Protein AF-A0AAV5ABJ5-F1 (afdb_monomer)

InterPro domains:
  IPR003593 AAA+ ATPase domain [SM00382] (22-214)
  IPR003593 AAA+ ATPase domain [SM00382] (391-541)
  IPR003959 ATPase, AAA-type, core [PF00004] (27-104)
  IPR019489 Clp ATPase, C-terminal [PF10431] (476-549)
  IPR019489 Clp ATPase, C-terminal [SM01086] (476-559)
  IPR027417 P-loop containing nucleoside triphosphate hydrolase [G3DSA:3.40.50.300] (5-104)
  IPR027417 P-loop containing nucleoside triphosphate hydrolase [G3DSA:3.40.50.300] (105-136)
  IPR027417 P-loop containing nucleoside triphosphate hydrolase [G3DSA:3.40.50.300] (137-338)
  IPR027417 P-loop containing nucleoside triphosphate hydrolase [G3DSA:3.40.50.300] (344-424)
  IPR027417 P-loop containing nucleoside triphosphate hydrolase [SSF52540] (11-338)
  IPR027417 P-loop containing nucleoside triphosphate hydrolase [SSF52540] (340-548)
  IPR041546 ClpA/ClpB, AAA lid domain [PF17871] (132-229)
  IPR050130 ATP-dependent Clp protease/Chaperone ClpA/ClpB [PTHR11638] (105-421)

Organism: NCBI:txid1419009

Mean predicted aligned error: 14.43 Å

Sequence (570 aa):
MSSLCLYEIRINAFTAVLSRRTKSNPVLIGPPGVGKTAILEGLASRIVAKEVPESLFNKRVLSLDLASIVAGSGIRGQFESKFKALLRDIEEEEGNIICFIDELLDEYRKHIEKDAALERRFQPVVIEEPTVESTISILRGLKPRYEVHHGVEVSDGALVTAAVYSSRYISDRFLPDKAIDLMDEAASALRLAQESKPDELEALDREVVTLQIELESLKNETDVYSVERRCDVEKALKAKKEEAARLDEIWQAERARLRNIKETKRRLEEAKHELEVAQRQGQYDTASRLRYAVIPELEARLPKEKDHEQEDGVVDGITMLHDRVTSSDIARVVAKATGVPVQALLKGEREKLAHMENSLRERIVGQDDAVRAVSNAVKISRAGLANPNRPVASFLFLGPTGVGKTELCKALAAFLFNDERRGLNLGSELLADPSSMGSNGSVTQAIKDAVLDVTAHHFPPELINRLDSQIVFNRLSRQNISDIVNLRLNDVAERIRDRRMHLDIDNASKEYLAAAGYSDVYGARSIARVIRQKLVNPLAEKMLVGTIRTAPDGKDLLITDNHPAQNDMP

Nearest PDB structures (foldseek):
  6azy-assembly1_A  TM=8.095E-01  e=2.704E-38  Calcarisporiella thermophila
  6d00-assembly1_3  TM=7.663E-01  e=4.110E-35  Calcarisporiella thermophila
  7cg3-assembly1_E  TM=8.411E-01  e=2.534E-31  Thermochaetoides thermophila
  5ofo-assembly1_D  TM=6.005E-01  e=1.667E-34  Escherichia coli K-12
  4hse-assembly1_A  TM=8.761E-01  e=3.557E-23  Thermus thermophilus HB8

Secondary structure (DSSP, 8-state):
--STTTTHHHHHHHHHHHT-SSS-EEEEE--TTSSHHHHHHHHHHHHHHT-S-GGGTTPEEEEE-HHHHHTT--STTHHHHHHHHHHHHHHHTTT-EEEEESSTHHHIIIIITT-HHHHTTEEEEE-PPPPHHHHHHHHHHHHHHHHHHHT-EE-HHHHHHHHHHHHHH--SS-TTHHHHHHHHHHHHHHHHHHHSPPHHHHHHHHHHHHHHHHHHHTTT--SHHHHHHHHHHHHHHHHHHHHHHHHHHHHHHHHHHHHHHHHHHHHHHHHHHHHHHHHHTT-HHHHHHIIIIIHHHHHHTSPPGGGTTTTSS-------S--EE-HHHHHHHHHHHH---HHHHHS-HHHHHHTHHHHHHTT--S-HHHHHHHHHHHHHHHTT-S-TTS-S--EEEES-TTSSHHHHHHHHHHHHHS-GGG----------------TTS---HHHHHHHHHHHHHHS-HHHHTTSSEEEEPPPPPHHHHHHHHHHHHHHHHHHHHTTT------HHHHHHHHHHH-BTTTBGGGHHHHHIIIIIHHHHHHHHHTSS---TTS------TTPPP-----

Solvent-accessible surface area (backbone atoms only — not comparable to full-atom values): 32589 Å² total; per-residue (Å²): 140,62,46,52,78,79,48,41,69,57,35,51,50,45,55,54,28,56,70,39,95,64,31,30,40,65,40,81,38,58,70,73,52,45,46,70,67,56,40,51,53,49,46,50,53,27,33,76,70,61,73,52,62,78,94,48,55,86,43,44,76,44,79,54,65,62,66,66,53,55,52,91,34,88,49,92,63,46,40,60,51,54,50,52,51,52,51,48,61,54,57,73,47,74,72,40,59,46,81,42,70,74,86,51,54,67,53,34,69,71,53,36,67,76,31,71,81,49,42,58,41,43,31,86,43,82,50,66,68,56,52,55,70,55,30,31,51,35,45,63,35,44,42,68,61,50,26,49,73,56,53,39,44,72,40,70,61,20,42,48,41,23,26,53,47,28,65,68,73,42,77,93,59,37,36,45,40,50,23,51,51,44,50,51,53,31,39,50,52,46,40,53,59,61,74,45,80,50,70,70,55,52,52,42,52,51,51,39,53,52,39,49,53,52,43,63,68,38,65,83,52,83,51,72,66,43,49,51,50,39,56,52,40,52,52,50,38,51,54,49,48,54,52,43,52,54,53,49,52,53,50,53,51,51,52,52,51,51,52,52,51,34,54,43,50,44,52,40,53,52,45,53,51,50,29,57,50,24,56,74,71,66,37,56,69,62,23,47,47,31,65,73,45,53,44,53,54,43,57,68,73,47,86,59,78,77,74,50,71,65,60,80,56,86,61,102,60,92,71,85,62,78,64,55,40,37,45,66,44,36,36,48,50,50,18,70,76,68,70,47,57,48,72,70,64,72,47,51,67,68,62,53,60,72,44,39,53,60,64,44,47,76,77,49,65,74,40,65,69,45,45,50,54,53,46,50,44,44,50,40,33,74,69,64,76,45,67,86,95,50,75,66,67,42,77,46,86,43,54,64,52,44,55,45,71,70,54,51,47,30,50,48,22,31,69,75,65,74,33,47,80,78,46,83,84,84,83,84,89,76,64,89,76,94,86,77,84,73,96,77,34,72,77,52,71,73,54,55,53,53,52,50,55,57,48,59,76,76,44,60,68,73,60,59,72,68,39,79,43,80,36,68,52,34,56,74,37,73,65,38,42,44,53,52,46,51,53,56,48,46,60,53,37,57,71,38,40,85,63,75,44,84,76,87,79,57,69,69,60,49,51,50,49,33,62,74,9,46,42,96,74,47,23,52,63,43,30,68,54,43,46,37,67,74,43,50,49,56,48,52,52,34,44,73,70,47,42,47,73,69,50,92,82,80,50,92,72,90,77,61,96,85,47,72,56,75,73,88,74,133

pLDDT: mean 80.91, std 14.25, range [28.69, 96.19]

Foldseek 3Di:
DAQCPLCVVLLQVLLVLCPDPKQNAEDEEEDPAQCPVVSLVSNQVCLLVVVGPPVLHQAAEDEDDLVVLVPPPPDPCSSVVSVVVVVVVVVVCVRSYDYDYPPCHVVCVPPQVPDPVNVGNHDYRYRYFDDLVSLLRNCVRCQLVLCLVLLFHADSQLSSLLSVLCVFFVDVDTPDRSSVVLSNVLSNVQSVLLVDDFPVLVVLVVVLVVLVVLLVVLVPPDDPVSVVVNVVSVVVNVVSVVVSVVVVVVSVVVSVVSVVLSVLSVVLVVLVVVLVVCVSVVVVVSNCCSVPPVNVVSVVPHDDPVVCVVVVPDDPDPPSGDRYRHSLSSLVSSCVVRVDDSVVSPPDPVNLLVCQLVLLCLQAFPQSQQSVLVSVLLVCLVVVVDDPVAPSAFEAEAEAAANCPLVSLQSVCCSRRVGSVVRDDDDDPDDDDPDDDDDAQDDDPVVVVVRVVVVCVVDPPVVVVSHPDYGYGTAQDLVRLLVNLVSLVVVVQVVCVVQVDGDDDDPVVSSVLSVVQADPRNGNPRSNVSCCVVPVVVVVVCVVLQLDHDDPVNDDDDHDPPRDRDDDDD

Radius of gyration: 34.42 Å; Cα contacts (8 Å, |Δi|>4): 573; chains: 1; bounding box: 76×98×89 Å

Structure (mmCIF, N/CA/C/O backbone):
data_AF-A0AAV5ABJ5-F1
#
_entry.id   AF-A0AAV5ABJ5-F1
#
loop_
_atom_site.group_PDB
_atom_site.id
_atom_site.type_symbol
_atom_site.label_atom_id
_atom_site.label_alt_id
_atom_site.label_comp_id
_atom_site.label_asym_id
_atom_site.label_entity_id
_atom_site.label_seq_id
_atom_site.pdbx_PDB_ins_code
_atom_site.Cartn_x
_atom_site.Cartn_y
_atom_site.Cartn_z
_atom_site.occupancy
_atom_site.B_iso_or_equiv
_atom_site.auth_seq_id
_atom_site.auth_comp_id
_atom_site.auth_asym_id
_atom_site.auth_atom_id
_atom_site.pdbx_PDB_model_num
ATOM 1 N N . MET A 1 1 ? -20.210 -2.310 15.847 1.00 33.69 1 MET A N 1
ATOM 2 C CA . MET A 1 1 ? -20.422 -3.564 15.058 1.00 33.69 1 MET A CA 1
ATOM 3 C C . MET A 1 1 ? -19.484 -3.695 13.841 1.00 33.69 1 MET A C 1
ATOM 5 O O . MET A 1 1 ? -19.753 -4.438 12.907 1.00 33.69 1 MET A O 1
ATOM 9 N N . SER A 1 2 ? -18.355 -2.992 13.848 1.00 44.16 2 SER A N 1
ATOM 10 C CA . SER A 1 2 ? -17.478 -2.709 12.709 1.00 44.16 2 SER A CA 1
ATOM 11 C C . SER A 1 2 ? -16.202 -3.573 12.766 1.00 44.16 2 SER A C 1
ATOM 13 O O . SER A 1 2 ? -15.700 -3.856 13.848 1.00 44.16 2 SER A O 1
ATOM 15 N N . SER A 1 3 ? -15.676 -4.015 11.615 1.00 40.50 3 SER A N 1
ATOM 16 C CA . SER A 1 3 ? -14.466 -4.858 11.396 1.00 40.50 3 SER A CA 1
ATOM 17 C C . SER A 1 3 ? -14.502 -6.349 11.813 1.00 40.50 3 SER A C 1
ATOM 19 O O . SER A 1 3 ? -13.857 -7.167 11.159 1.00 40.50 3 SER A O 1
ATOM 21 N N . LEU A 1 4 ? -15.296 -6.747 12.816 1.00 47.06 4 LEU A N 1
ATOM 22 C CA . LEU A 1 4 ? -15.276 -8.113 13.386 1.00 47.06 4 LEU A CA 1
ATOM 23 C C . LEU A 1 4 ? -16.043 -9.194 12.599 1.00 47.06 4 LEU A C 1
ATOM 25 O O . LEU A 1 4 ? -15.793 -10.383 12.797 1.00 47.06 4 LEU A O 1
ATOM 29 N N . CYS A 1 5 ? -16.935 -8.808 11.684 1.00 50.94 5 CYS A N 1
ATOM 30 C CA . CYS A 1 5 ? -17.821 -9.741 10.968 1.00 50.94 5 CYS A CA 1
ATOM 31 C C . CYS A 1 5 ? -17.069 -10.696 10.010 1.00 50.94 5 CYS A C 1
ATOM 33 O O . CYS A 1 5 ? -17.556 -11.769 9.672 1.00 50.94 5 CYS A O 1
ATOM 35 N N . LEU A 1 6 ? -15.837 -10.360 9.610 1.00 54.41 6 LEU A N 1
ATOM 36 C CA . LEU A 1 6 ? -15.037 -11.189 8.696 1.00 54.41 6 LEU A CA 1
ATOM 37 C C . LEU A 1 6 ? -14.117 -12.194 9.393 1.00 54.41 6 LEU A C 1
ATOM 39 O O . LEU A 1 6 ? -13.894 -13.284 8.869 1.00 54.41 6 LEU A O 1
ATOM 43 N N . TYR A 1 7 ? -13.649 -11.886 10.605 1.00 69.31 7 TYR A N 1
ATOM 44 C CA . TYR A 1 7 ? -12.949 -12.863 11.448 1.00 69.31 7 TYR A CA 1
ATOM 45 C C . TYR A 1 7 ? -13.910 -13.736 12.253 1.00 69.31 7 TYR A C 1
ATOM 47 O O . TYR A 1 7 ? -13.474 -14.615 12.990 1.00 69.31 7 TYR A O 1
ATOM 55 N N . GLU A 1 8 ? -15.215 -13.540 12.093 1.00 73.94 8 GLU A N 1
ATOM 56 C CA . GLU A 1 8 ? -16.249 -14.134 12.927 1.00 73.94 8 GLU A CA 1
ATOM 57 C C . GLU A 1 8 ? -16.185 -15.662 12.983 1.00 73.94 8 GLU A C 1
ATOM 59 O O . GLU A 1 8 ? -16.207 -16.259 14.059 1.00 73.94 8 GLU A O 1
ATOM 64 N N . ILE A 1 9 ? -16.001 -16.300 11.825 1.00 75.75 9 ILE A N 1
ATOM 65 C CA . ILE A 1 9 ? -15.841 -17.755 11.720 1.00 75.75 9 ILE A CA 1
ATOM 66 C C . ILE A 1 9 ? -14.599 -18.224 12.489 1.00 75.75 9 ILE A C 1
ATOM 68 O O . ILE A 1 9 ? -14.629 -19.263 13.150 1.00 75.75 9 ILE A O 1
ATOM 72 N N . ARG A 1 10 ? -13.496 -17.469 12.417 1.00 82.69 10 ARG A N 1
ATOM 73 C CA . ARG A 1 10 ? -12.233 -17.821 13.080 1.00 82.69 10 ARG A CA 1
ATOM 74 C C . ARG A 1 10 ? -12.288 -17.556 14.581 1.00 82.69 10 ARG A C 1
ATOM 76 O O . ARG A 1 10 ? -11.809 -18.396 15.336 1.00 82.69 10 ARG A O 1
ATOM 83 N N . ILE A 1 11 ? -12.941 -16.479 15.014 1.00 84.88 11 ILE A N 1
ATOM 84 C CA . ILE A 1 11 ? -13.218 -16.209 16.428 1.00 84.88 11 ILE A CA 1
ATOM 85 C C . ILE A 1 11 ? -14.095 -17.331 16.993 1.00 84.88 11 ILE A C 1
ATOM 87 O O . ILE A 1 11 ? -13.725 -17.928 17.995 1.00 84.88 11 ILE A O 1
ATOM 91 N N . ASN A 1 12 ? -15.174 -17.719 16.304 1.00 85.12 12 ASN A N 1
ATOM 92 C CA . ASN A 1 12 ? -16.025 -18.844 16.710 1.00 85.12 12 ASN A CA 1
ATOM 93 C C . ASN A 1 12 ? -15.238 -20.159 16.823 1.00 85.12 12 ASN A C 1
ATOM 95 O O . ASN A 1 12 ? -15.393 -20.890 17.801 1.00 85.12 12 ASN A O 1
ATOM 99 N N . ALA A 1 13 ? -14.367 -20.455 15.853 1.00 84.38 13 ALA A N 1
ATOM 100 C CA . ALA A 1 13 ? -13.499 -21.629 15.911 1.00 84.38 13 ALA A CA 1
ATOM 101 C C . ALA A 1 13 ? -12.550 -21.573 17.121 1.00 84.38 13 ALA A C 1
ATOM 103 O O . ALA A 1 13 ? -12.408 -22.566 17.832 1.00 84.38 13 ALA A O 1
ATOM 104 N N . PHE A 1 14 ? -11.950 -20.413 17.394 1.00 88.19 14 PHE A N 1
ATOM 105 C CA . PHE A 1 14 ? -11.074 -20.192 18.544 1.00 88.19 14 PHE A CA 1
ATOM 106 C C . PHE A 1 14 ? -11.816 -20.398 19.875 1.00 88.19 14 PHE A C 1
ATOM 108 O O . PHE A 1 14 ? -11.375 -21.171 20.725 1.00 88.19 14 PHE A O 1
ATOM 115 N N . THR A 1 15 ? -12.995 -19.790 20.020 1.00 88.50 15 THR A N 1
ATOM 116 C CA . THR A 1 15 ? -13.894 -19.937 21.173 1.00 88.50 15 THR A CA 1
ATOM 117 C C . THR A 1 15 ? -14.318 -21.395 21.389 1.00 88.50 15 THR A C 1
ATOM 119 O O . THR A 1 15 ? -14.322 -21.890 22.521 1.00 88.50 15 THR A O 1
ATOM 122 N N . ALA A 1 16 ? -14.631 -22.115 20.307 1.00 87.44 16 ALA A N 1
ATOM 123 C CA . ALA A 1 16 ? -15.003 -23.524 20.367 1.00 87.44 16 ALA A CA 1
ATOM 124 C C . ALA A 1 16 ? -13.842 -24.407 20.840 1.00 87.44 16 ALA A C 1
ATOM 126 O O . ALA A 1 16 ? -14.069 -25.343 21.603 1.00 87.44 16 ALA A O 1
ATOM 127 N N . VAL A 1 17 ? -12.605 -24.118 20.416 1.00 90.25 17 VAL A N 1
ATOM 128 C CA . VAL A 1 17 ? -11.407 -24.842 20.868 1.00 90.25 17 VAL A CA 1
ATOM 129 C C . VAL A 1 17 ? -11.150 -24.612 22.354 1.00 90.25 17 VAL A C 1
ATOM 131 O O . VAL A 1 17 ? -10.976 -25.591 23.077 1.00 90.25 17 VAL A O 1
ATOM 134 N N . LEU A 1 18 ? -11.208 -23.361 22.822 1.00 90.94 18 LEU A N 1
ATOM 135 C CA . LEU A 1 18 ? -11.020 -23.020 24.240 1.00 90.94 18 LEU A CA 1
ATOM 136 C C . LEU A 1 18 ? -12.009 -23.729 25.175 1.00 90.94 18 LEU A C 1
ATOM 138 O O . LEU A 1 18 ? -11.706 -23.956 26.341 1.00 90.94 18 LEU A O 1
ATOM 142 N N . SER A 1 19 ? -13.183 -24.103 24.664 1.00 88.44 19 SER A N 1
ATOM 143 C CA . SER A 1 19 ? -14.237 -24.772 25.437 1.00 88.44 19 SER A CA 1
ATOM 144 C C . SER A 1 19 ? -14.122 -26.309 25.438 1.00 88.44 19 SER A C 1
ATOM 146 O O . SER A 1 19 ? -14.974 -26.996 26.004 1.00 88.44 19 SER A O 1
ATOM 148 N N . ARG A 1 20 ? -13.101 -26.891 24.788 1.00 89.56 20 ARG A N 1
ATOM 149 C CA . ARG A 1 20 ? -12.908 -28.353 24.717 1.00 89.56 20 ARG A CA 1
ATOM 150 C C . ARG A 1 20 ? -12.309 -28.916 26.006 1.00 89.56 20 ARG A C 1
ATOM 152 O O . ARG A 1 20 ? -11.554 -28.254 26.703 1.00 89.56 20 ARG A O 1
ATOM 159 N N . ARG A 1 21 ? -12.559 -30.207 26.265 1.00 83.94 21 ARG A N 1
ATOM 160 C CA . ARG A 1 21 ? -11.910 -30.966 27.357 1.00 83.94 21 ARG A CA 1
ATOM 161 C C . ARG A 1 21 ? -10.469 -31.387 27.043 1.00 83.94 21 ARG A C 1
ATOM 163 O O . ARG A 1 21 ? -9.667 -31.572 27.949 1.00 83.94 21 ARG A O 1
ATOM 170 N N . THR A 1 22 ? -10.153 -31.584 25.765 1.00 84.81 22 THR A N 1
ATOM 171 C CA . THR A 1 22 ? -8.835 -32.007 25.262 1.00 84.81 22 THR A CA 1
ATOM 172 C C . THR A 1 22 ? -8.479 -31.180 24.037 1.00 84.81 22 THR A C 1
ATOM 174 O O . THR A 1 22 ? -9.385 -30.795 23.294 1.00 84.81 22 THR A O 1
ATOM 177 N N . LYS A 1 23 ? -7.185 -30.941 23.789 1.00 85.69 23 LYS A N 1
ATOM 178 C CA . LYS A 1 23 ? -6.727 -29.994 22.755 1.00 85.69 23 LYS A CA 1
ATOM 179 C C . LYS A 1 23 ? -7.413 -28.622 22.895 1.00 85.69 23 LYS A C 1
ATOM 181 O O . LYS A 1 23 ? -7.928 -28.079 21.921 1.00 85.69 23 LYS A O 1
ATOM 186 N N . SER A 1 24 ? -7.481 -28.116 24.128 1.00 88.56 24 SER A N 1
ATOM 187 C CA . SER A 1 24 ? -8.179 -26.875 24.494 1.00 88.56 24 SER A CA 1
ATOM 188 C C . SER A 1 24 ? -7.364 -25.610 24.232 1.00 88.56 24 SER A C 1
ATOM 190 O O . SER A 1 24 ? -7.887 -24.513 24.386 1.00 88.56 24 SER A O 1
ATOM 192 N N . ASN A 1 25 ? -6.093 -25.746 23.843 1.00 89.94 25 ASN A N 1
ATOM 193 C CA . ASN A 1 25 ? -5.209 -24.610 23.610 1.00 89.94 25 ASN A CA 1
ATOM 194 C C . ASN A 1 25 ? -5.125 -24.338 22.099 1.00 89.94 25 ASN A C 1
ATOM 196 O O . ASN A 1 25 ? -4.429 -25.068 21.388 1.00 89.94 25 ASN A O 1
ATOM 200 N N . PRO A 1 26 ? -5.841 -23.340 21.562 1.00 91.00 26 PRO A N 1
ATOM 201 C CA . PRO A 1 26 ? -5.733 -22.996 20.150 1.00 91.00 26 PRO A CA 1
ATOM 202 C C . PRO A 1 26 ? -4.361 -22.387 19.828 1.00 91.00 26 PRO A C 1
ATOM 204 O O . PRO A 1 26 ? -3.835 -21.581 20.590 1.00 91.00 26 PRO A O 1
ATOM 207 N N . VAL A 1 27 ? -3.809 -22.733 18.665 1.00 88.06 27 VAL A N 1
ATOM 208 C CA . VAL A 1 27 ? -2.593 -22.124 18.107 1.00 88.06 27 VAL A CA 1
ATOM 209 C C . VAL A 1 27 ? -2.954 -21.452 16.794 1.00 88.06 27 VAL A C 1
ATOM 211 O O . VAL A 1 27 ? -3.361 -22.123 15.845 1.00 88.06 27 VAL A O 1
ATOM 214 N N . LEU A 1 28 ? -2.810 -20.129 16.740 1.00 87.88 28 LEU A N 1
ATOM 215 C CA . LEU A 1 28 ? -3.082 -19.343 15.540 1.00 87.88 28 LEU A CA 1
ATOM 216 C C . LEU A 1 28 ? -1.918 -19.456 14.549 1.00 87.88 28 LEU A C 1
ATOM 218 O O . LEU A 1 28 ? -0.822 -18.945 14.781 1.00 87.88 28 LEU A O 1
ATOM 222 N N . ILE A 1 29 ? -2.168 -20.110 13.419 1.00 85.25 29 ILE A N 1
ATOM 223 C CA . ILE A 1 29 ? -1.170 -20.375 12.381 1.00 85.25 29 ILE A CA 1
ATOM 224 C C . ILE A 1 29 ? -1.467 -19.507 11.166 1.00 85.25 29 ILE A C 1
ATOM 226 O O . ILE A 1 29 ? -2.543 -19.607 10.598 1.00 85.25 29 ILE A O 1
ATOM 230 N N . GLY A 1 30 ? -0.513 -18.688 10.732 1.00 84.88 30 GLY A N 1
ATOM 231 C CA . GLY A 1 30 ? -0.672 -17.851 9.542 1.00 84.88 30 GLY A CA 1
ATOM 232 C C . GLY A 1 30 ? 0.539 -16.949 9.298 1.00 84.88 30 GLY A C 1
ATOM 233 O O . GLY A 1 30 ? 1.390 -16.839 10.186 1.00 84.88 30 GLY A O 1
ATOM 234 N N . PRO A 1 31 ? 0.644 -16.308 8.128 1.00 85.00 31 PRO A N 1
ATOM 235 C CA . PRO A 1 31 ? 1.671 -15.298 7.870 1.00 85.00 31 PRO A CA 1
ATOM 236 C C . PRO A 1 31 ? 1.591 -14.102 8.846 1.00 85.00 31 PRO A C 1
ATOM 238 O O . PRO A 1 31 ? 0.575 -13.935 9.528 1.00 85.00 31 PRO A O 1
ATOM 241 N N . PRO A 1 32 ? 2.643 -13.272 8.966 1.00 86.25 32 PRO A N 1
ATOM 242 C CA . PRO A 1 32 ? 2.566 -12.022 9.724 1.00 86.25 32 PRO A CA 1
ATOM 243 C C . PRO A 1 32 ? 1.586 -11.042 9.058 1.00 86.25 32 PRO A C 1
ATOM 245 O O . PRO A 1 32 ? 1.428 -11.050 7.839 1.00 86.25 32 PRO A O 1
ATOM 248 N N . GLY A 1 33 ? 0.909 -10.217 9.860 1.00 86.44 33 GLY A N 1
ATOM 249 C CA . GLY A 1 33 ? -0.003 -9.179 9.361 1.00 86.44 33 GLY A CA 1
ATOM 250 C C . GLY A 1 33 ? -1.429 -9.637 9.022 1.00 86.44 33 GLY A C 1
ATOM 251 O O . GLY A 1 33 ? -2.305 -8.800 8.859 1.00 86.44 33 GLY A O 1
ATOM 252 N N . VAL A 1 34 ? -1.741 -10.940 9.012 1.00 89.69 34 VAL A N 1
ATOM 253 C CA . VAL A 1 34 ? -3.093 -11.449 8.656 1.00 89.69 34 VAL A CA 1
ATOM 254 C C . VAL A 1 34 ? -4.175 -11.253 9.733 1.00 89.69 34 VAL A C 1
ATOM 256 O O . VAL A 1 34 ? -5.252 -11.829 9.635 1.00 89.69 34 VAL A O 1
ATOM 259 N N . GLY A 1 35 ? -3.902 -10.489 10.796 1.00 87.31 35 GLY A N 1
ATOM 260 C CA . GLY A 1 35 ? -4.893 -10.187 11.839 1.00 87.31 35 GLY A CA 1
ATOM 261 C C . GLY A 1 35 ? -5.037 -11.230 12.957 1.00 87.31 35 GLY A C 1
ATOM 262 O O . GLY A 1 35 ? -6.110 -11.357 13.543 1.00 87.31 35 GLY A O 1
ATOM 263 N N . LYS A 1 36 ? -3.972 -11.968 13.309 1.00 87.75 36 LYS A N 1
ATOM 264 C CA . LYS A 1 36 ? -3.995 -12.905 14.457 1.00 87.75 36 LYS A CA 1
ATOM 265 C C . LYS A 1 36 ? -4.339 -12.201 15.773 1.00 87.75 36 LYS A C 1
ATOM 267 O O . LYS A 1 36 ? -5.198 -12.668 16.515 1.00 87.75 36 LYS A O 1
ATOM 272 N N . THR A 1 37 ? -3.718 -11.051 16.019 1.00 87.19 37 THR A N 1
ATOM 273 C CA . THR A 1 37 ? -3.990 -10.202 17.187 1.00 87.19 37 THR A CA 1
ATOM 274 C C . THR A 1 37 ? -5.413 -9.645 17.149 1.00 87.19 37 THR A C 1
ATOM 276 O O . THR A 1 37 ? -6.094 -9.636 18.167 1.00 87.19 37 THR A O 1
ATOM 279 N N . ALA A 1 38 ? -5.932 -9.308 15.963 1.00 87.31 38 ALA A N 1
ATOM 280 C CA . ALA A 1 38 ? -7.314 -8.850 15.807 1.00 87.31 38 ALA A CA 1
ATOM 281 C C . ALA A 1 38 ? -8.349 -9.932 16.188 1.00 87.31 38 ALA A C 1
ATOM 283 O O . ALA A 1 38 ? -9.401 -9.618 16.743 1.00 87.31 38 ALA A O 1
ATOM 284 N N . ILE A 1 39 ? -8.056 -11.219 15.954 1.00 88.38 39 ILE A N 1
ATOM 285 C CA . ILE A 1 39 ? -8.905 -12.330 16.428 1.00 88.38 39 ILE A CA 1
ATOM 286 C C . ILE A 1 39 ? -8.933 -12.382 17.959 1.00 88.38 39 ILE A C 1
ATOM 288 O O . 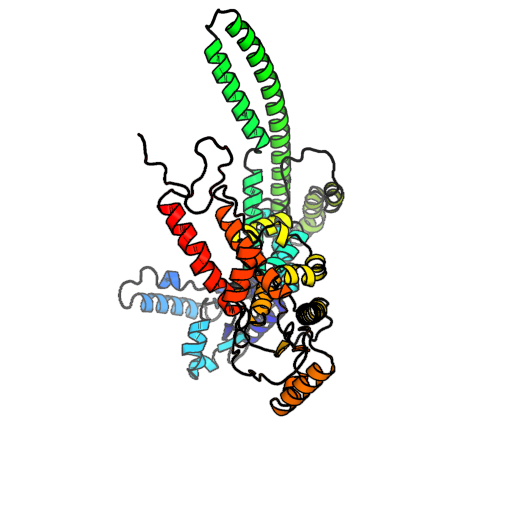ILE A 1 39 ? -9.989 -12.633 18.543 1.00 88.38 39 ILE A O 1
ATOM 292 N N . LEU A 1 40 ? -7.797 -12.125 18.613 1.00 87.88 40 LEU A N 1
ATOM 293 C CA . LEU A 1 40 ? -7.709 -12.074 20.071 1.00 87.88 40 LEU A CA 1
ATOM 294 C C . LEU A 1 40 ? -8.506 -10.899 20.647 1.00 87.88 40 LEU A C 1
ATOM 296 O O . LEU A 1 40 ? -9.289 -11.084 21.577 1.00 87.88 40 LEU A O 1
ATOM 300 N N . GLU A 1 41 ? -8.343 -9.706 20.075 1.00 87.81 41 GLU A N 1
ATOM 301 C CA . GLU A 1 41 ? -9.121 -8.520 20.446 1.00 87.81 41 GLU A CA 1
ATOM 302 C C . GLU A 1 41 ? -10.624 -8.766 20.260 1.00 87.81 41 GLU A C 1
ATOM 304 O O . GLU A 1 41 ? -11.433 -8.424 21.125 1.00 87.81 41 GLU A O 1
ATOM 309 N N . GLY A 1 42 ? -10.997 -9.442 19.170 1.00 87.44 42 GLY A N 1
ATOM 310 C CA . GLY A 1 42 ? -12.366 -9.868 18.908 1.00 87.44 42 GLY A CA 1
ATOM 311 C C . GLY A 1 42 ? -12.914 -10.840 19.948 1.00 87.44 42 GLY A C 1
ATOM 312 O O . GLY A 1 42 ? -14.040 -10.669 20.415 1.00 87.44 42 GLY A O 1
ATOM 313 N N . LEU A 1 43 ? -12.119 -11.827 20.366 1.00 90.69 43 LEU A N 1
ATOM 314 C CA . LEU A 1 43 ? -12.489 -12.716 21.466 1.00 90.69 43 LEU A CA 1
ATOM 315 C C . LEU A 1 43 ? -12.696 -11.932 22.767 1.00 90.69 43 LEU A C 1
ATOM 317 O O . LEU A 1 43 ? -13.705 -12.139 23.436 1.00 90.69 43 LEU A O 1
ATOM 321 N N . ALA A 1 44 ? -11.767 -11.043 23.125 1.00 90.44 44 ALA A N 1
ATOM 322 C CA . ALA A 1 44 ? -11.864 -10.244 24.344 1.00 90.44 44 ALA A CA 1
ATOM 323 C C . ALA A 1 44 ? -13.132 -9.376 24.338 1.00 90.44 44 ALA A C 1
ATOM 325 O O . ALA A 1 44 ? -13.882 -9.363 25.316 1.00 90.44 44 ALA A O 1
ATOM 326 N N . SER A 1 45 ? -13.425 -8.730 23.205 1.00 87.19 45 SER A N 1
ATOM 327 C CA . SER A 1 45 ? -14.659 -7.970 22.997 1.00 87.19 45 SER A CA 1
ATOM 328 C C . SER A 1 45 ? -15.908 -8.837 23.209 1.00 87.19 45 SER A C 1
ATOM 330 O O . SER A 1 45 ? -16.813 -8.445 23.947 1.00 87.19 45 SER A O 1
ATOM 332 N N . ARG A 1 46 ? -15.928 -10.061 22.664 1.00 87.56 46 ARG A N 1
ATOM 333 C CA . ARG A 1 46 ? -17.050 -11.000 22.826 1.00 87.56 46 ARG A CA 1
ATOM 334 C C . ARG A 1 46 ? -17.214 -11.545 24.234 1.00 87.56 46 ARG A C 1
ATOM 336 O O . ARG A 1 46 ? -18.346 -11.709 24.681 1.00 87.56 46 ARG A O 1
ATOM 343 N N . ILE A 1 47 ? -16.119 -11.808 24.948 1.00 90.06 47 ILE A N 1
ATOM 344 C CA . ILE A 1 47 ? -16.182 -12.213 26.359 1.00 90.06 47 ILE A CA 1
ATOM 345 C C . ILE A 1 47 ? -16.862 -11.112 27.174 1.00 90.06 47 ILE A C 1
ATOM 347 O O . ILE A 1 47 ? -17.774 -11.389 27.953 1.00 90.06 47 ILE A O 1
ATOM 351 N N . VAL A 1 48 ? -16.479 -9.855 26.939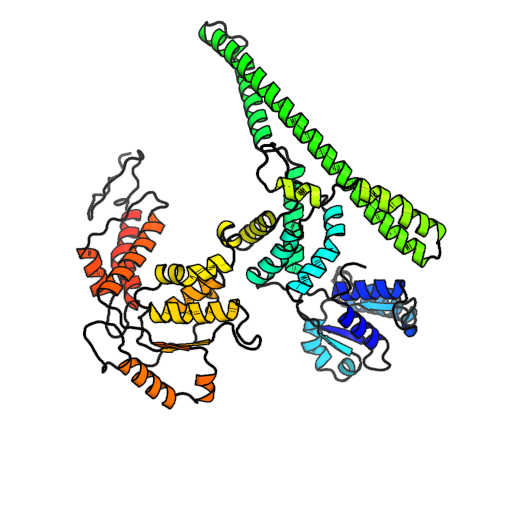 1.00 87.44 48 VAL A N 1
ATOM 352 C CA . VAL A 1 48 ? -17.082 -8.693 27.599 1.00 87.44 48 VAL A CA 1
ATOM 353 C C . VAL A 1 48 ? -18.555 -8.511 27.206 1.00 87.44 48 VAL A C 1
ATOM 355 O O . VAL A 1 48 ? -19.372 -8.154 28.055 1.00 87.44 48 VAL A O 1
ATOM 358 N N . ALA A 1 49 ? -18.914 -8.775 25.948 1.00 84.25 49 ALA A N 1
ATOM 359 C CA . ALA A 1 49 ? -20.295 -8.730 25.460 1.00 84.25 49 ALA A CA 1
ATOM 360 C C . ALA A 1 49 ? -21.149 -9.943 25.886 1.00 84.25 49 ALA A C 1
ATOM 362 O O . ALA A 1 49 ? -22.355 -9.946 25.655 1.00 84.25 49 ALA A O 1
ATOM 363 N N . LYS A 1 50 ? -20.547 -10.960 26.524 1.00 87.31 50 LYS A N 1
ATOM 364 C CA . LYS A 1 50 ? -21.167 -12.263 26.832 1.00 87.31 50 LYS A CA 1
ATOM 365 C C . LYS A 1 50 ? -21.669 -13.018 25.589 1.00 87.31 50 LYS A C 1
ATOM 367 O O . LYS A 1 50 ? -22.566 -13.847 25.683 1.00 87.31 50 LYS A O 1
ATOM 372 N N . GLU A 1 51 ? -21.037 -12.793 24.439 1.00 88.00 51 GLU A N 1
ATOM 373 C CA . GLU A 1 51 ? -21.288 -13.492 23.167 1.00 88.00 51 GLU A CA 1
ATOM 374 C C . GLU A 1 51 ? -20.397 -14.743 23.009 1.00 88.00 51 GLU A C 1
ATOM 376 O O . GLU A 1 51 ? -19.939 -15.090 21.920 1.00 88.00 51 GLU A O 1
ATOM 381 N N . VAL A 1 52 ? -20.089 -15.412 24.120 1.00 90.69 52 VAL A N 1
ATOM 382 C CA . VAL A 1 52 ? -19.249 -16.618 24.187 1.00 90.69 52 VAL A CA 1
ATOM 383 C C . VAL A 1 52 ? -19.960 -17.696 25.014 1.00 90.69 52 VAL A C 1
ATOM 385 O O . VAL A 1 52 ? -20.894 -17.376 25.744 1.00 90.69 52 VAL A O 1
ATOM 388 N N . PRO A 1 53 ? -19.555 -18.976 24.943 1.00 90.81 53 PRO A N 1
ATOM 389 C CA . PRO A 1 53 ? -20.049 -20.001 25.856 1.00 90.81 53 PRO A CA 1
ATOM 390 C C . PRO A 1 53 ? -19.836 -19.613 27.324 1.00 90.81 53 PRO A C 1
ATOM 392 O O . PRO A 1 53 ? -18.822 -18.998 27.660 1.00 90.81 53 PRO A O 1
ATOM 395 N N . GLU A 1 54 ? -20.743 -20.044 28.205 1.00 89.38 54 GLU A N 1
ATOM 396 C CA . GLU A 1 54 ? -20.706 -19.727 29.644 1.00 89.38 54 GLU A CA 1
ATOM 397 C C . GLU A 1 54 ? -19.372 -20.095 30.303 1.00 89.38 54 GLU A C 1
ATOM 399 O O . GLU A 1 54 ? -18.900 -19.401 31.200 1.00 89.38 54 GLU A O 1
ATOM 404 N N . SER A 1 55 ? -18.712 -21.146 29.806 1.00 89.69 55 SER A N 1
ATOM 405 C CA . SER A 1 55 ? -17.392 -21.576 30.269 1.00 89.69 55 SER A CA 1
ATOM 406 C C . SER A 1 55 ? -16.300 -20.521 30.107 1.00 89.69 55 SER A C 1
ATOM 408 O O . SER A 1 55 ? -15.251 -20.672 30.720 1.00 89.69 55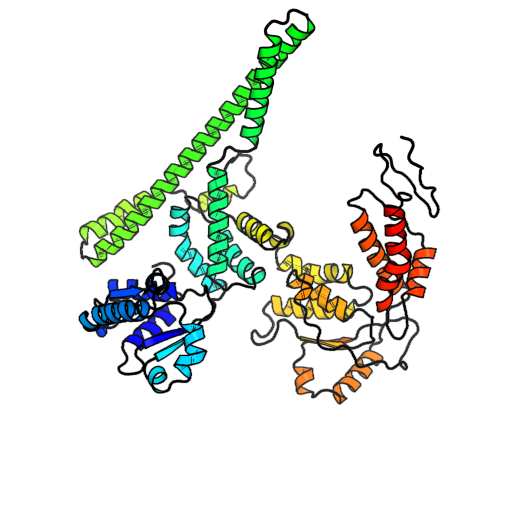 SER A O 1
ATOM 410 N N . LEU A 1 56 ? -16.506 -19.496 29.275 1.00 91.19 56 LEU A N 1
ATOM 411 C CA . LEU A 1 56 ? -15.569 -18.397 29.026 1.00 91.19 56 LEU A CA 1
ATOM 412 C C . LEU A 1 56 ? -16.049 -17.061 29.609 1.00 91.19 56 LEU A C 1
ATOM 414 O O . LEU A 1 56 ? -15.366 -16.049 29.445 1.00 91.19 56 LEU A O 1
ATOM 418 N N . PHE A 1 57 ? -17.193 -17.035 30.297 1.00 90.12 57 PHE A N 1
ATOM 419 C CA . PHE A 1 57 ? -17.668 -15.823 30.958 1.00 90.12 57 PHE A CA 1
ATOM 420 C C . PHE A 1 57 ? -16.667 -15.330 31.997 1.00 90.12 57 PHE A C 1
ATOM 422 O O . PHE A 1 57 ? -16.046 -16.113 32.712 1.00 90.12 57 PHE A O 1
ATOM 429 N N . ASN A 1 58 ? -16.528 -14.005 32.067 1.00 87.62 58 ASN A N 1
ATOM 430 C CA . ASN A 1 58 ? -15.655 -13.287 32.998 1.00 87.62 58 ASN A CA 1
ATOM 431 C C . ASN A 1 58 ? -14.161 -13.640 32.908 1.00 87.62 58 ASN A C 1
ATOM 433 O O . ASN A 1 58 ? -13.381 -13.146 33.721 1.00 87.62 58 ASN A O 1
ATOM 437 N N . LYS A 1 59 ? -13.737 -14.449 31.927 1.00 91.56 59 LYS A N 1
ATOM 438 C CA . LYS A 1 59 ? -12.316 -14.728 31.736 1.00 91.56 59 LYS A CA 1
ATOM 439 C C . LYS A 1 59 ? -11.586 -13.492 31.232 1.00 91.56 59 LYS A C 1
ATOM 441 O O . LYS A 1 59 ? -12.088 -12.743 30.396 1.00 91.56 59 LYS A O 1
ATOM 446 N N . ARG A 1 60 ? -10.367 -13.298 31.721 1.00 90.75 60 ARG A N 1
ATOM 447 C CA . ARG A 1 60 ? -9.473 -12.224 31.286 1.00 90.75 60 ARG A CA 1
ATOM 448 C C . ARG A 1 60 ? -8.571 -12.746 30.181 1.00 90.75 60 ARG A C 1
ATOM 450 O O . ARG A 1 60 ? -8.030 -13.840 30.293 1.00 90.75 60 ARG A O 1
ATOM 457 N N . VAL A 1 61 ? -8.393 -11.963 29.125 1.00 91.38 61 VAL A N 1
ATOM 458 C CA . VAL A 1 61 ? -7.439 -12.270 28.054 1.00 91.38 61 VAL A CA 1
ATOM 459 C C . VAL A 1 61 ? -6.186 -11.435 28.290 1.00 91.38 61 VAL A C 1
ATOM 461 O O . VAL A 1 61 ? -6.282 -10.211 28.351 1.00 91.38 61 VAL A O 1
ATOM 464 N N . LEU A 1 62 ? -5.031 -12.082 28.450 1.00 90.31 62 LEU A N 1
ATOM 465 C CA . LEU A 1 62 ? -3.746 -11.418 28.684 1.00 90.31 62 LEU A CA 1
ATOM 466 C C . LEU A 1 62 ? -2.757 -11.777 27.577 1.00 90.31 62 LEU A C 1
ATOM 468 O O . LEU A 1 62 ? -2.486 -12.954 27.349 1.00 90.31 62 LEU A O 1
ATOM 472 N N . SER A 1 63 ? -2.200 -10.765 26.914 1.00 88.69 63 SER A N 1
ATOM 473 C CA . SER A 1 63 ? -1.086 -10.942 25.979 1.00 88.69 63 SER A CA 1
ATOM 474 C C . SER A 1 63 ? 0.234 -10.947 26.743 1.00 88.69 63 SER A C 1
ATOM 476 O O . SER A 1 63 ? 0.499 -10.028 27.518 1.00 88.69 63 SER A O 1
ATOM 478 N N . LEU A 1 64 ? 1.053 -11.976 26.539 1.00 85.75 64 LEU A N 1
ATOM 479 C CA . LEU A 1 64 ? 2.360 -12.120 27.168 1.00 85.75 64 LEU A CA 1
ATOM 480 C C . LEU A 1 64 ? 3.447 -11.521 26.273 1.00 85.75 64 LEU A C 1
ATOM 482 O O . LEU A 1 64 ? 3.729 -12.041 25.196 1.00 85.75 64 LEU A O 1
ATOM 486 N N . ASP A 1 65 ? 4.089 -10.456 26.748 1.00 81.81 65 ASP A N 1
ATOM 487 C CA . ASP A 1 65 ? 5.275 -9.887 26.109 1.00 81.81 65 ASP A CA 1
ATOM 488 C C . ASP A 1 65 ? 6.532 -10.643 26.565 1.00 81.81 65 ASP A C 1
ATOM 490 O O . ASP A 1 65 ? 7.144 -10.330 27.592 1.00 81.81 65 ASP A O 1
ATOM 494 N N . LEU A 1 66 ? 6.925 -11.658 25.793 1.00 78.69 66 LEU A N 1
ATOM 495 C CA . LEU A 1 66 ? 8.130 -12.438 26.070 1.00 78.69 66 LEU A CA 1
ATOM 496 C C . LEU A 1 66 ? 9.416 -11.605 25.944 1.00 78.69 66 LEU A C 1
ATOM 498 O O . LEU A 1 66 ? 10.386 -11.892 26.650 1.00 78.69 66 LEU A O 1
ATOM 502 N N . ALA A 1 67 ? 9.437 -10.562 25.105 1.00 78.00 67 ALA A N 1
ATOM 503 C CA . ALA A 1 67 ? 10.618 -9.722 24.922 1.00 78.00 67 ALA A CA 1
ATOM 504 C C . ALA A 1 67 ? 10.957 -8.966 26.213 1.00 78.00 67 ALA A C 1
ATOM 506 O O . ALA A 1 67 ? 12.127 -8.906 26.597 1.00 78.00 67 ALA A O 1
ATOM 507 N N . SER A 1 68 ? 9.945 -8.491 26.947 1.00 79.12 68 SER A N 1
ATOM 508 C CA . SER A 1 68 ? 10.130 -7.871 28.269 1.00 79.12 68 SER A CA 1
ATOM 509 C C . SER A 1 68 ? 10.744 -8.820 29.312 1.00 79.12 68 SER A C 1
ATOM 511 O O . SER A 1 68 ? 11.533 -8.398 30.159 1.00 79.12 68 SER A O 1
ATOM 513 N N . ILE A 1 69 ? 10.434 -10.119 29.234 1.00 76.25 69 ILE A N 1
ATOM 514 C CA . ILE A 1 69 ? 10.954 -11.146 30.152 1.00 76.25 69 ILE A CA 1
ATOM 515 C C . ILE A 1 69 ? 12.417 -11.460 29.824 1.00 76.25 69 ILE A C 1
ATOM 517 O O . ILE A 1 69 ? 13.235 -11.679 30.723 1.00 76.25 69 ILE A O 1
ATOM 521 N N . VAL A 1 70 ? 12.764 -11.473 28.536 1.00 73.88 70 VAL A N 1
ATOM 522 C CA . VAL A 1 70 ? 14.142 -11.658 28.059 1.00 73.88 70 VAL A CA 1
ATOM 523 C C . VAL A 1 70 ? 14.990 -10.411 28.344 1.00 73.88 70 VAL A C 1
ATOM 525 O O . VAL A 1 70 ? 16.163 -10.530 28.715 1.00 73.88 70 VAL A O 1
ATOM 528 N N . ALA A 1 71 ? 14.402 -9.217 28.253 1.00 73.25 71 ALA A N 1
ATOM 529 C CA . ALA A 1 71 ? 15.059 -7.964 28.588 1.00 73.25 71 ALA A CA 1
ATOM 530 C C . ALA A 1 71 ? 15.505 -7.940 30.065 1.00 73.25 71 ALA A C 1
ATOM 532 O O . ALA A 1 71 ? 14.780 -8.299 30.998 1.00 73.25 71 ALA A O 1
ATOM 533 N N . GLY A 1 72 ? 16.763 -7.555 30.292 1.00 65.44 72 GLY A N 1
ATOM 534 C CA . GLY A 1 72 ? 17.355 -7.543 31.633 1.00 65.44 72 GLY A CA 1
ATOM 535 C C . GLY A 1 72 ? 17.584 -8.934 32.242 1.00 65.44 72 GLY A C 1
ATOM 536 O O . GLY A 1 72 ? 17.743 -9.033 33.454 1.00 65.44 72 GLY A O 1
ATOM 537 N N . SER A 1 73 ? 17.592 -9.998 31.431 1.00 65.81 73 SER A N 1
ATOM 538 C CA . SER A 1 73 ? 17.895 -11.380 31.840 1.00 65.81 73 SER A CA 1
ATOM 539 C C . SER A 1 73 ? 19.279 -11.824 31.345 1.00 65.81 73 SER A C 1
ATOM 541 O O . SER A 1 73 ? 19.464 -12.947 30.886 1.00 65.81 73 SER A O 1
ATOM 543 N N . GLY A 1 74 ? 20.267 -10.925 31.429 1.00 61.31 74 GLY A N 1
ATOM 544 C CA . GLY A 1 74 ? 21.647 -11.166 30.977 1.00 61.31 74 GLY A CA 1
ATOM 545 C C . GLY A 1 74 ? 22.441 -12.153 31.844 1.00 61.31 74 GLY A C 1
ATOM 546 O O . GLY A 1 74 ? 23.546 -12.544 31.478 1.00 61.31 74 GLY A O 1
ATOM 547 N N . ILE A 1 75 ? 21.889 -12.568 32.988 1.00 67.31 75 ILE A N 1
ATOM 548 C CA . ILE A 1 75 ? 22.496 -13.539 33.902 1.00 67.31 75 ILE A CA 1
ATOM 549 C C . ILE A 1 75 ? 21.800 -14.894 33.729 1.00 67.31 75 ILE A C 1
ATOM 551 O O . ILE A 1 75 ? 20.570 -14.995 33.758 1.00 67.31 75 ILE A O 1
ATOM 555 N N . ARG A 1 76 ? 22.601 -15.956 33.586 1.00 69.44 76 ARG A N 1
ATOM 556 C CA . ARG A 1 76 ? 22.133 -17.341 33.434 1.00 69.44 76 ARG A CA 1
ATOM 557 C C . ARG A 1 76 ? 21.137 -17.704 34.549 1.00 69.44 76 ARG A C 1
ATOM 559 O O . ARG A 1 76 ? 21.469 -17.607 35.725 1.00 69.44 76 ARG A O 1
ATOM 566 N N . GLY A 1 77 ? 19.927 -18.120 34.170 1.00 74.19 77 GLY A N 1
ATOM 567 C CA . GLY A 1 77 ? 18.862 -18.544 35.092 1.00 74.19 77 GLY A CA 1
ATOM 568 C C . GLY A 1 77 ? 17.875 -17.450 35.531 1.00 74.19 77 GLY A C 1
ATOM 569 O O . GLY A 1 77 ? 16.817 -17.778 36.066 1.00 74.19 77 GLY A O 1
ATOM 570 N N . GLN A 1 78 ? 18.138 -16.161 35.269 1.00 80.94 78 GLN A N 1
ATOM 571 C CA . GLN A 1 78 ? 17.173 -15.096 35.598 1.00 80.94 78 GLN A CA 1
ATOM 572 C C . GLN A 1 78 ? 15.902 -15.164 34.749 1.00 80.94 78 GLN A C 1
ATOM 574 O O . GLN A 1 78 ? 14.812 -14.954 35.277 1.00 80.94 78 GLN A O 1
ATOM 579 N N . PHE A 1 79 ? 16.034 -15.512 33.467 1.00 79.56 79 PHE A N 1
ATOM 580 C CA . PHE A 1 79 ? 14.890 -15.741 32.584 1.00 79.56 79 PHE A CA 1
ATOM 581 C C . PHE A 1 79 ? 13.972 -16.838 33.136 1.00 79.56 79 PHE A C 1
ATOM 583 O O . PHE A 1 79 ? 12.779 -16.617 33.313 1.00 79.56 79 PHE A O 1
ATOM 590 N N . GLU A 1 80 ? 14.539 -17.997 33.484 1.00 81.62 80 GLU A N 1
ATOM 591 C CA . GLU A 1 80 ? 13.784 -19.134 34.021 1.00 81.62 80 GLU A CA 1
ATOM 592 C C . GLU A 1 80 ? 13.078 -18.783 35.333 1.00 81.62 80 GLU A C 1
ATOM 594 O O . GLU A 1 80 ? 11.946 -19.206 35.551 1.00 81.62 80 GLU A O 1
ATOM 599 N N . SER A 1 81 ? 13.728 -18.001 36.199 1.00 84.00 81 SER A N 1
ATOM 600 C CA . SER A 1 81 ? 13.135 -17.535 37.454 1.00 84.00 81 SER A CA 1
ATOM 601 C C . SER A 1 81 ? 11.939 -16.608 37.210 1.00 84.00 81 SER A C 1
ATOM 603 O O . SER A 1 81 ? 10.857 -16.857 37.739 1.00 84.00 81 SER A O 1
ATOM 605 N N . LYS A 1 82 ? 12.100 -15.590 36.350 1.00 83.31 82 LYS A N 1
ATOM 606 C CA . LYS A 1 82 ? 11.015 -14.668 35.970 1.00 83.31 82 LYS A CA 1
ATOM 607 C C . LYS A 1 82 ? 9.854 -15.405 35.303 1.00 83.31 82 LYS A C 1
ATOM 609 O O . LYS A 1 82 ? 8.700 -15.161 35.636 1.00 83.31 82 LYS A O 1
ATOM 614 N N . PHE A 1 83 ? 10.154 -16.339 34.403 1.00 84.25 83 PHE A N 1
ATOM 615 C CA . PHE A 1 83 ? 9.138 -17.124 33.711 1.00 84.25 83 PHE A CA 1
ATOM 616 C C . PHE A 1 83 ? 8.385 -18.056 34.669 1.00 84.25 83 PHE A C 1
ATOM 618 O O . PHE A 1 83 ? 7.165 -18.147 34.605 1.00 84.25 83 PHE A O 1
ATOM 625 N N . LYS A 1 84 ? 9.082 -18.698 35.618 1.00 86.25 84 LYS A N 1
ATOM 626 C CA . LYS A 1 84 ? 8.439 -19.500 36.672 1.00 86.25 84 LYS A CA 1
ATOM 627 C C . LYS A 1 84 ? 7.558 -18.665 37.595 1.00 86.25 84 LYS A C 1
ATOM 629 O O . LYS A 1 84 ? 6.520 -19.164 38.009 1.00 86.25 84 LYS A O 1
ATOM 634 N N . ALA A 1 85 ? 7.965 -17.441 37.933 1.00 87.00 85 ALA A N 1
ATOM 635 C CA . ALA A 1 85 ? 7.129 -16.531 38.714 1.00 87.00 85 ALA A CA 1
ATOM 636 C C . ALA A 1 85 ? 5.837 -16.200 37.953 1.00 87.00 85 ALA A C 1
ATOM 638 O O . ALA A 1 85 ? 4.756 -16.426 38.475 1.00 87.00 85 ALA A O 1
ATOM 639 N N . LEU A 1 86 ? 5.953 -15.829 36.676 1.00 86.94 86 LEU A N 1
ATOM 640 C CA . LEU A 1 86 ? 4.800 -15.556 35.818 1.00 86.94 86 LEU A CA 1
ATOM 641 C C . LEU A 1 86 ? 3.851 -16.759 35.685 1.00 86.94 86 LEU A C 1
ATOM 643 O O . LEU A 1 86 ? 2.637 -16.590 35.717 1.00 86.94 86 LEU A O 1
ATOM 647 N N . LEU A 1 87 ? 4.383 -17.979 35.560 1.00 86.81 87 LEU A N 1
ATOM 648 C CA . LEU A 1 87 ? 3.554 -19.188 35.533 1.00 86.81 87 LEU A CA 1
ATOM 649 C C . LEU A 1 87 ? 2.799 -19.407 36.850 1.00 86.81 87 LEU A C 1
ATOM 651 O O . LEU A 1 87 ? 1.640 -19.802 36.801 1.00 86.81 87 LEU A O 1
ATOM 655 N N . ARG A 1 88 ? 3.423 -19.128 38.002 1.00 88.62 88 ARG A N 1
ATOM 656 C CA . ARG A 1 88 ? 2.747 -19.216 39.306 1.00 88.62 88 ARG A CA 1
ATOM 657 C C . ARG A 1 88 ? 1.611 -18.209 39.412 1.00 88.62 88 ARG A C 1
ATOM 659 O O . ARG A 1 88 ? 0.512 -18.607 39.771 1.00 88.62 88 ARG A O 1
ATOM 666 N N . ASP A 1 89 ? 1.846 -16.961 39.014 1.00 88.19 89 ASP A N 1
ATOM 667 C CA . ASP A 1 89 ? 0.816 -15.915 39.032 1.00 88.19 89 ASP A CA 1
ATOM 668 C C . ASP A 1 89 ? -0.393 -16.301 38.152 1.00 88.19 89 ASP A C 1
ATOM 670 O O . ASP A 1 89 ? -1.543 -16.045 38.500 1.00 88.19 89 ASP A O 1
ATOM 674 N N . ILE A 1 90 ? -0.152 -16.967 37.014 1.00 87.75 90 ILE A N 1
ATOM 675 C CA . ILE A 1 90 ? -1.220 -17.477 36.136 1.00 87.75 90 ILE A CA 1
ATOM 676 C C . ILE A 1 90 ? -1.945 -18.680 36.761 1.00 87.75 90 ILE A C 1
ATOM 678 O O . ILE A 1 90 ? -3.163 -18.801 36.617 1.00 87.75 90 ILE A O 1
ATOM 682 N N . GLU A 1 91 ? -1.220 -19.584 37.424 1.00 87.50 91 GLU A N 1
ATOM 683 C CA . GLU A 1 91 ? -1.800 -20.743 38.118 1.00 87.50 91 GLU A CA 1
ATOM 684 C C . GLU A 1 91 ? -2.690 -20.320 39.299 1.00 87.50 91 GLU A C 1
ATOM 686 O O . GLU A 1 91 ? -3.749 -20.917 39.499 1.00 87.50 91 GLU A O 1
ATOM 691 N N . GLU A 1 92 ? -2.311 -19.263 40.026 1.00 90.19 92 GLU A N 1
ATOM 692 C CA . GLU A 1 92 ? -3.085 -18.681 41.136 1.00 90.19 92 GLU A CA 1
ATOM 693 C C . GLU A 1 92 ? -4.442 -18.109 40.699 1.00 90.19 92 GLU A C 1
ATOM 695 O O . GLU A 1 92 ? -5.369 -18.019 41.500 1.00 90.19 92 GLU A O 1
ATOM 700 N N . GLU A 1 93 ? -4.606 -17.781 39.418 1.00 87.25 93 GLU A N 1
ATOM 701 C CA . GLU A 1 93 ? -5.866 -17.271 38.870 1.00 87.25 93 GLU A CA 1
ATOM 702 C C . GLU A 1 93 ? -6.860 -18.392 38.499 1.00 87.25 93 GLU A C 1
ATOM 704 O O . GLU A 1 93 ? -7.906 -18.123 37.904 1.00 87.25 93 GLU A O 1
ATOM 709 N N . GLU A 1 94 ? -6.558 -19.652 38.845 1.00 82.94 94 GLU A N 1
ATOM 710 C CA . GLU A 1 94 ? -7.448 -20.829 38.775 1.00 82.94 94 GLU A CA 1
ATOM 711 C C . GLU A 1 94 ? -8.170 -21.004 37.422 1.00 82.94 94 GLU A C 1
ATOM 713 O O . GLU A 1 94 ? -9.317 -21.448 37.322 1.00 82.94 94 GLU A O 1
ATOM 718 N N . GLY A 1 95 ? -7.490 -20.651 36.329 1.00 78.88 95 GLY A N 1
ATOM 719 C CA . GLY A 1 95 ? -8.028 -20.766 34.974 1.00 78.88 95 GLY A CA 1
ATOM 720 C C . GLY A 1 95 ? -8.981 -19.639 34.565 1.00 78.88 95 GLY A C 1
ATOM 721 O O . GLY A 1 95 ? -9.613 -19.744 33.512 1.00 78.88 95 GLY A O 1
ATOM 722 N N . ASN A 1 96 ? -9.084 -18.549 35.330 1.00 87.12 96 ASN A N 1
ATOM 723 C CA . ASN A 1 96 ? -9.814 -17.335 34.938 1.00 87.12 96 ASN A CA 1
ATOM 724 C C . ASN A 1 96 ? -9.088 -16.510 33.867 1.00 87.12 96 ASN A C 1
ATOM 726 O O . ASN A 1 96 ? -9.680 -15.607 33.275 1.00 87.12 96 ASN A O 1
ATOM 730 N N . ILE A 1 97 ? -7.831 -16.841 33.574 1.00 90.69 97 ILE A N 1
ATOM 731 C CA . ILE A 1 97 ? -7.014 -16.168 32.568 1.00 90.69 97 ILE A CA 1
ATOM 732 C C . ILE A 1 97 ? -6.856 -17.045 31.323 1.00 90.69 97 ILE A C 1
ATOM 734 O O . ILE A 1 97 ? -6.586 -18.242 31.401 1.00 90.69 97 ILE A O 1
ATOM 738 N N . ILE A 1 98 ? -6.984 -16.415 30.157 1.00 90.94 98 ILE A N 1
ATOM 739 C CA . ILE A 1 98 ? -6.566 -16.935 28.856 1.00 90.94 98 ILE A CA 1
ATOM 740 C C . ILE A 1 98 ? -5.294 -16.182 28.464 1.00 90.94 98 ILE A C 1
ATOM 742 O O . ILE A 1 98 ? -5.332 -14.975 28.220 1.00 90.94 98 ILE A O 1
ATOM 746 N N . CYS A 1 99 ? -4.171 -16.891 28.393 1.00 89.56 99 CYS A N 1
ATOM 747 C CA . CYS A 1 99 ? -2.900 -16.316 27.962 1.00 89.56 99 CYS A CA 1
ATOM 748 C C . CYS A 1 99 ? -2.748 -16.413 26.445 1.00 89.56 99 CYS A C 1
ATOM 750 O O . CYS A 1 99 ? -2.929 -17.480 25.856 1.00 89.56 99 CYS A O 1
ATOM 752 N N . PHE A 1 100 ? -2.359 -15.306 25.826 1.00 88.75 100 PHE A N 1
ATOM 753 C CA . PHE A 1 100 ? -1.936 -15.245 24.438 1.00 88.75 100 PHE A CA 1
ATOM 754 C C . PHE A 1 100 ? -0.424 -15.061 24.375 1.00 88.75 100 PHE A C 1
ATOM 756 O O . PHE A 1 100 ? 0.136 -14.230 25.085 1.00 88.75 100 PHE A O 1
ATOM 763 N N . ILE A 1 101 ? 0.224 -15.851 23.527 1.00 85.75 101 ILE A N 1
ATOM 764 C CA . ILE A 1 101 ? 1.660 -15.788 23.280 1.00 85.75 101 ILE A CA 1
ATOM 765 C C . ILE A 1 101 ? 1.821 -15.581 21.780 1.00 85.75 101 ILE A C 1
ATOM 767 O O . ILE A 1 101 ? 1.405 -16.440 20.995 1.00 85.75 101 ILE A O 1
ATOM 771 N N . ASP A 1 102 ? 2.382 -14.440 21.395 1.00 79.69 102 ASP A N 1
ATOM 772 C CA . ASP A 1 102 ? 2.643 -14.145 19.990 1.00 79.69 102 ASP A CA 1
ATOM 773 C C . ASP A 1 102 ? 3.884 -14.906 19.480 1.00 79.69 102 ASP A C 1
ATOM 775 O O . ASP A 1 102 ? 4.662 -15.457 20.257 1.00 79.69 102 ASP A O 1
ATOM 779 N N . GLU A 1 103 ? 4.047 -14.975 18.159 1.00 72.69 103 GLU A N 1
ATOM 780 C CA . GLU A 1 103 ? 5.244 -15.502 17.474 1.00 72.69 103 GLU A CA 1
ATOM 781 C C . GLU A 1 103 ? 5.560 -17.006 17.656 1.00 72.69 103 GLU A C 1
ATOM 783 O O . GLU A 1 103 ? 6.612 -17.490 17.245 1.00 72.69 103 GLU A O 1
ATOM 788 N N . LEU A 1 104 ? 4.618 -17.816 18.147 1.00 70.94 104 LEU A N 1
ATOM 789 C CA . LEU A 1 104 ? 4.827 -19.263 18.344 1.00 70.94 104 LEU A CA 1
ATOM 790 C C . LEU A 1 104 ? 4.852 -20.126 17.064 1.00 70.94 104 LEU A C 1
ATOM 792 O O . LEU A 1 104 ? 4.990 -21.343 17.161 1.00 70.94 104 LEU A O 1
ATOM 796 N N . LEU A 1 105 ? 4.689 -19.563 15.863 1.00 68.75 105 LEU A N 1
ATOM 797 C CA . LEU A 1 105 ? 4.476 -20.363 14.645 1.00 68.75 105 LEU A CA 1
ATOM 798 C C . LEU A 1 105 ? 5.695 -21.212 14.246 1.00 68.75 105 LEU A C 1
ATOM 800 O O . LEU A 1 105 ? 5.554 -22.403 13.952 1.00 68.75 105 LEU A O 1
ATOM 804 N N . ASP A 1 106 ? 6.877 -20.599 14.206 1.00 67.12 106 ASP A N 1
ATOM 805 C CA . ASP A 1 106 ? 8.100 -21.292 13.791 1.00 67.12 106 ASP A CA 1
ATOM 806 C C . ASP A 1 106 ? 8.517 -22.338 14.826 1.00 67.12 106 ASP A C 1
ATOM 808 O O . ASP A 1 106 ? 8.923 -23.448 14.469 1.00 67.12 106 ASP A O 1
ATOM 812 N N . GLU A 1 107 ? 8.334 -22.010 16.104 1.00 67.38 107 GLU A N 1
ATOM 813 C CA . GLU A 1 107 ? 8.519 -22.922 17.231 1.00 67.38 107 GLU A CA 1
ATOM 814 C C . GLU A 1 107 ? 7.520 -24.084 17.191 1.00 67.38 107 GLU A C 1
ATOM 816 O O . GLU A 1 107 ? 7.889 -25.238 17.430 1.00 67.38 107 GLU A O 1
ATOM 821 N N . TYR A 1 108 ? 6.268 -23.821 16.797 1.00 69.50 108 TYR A N 1
ATOM 822 C CA . TYR A 1 108 ? 5.244 -24.854 16.695 1.00 69.50 108 TYR A CA 1
ATOM 823 C C . TYR A 1 108 ? 5.653 -25.956 15.715 1.00 69.50 108 TYR A C 1
ATOM 825 O O . TYR A 1 108 ? 5.674 -27.127 16.086 1.00 69.50 108 TYR A O 1
ATOM 833 N N . ARG A 1 109 ? 6.062 -25.589 14.494 1.00 72.19 109 ARG A N 1
ATOM 834 C CA . ARG A 1 109 ? 6.479 -26.558 13.460 1.00 72.19 109 ARG A CA 1
ATOM 835 C C . ARG A 1 109 ? 7.786 -27.274 13.801 1.00 72.19 109 ARG A C 1
ATOM 837 O O . ARG A 1 109 ? 7.976 -28.443 13.463 1.00 72.19 109 ARG A O 1
ATOM 844 N N . LYS A 1 110 ? 8.738 -26.570 14.420 1.00 76.31 110 LYS A N 1
ATOM 845 C CA . LYS A 1 110 ? 10.065 -27.133 14.707 1.00 76.31 110 LYS A CA 1
ATOM 846 C C . LYS A 1 110 ? 10.057 -28.061 15.919 1.00 76.31 110 LYS A C 1
ATOM 848 O O . LYS A 1 110 ? 10.733 -29.093 15.862 1.00 76.31 110 LYS A O 1
ATOM 853 N N . HIS A 1 111 ? 9.303 -27.711 16.964 1.00 75.00 111 HIS A N 1
ATOM 854 C CA . HIS A 1 111 ? 9.416 -28.319 18.290 1.00 75.00 111 HIS A CA 1
ATOM 855 C C . HIS A 1 111 ? 8.090 -28.869 18.845 1.00 75.00 111 HIS A C 1
ATOM 857 O O . HIS A 1 111 ? 8.086 -29.985 19.355 1.00 75.00 111 HIS A O 1
ATOM 863 N N . ILE A 1 112 ? 6.966 -28.151 18.721 1.00 73.75 112 ILE A N 1
ATOM 864 C CA . ILE A 1 112 ? 5.686 -28.546 19.354 1.00 73.75 112 ILE A CA 1
ATOM 865 C C . ILE A 1 112 ? 4.991 -29.681 18.590 1.00 73.75 112 ILE A C 1
ATOM 867 O O . ILE A 1 112 ? 4.511 -30.627 19.204 1.00 73.75 112 ILE A O 1
ATOM 871 N N . GLU A 1 113 ? 4.953 -29.611 17.258 1.00 75.38 113 GLU A N 1
ATOM 872 C CA . GLU A 1 113 ? 4.315 -30.614 16.392 1.00 75.38 113 GLU A CA 1
ATOM 873 C C . GLU A 1 113 ? 5.017 -31.978 16.467 1.00 75.38 113 GLU A C 1
ATOM 875 O O . GLU A 1 113 ? 4.391 -33.020 16.303 1.00 75.38 113 GLU A O 1
ATOM 880 N N . LYS A 1 114 ? 6.323 -31.983 16.755 1.00 80.94 114 LYS A N 1
ATOM 881 C CA . LYS A 1 114 ? 7.119 -33.213 16.874 1.00 80.94 114 LYS A CA 1
ATOM 882 C C . LYS A 1 114 ? 7.023 -33.866 18.253 1.00 80.94 114 LYS A C 1
ATOM 884 O O . LYS A 1 114 ? 7.417 -35.022 18.396 1.00 80.94 114 LYS A O 1
ATOM 889 N N . ASP A 1 115 ? 6.528 -33.145 19.258 1.00 84.38 115 ASP A N 1
ATOM 890 C CA . ASP A 1 115 ? 6.351 -33.650 20.616 1.00 84.38 115 ASP A CA 1
ATOM 891 C C . ASP A 1 115 ? 4.897 -34.091 20.840 1.00 84.38 115 ASP A C 1
ATOM 893 O O . ASP A 1 115 ? 3.991 -33.276 21.035 1.00 84.38 115 ASP A O 1
ATOM 897 N N . ALA A 1 116 ? 4.679 -35.407 20.898 1.00 81.25 116 ALA A N 1
ATOM 898 C CA . ALA A 1 116 ? 3.364 -36.012 21.115 1.00 81.25 116 ALA A CA 1
ATOM 899 C C . ALA A 1 116 ? 2.668 -35.542 22.413 1.00 81.25 116 ALA A C 1
ATOM 901 O O . ALA A 1 116 ? 1.434 -35.539 22.506 1.00 81.25 116 ALA A O 1
ATOM 902 N N . ALA A 1 117 ? 3.426 -35.138 23.441 1.00 81.06 117 ALA A N 1
ATOM 903 C CA . ALA A 1 117 ? 2.866 -34.663 24.701 1.00 81.06 117 ALA A CA 1
ATOM 904 C C . ALA A 1 117 ? 2.339 -33.222 24.618 1.00 81.06 117 ALA A C 1
ATOM 906 O O . ALA A 1 117 ? 1.396 -32.894 25.353 1.00 81.06 117 ALA A O 1
ATOM 907 N N . LEU A 1 118 ? 2.909 -32.392 23.743 1.00 79.81 118 LEU A N 1
ATOM 908 C CA . LEU A 1 118 ? 2.451 -31.028 23.480 1.00 79.81 118 LEU A CA 1
ATOM 909 C C . LEU A 1 118 ? 1.384 -31.002 22.380 1.00 79.81 118 LEU A C 1
ATOM 911 O O . LEU A 1 118 ? 0.357 -30.343 22.544 1.00 79.81 118 LEU A O 1
ATOM 915 N N . GLU A 1 119 ? 1.545 -31.792 21.320 1.00 81.00 119 GLU A N 1
ATOM 916 C CA . GLU A 1 119 ? 0.592 -31.894 20.207 1.00 81.00 119 GLU A CA 1
ATOM 917 C C . GLU A 1 119 ? -0.829 -32.274 20.679 1.00 81.00 119 GLU A C 1
ATOM 919 O O . GLU A 1 119 ? -1.834 -31.761 20.188 1.00 81.00 119 GLU A O 1
ATOM 924 N N . ARG A 1 120 ? -0.947 -33.112 21.720 1.00 84.94 120 ARG A N 1
ATOM 925 C CA . ARG A 1 120 ? -2.242 -33.473 22.339 1.00 84.94 120 ARG A CA 1
ATOM 926 C C . ARG A 1 120 ? -2.909 -32.352 23.155 1.00 84.94 120 ARG A C 1
ATOM 928 O O . ARG A 1 120 ? -4.061 -32.510 23.563 1.00 84.94 120 ARG A O 1
ATOM 935 N N . ARG A 1 121 ? -2.202 -31.255 23.449 1.00 86.50 121 ARG A N 1
ATOM 936 C CA . ARG A 1 121 ? -2.718 -30.091 24.200 1.00 86.50 121 ARG A CA 1
ATOM 937 C C . ARG A 1 121 ? -3.111 -28.940 23.282 1.00 86.50 121 ARG A C 1
ATOM 939 O O . ARG A 1 121 ? -4.024 -28.192 23.628 1.00 86.50 121 ARG A O 1
ATOM 946 N N . PHE A 1 122 ? -2.463 -28.838 22.126 1.00 88.81 122 PHE A N 1
ATOM 947 C CA . PHE A 1 122 ? -2.663 -27.753 21.179 1.00 88.81 122 PHE A CA 1
ATOM 948 C C . PHE A 1 122 ? -3.548 -28.157 19.996 1.00 88.81 122 PHE A C 1
ATOM 950 O O . PHE A 1 122 ? -3.500 -29.284 19.506 1.00 88.81 122 PHE A O 1
ATOM 957 N N . GLN A 1 123 ? -4.360 -27.219 19.518 1.00 88.69 123 GLN A N 1
ATOM 958 C CA . GLN A 1 123 ? -5.155 -27.366 18.305 1.00 88.69 123 GLN A CA 1
ATOM 959 C C . GLN A 1 123 ? -4.748 -26.280 17.304 1.00 88.69 123 GLN A C 1
ATOM 961 O O . GLN A 1 123 ? -4.954 -25.100 17.593 1.00 88.69 123 GLN A O 1
ATOM 966 N N . PRO A 1 124 ? -4.230 -26.639 16.118 1.00 85.44 124 PRO A N 1
ATOM 967 C CA . PRO A 1 124 ? -3.943 -25.653 15.088 1.00 85.44 124 PRO A CA 1
ATOM 968 C C . PRO A 1 124 ? -5.242 -25.027 14.564 1.00 85.44 124 PRO A C 1
ATOM 970 O O . PRO A 1 124 ? -6.206 -25.734 14.249 1.00 85.44 124 PRO A O 1
ATOM 973 N N . VAL A 1 125 ? -5.246 -23.698 14.469 1.00 87.06 125 VAL A N 1
ATOM 974 C CA . VAL A 1 125 ? -6.283 -22.870 13.844 1.00 87.06 125 VAL A CA 1
ATOM 975 C C . VAL A 1 125 ? -5.598 -22.034 12.768 1.00 87.06 125 VAL A C 1
ATOM 977 O O . VAL A 1 125 ? -4.875 -21.085 13.069 1.00 87.06 125 VAL A O 1
ATOM 980 N N . VAL A 1 126 ? -5.789 -22.416 11.506 1.00 84.69 126 VAL A N 1
ATOM 981 C CA . VAL A 1 126 ? -5.149 -21.744 10.370 1.00 84.69 126 VAL A CA 1
ATOM 982 C C . VAL A 1 126 ? -5.916 -20.470 10.012 1.00 84.69 126 VAL A C 1
ATOM 984 O O . VAL A 1 126 ? -7.138 -20.483 9.837 1.00 84.69 126 VAL A O 1
ATOM 987 N N . ILE A 1 127 ? -5.183 -19.369 9.907 1.00 86.69 127 ILE A N 1
ATOM 988 C CA . ILE A 1 127 ? -5.640 -18.061 9.457 1.00 86.69 127 ILE A CA 1
ATOM 989 C C . ILE A 1 127 ? -4.956 -17.786 8.128 1.00 86.69 127 ILE A C 1
ATOM 991 O O . ILE A 1 127 ? -3.730 -17.715 8.030 1.00 86.69 127 ILE A O 1
ATOM 995 N N . GLU A 1 128 ? -5.788 -17.662 7.109 1.00 86.25 128 GLU A N 1
ATOM 996 C CA . GLU A 1 128 ? -5.372 -17.350 5.754 1.00 86.25 128 GLU A CA 1
ATOM 997 C C . GLU A 1 128 ? -5.377 -15.835 5.553 1.00 86.25 128 GLU A C 1
ATOM 999 O O . GLU A 1 128 ? -6.053 -15.099 6.277 1.00 86.25 128 GLU A O 1
ATOM 1004 N N . GLU A 1 129 ? -4.619 -15.377 4.562 1.00 87.69 129 GLU A N 1
ATOM 1005 C CA . GLU A 1 129 ? -4.690 -13.994 4.105 1.00 87.69 129 GLU A CA 1
ATOM 1006 C C . GLU A 1 129 ? -6.120 -13.695 3.603 1.00 87.69 129 GLU A C 1
ATOM 1008 O O . GLU A 1 129 ? -6.666 -14.476 2.815 1.00 87.69 129 GLU A O 1
ATOM 1013 N N . PRO A 1 130 ? -6.763 -12.601 4.050 1.00 90.19 130 PRO A N 1
ATOM 1014 C CA . PRO A 1 130 ? -8.088 -12.236 3.579 1.00 90.19 130 PRO A CA 1
ATOM 1015 C C . PRO A 1 130 ? -8.063 -11.829 2.107 1.00 90.19 130 PRO A C 1
ATOM 1017 O O . PRO A 1 130 ? -7.087 -11.287 1.589 1.00 90.19 130 PRO A O 1
ATOM 1020 N N . THR A 1 131 ? -9.199 -12.021 1.440 1.00 89.56 131 THR A N 1
ATOM 1021 C CA . THR A 1 131 ? -9.385 -11.540 0.067 1.00 89.56 131 THR A CA 1
ATOM 1022 C C . THR A 1 131 ? -9.368 -10.007 0.001 1.00 89.56 131 THR A C 1
ATOM 1024 O O . THR A 1 131 ? -9.486 -9.311 1.016 1.00 89.56 131 THR A O 1
ATOM 1027 N N . VAL A 1 132 ? -9.271 -9.451 -1.208 1.00 89.44 132 VAL A N 1
ATOM 1028 C CA . VAL A 1 132 ? -9.368 -7.998 -1.423 1.00 89.44 132 VAL A CA 1
ATOM 1029 C C . VAL A 1 132 ? -10.717 -7.462 -0.930 1.00 89.44 132 VAL A C 1
ATOM 1031 O O . VAL A 1 132 ? -10.746 -6.476 -0.202 1.00 89.44 132 VAL A O 1
ATOM 1034 N N . GLU A 1 133 ? -11.826 -8.141 -1.230 1.00 90.94 133 GLU A N 1
ATOM 1035 C CA . GLU A 1 133 ? -13.175 -7.745 -0.786 1.00 90.94 133 GLU A CA 1
ATOM 1036 C C . GLU A 1 133 ? -13.318 -7.779 0.742 1.00 90.94 133 GLU A C 1
ATOM 1038 O O . GLU A 1 133 ? -13.856 -6.854 1.365 1.00 90.94 133 GLU A O 1
ATOM 1043 N N . SER A 1 134 ? -12.770 -8.827 1.360 1.00 89.81 134 SER A N 1
ATOM 1044 C CA . SER A 1 134 ? -12.665 -8.951 2.812 1.00 89.81 134 SER A CA 1
ATOM 1045 C C . SER A 1 134 ? -11.862 -7.795 3.408 1.00 89.81 134 SER A C 1
ATOM 1047 O O . SER A 1 134 ? -12.285 -7.176 4.381 1.00 89.81 134 SER A O 1
ATOM 1049 N N . THR A 1 135 ? -10.731 -7.451 2.795 1.00 93.19 135 THR A N 1
ATOM 1050 C CA . THR A 1 135 ? -9.881 -6.343 3.241 1.00 93.19 135 THR A CA 1
ATOM 1051 C C . THR A 1 135 ? -10.600 -5.004 3.128 1.00 93.19 135 THR A C 1
ATOM 1053 O O . THR A 1 135 ? -10.561 -4.227 4.074 1.00 93.19 135 THR A O 1
ATOM 1056 N N . ILE A 1 136 ? -11.320 -4.745 2.034 1.00 93.62 136 ILE A N 1
ATOM 1057 C CA . ILE A 1 136 ? -12.122 -3.520 1.871 1.00 93.62 136 ILE A CA 1
ATOM 1058 C C . ILE A 1 136 ? -13.134 -3.391 3.012 1.00 93.62 136 ILE A C 1
ATOM 1060 O O . ILE A 1 136 ? -13.287 -2.324 3.599 1.00 93.62 136 ILE A O 1
ATOM 1064 N N . SER A 1 137 ? -13.797 -4.487 3.372 1.00 91.81 137 SER A N 1
ATOM 1065 C CA . SER A 1 137 ? -14.762 -4.500 4.474 1.00 91.81 137 SER A CA 1
ATOM 1066 C C . SER A 1 137 ? -14.100 -4.266 5.840 1.00 91.81 137 SER A C 1
ATOM 1068 O O . SER A 1 137 ? -14.656 -3.552 6.676 1.00 91.81 137 SER A O 1
ATOM 1070 N N . ILE A 1 138 ? -12.896 -4.811 6.059 1.00 90.19 138 ILE A N 1
ATOM 1071 C CA . ILE A 1 138 ? -12.076 -4.524 7.248 1.00 90.19 138 ILE A CA 1
ATOM 1072 C C . ILE A 1 138 ? -11.737 -3.030 7.297 1.00 90.19 138 ILE A C 1
ATOM 1074 O O . ILE A 1 138 ? -12.013 -2.378 8.302 1.00 90.19 138 ILE A O 1
ATOM 1078 N N . LEU A 1 139 ? -11.220 -2.473 6.200 1.00 93.12 139 LEU A N 1
ATOM 1079 C CA . LEU A 1 139 ? -10.860 -1.061 6.088 1.00 93.12 139 LEU A CA 1
ATOM 1080 C C . LEU A 1 139 ? -12.065 -0.135 6.311 1.00 93.12 139 LEU A C 1
ATOM 1082 O O . LEU A 1 139 ? -11.954 0.834 7.054 1.00 93.12 139 LEU A O 1
ATOM 1086 N N . ARG A 1 140 ? -13.244 -0.462 5.767 1.00 93.00 140 ARG A N 1
ATOM 1087 C CA . ARG A 1 140 ? -14.501 0.265 6.039 1.00 93.00 140 ARG A CA 1
ATOM 1088 C C . ARG A 1 140 ? -14.881 0.233 7.517 1.00 93.00 140 ARG A C 1
ATOM 1090 O O . ARG A 1 140 ? -15.356 1.228 8.053 1.00 93.00 140 ARG A O 1
ATOM 1097 N N . GLY A 1 141 ? -14.654 -0.896 8.188 1.00 87.88 141 GLY A N 1
ATOM 1098 C CA . GLY A 1 141 ? -14.855 -1.020 9.630 1.00 87.88 141 GLY A CA 1
ATOM 1099 C C . GLY A 1 141 ? -13.873 -0.185 10.456 1.00 87.88 141 GLY A C 1
ATOM 1100 O O . GLY A 1 141 ? -14.242 0.304 11.521 1.00 87.88 141 GLY A O 1
ATOM 1101 N N . LEU A 1 142 ? -12.644 -0.012 9.964 1.00 89.56 142 LEU A N 1
ATOM 1102 C CA . LEU A 1 142 ? -11.594 0.776 10.613 1.00 89.56 142 LEU A CA 1
ATOM 1103 C C . LEU A 1 142 ? -11.675 2.277 10.286 1.00 89.56 142 LEU A C 1
ATOM 1105 O O . LEU A 1 142 ? -11.221 3.082 11.099 1.00 89.56 142 LEU A O 1
ATOM 1109 N N . LYS A 1 143 ? -12.292 2.655 9.154 1.00 90.12 143 LYS A N 1
ATOM 1110 C CA . LYS A 1 143 ? -12.396 4.035 8.643 1.00 90.12 143 LYS A CA 1
ATOM 1111 C C . LYS A 1 143 ? -12.709 5.065 9.741 1.00 90.12 143 LYS A C 1
ATOM 1113 O O . LYS A 1 143 ? -11.900 5.976 9.890 1.00 90.12 143 LYS A O 1
ATOM 1118 N N . PRO A 1 144 ? -13.765 4.927 10.572 1.00 87.19 144 PRO A N 1
ATOM 1119 C CA . PRO A 1 144 ? -14.091 5.951 11.571 1.00 87.19 144 PRO A CA 1
ATOM 1120 C C . PRO A 1 144 ? -12.964 6.205 12.582 1.00 87.19 144 PRO A C 1
ATOM 1122 O O . PRO A 1 144 ? -12.684 7.348 12.936 1.00 87.19 144 PRO A O 1
ATOM 1125 N N . ARG A 1 145 ? -12.269 5.145 13.019 1.00 86.19 145 ARG A N 1
ATOM 1126 C CA . ARG A 1 145 ? -11.170 5.256 13.992 1.00 86.19 145 ARG A CA 1
ATOM 1127 C C . ARG A 1 145 ? -9.949 5.935 13.372 1.00 86.19 145 ARG A C 1
ATOM 1129 O O . ARG A 1 145 ? -9.335 6.773 14.027 1.00 86.19 145 ARG A O 1
ATOM 1136 N N . TYR A 1 146 ? -9.638 5.616 12.116 1.00 87.50 146 TYR A N 1
ATOM 1137 C CA . TYR A 1 146 ? -8.555 6.262 11.368 1.00 87.50 146 TYR A CA 1
ATOM 1138 C C . TYR A 1 146 ? -8.840 7.744 11.121 1.00 87.50 146 TYR A C 1
ATOM 1140 O O . TYR A 1 146 ? -7.983 8.586 11.382 1.00 87.50 146 TYR A O 1
ATOM 1148 N N . GLU A 1 147 ? -10.056 8.083 10.692 1.00 88.25 147 GLU A N 1
ATOM 1149 C CA . GLU A 1 147 ? -10.442 9.477 10.464 1.00 88.25 147 GLU A CA 1
ATOM 1150 C C . GLU A 1 147 ? -10.292 10.327 11.731 1.00 88.25 147 GLU A C 1
ATOM 1152 O O . GLU A 1 147 ? -9.738 11.423 11.677 1.00 88.25 147 GLU A O 1
ATOM 1157 N N . VAL A 1 148 ? -10.708 9.811 12.893 1.00 87.62 148 VAL A N 1
ATOM 1158 C CA . VAL A 1 148 ? -10.528 10.511 14.177 1.00 87.62 148 VAL A CA 1
ATOM 1159 C C . VAL A 1 148 ? -9.050 10.617 14.562 1.00 87.62 148 VAL A C 1
ATOM 1161 O O . VAL A 1 148 ? -8.604 11.690 14.979 1.00 87.62 148 VAL A O 1
ATOM 1164 N N . HIS A 1 149 ? -8.284 9.532 14.411 1.00 88.38 149 HIS A N 1
ATOM 1165 C CA . HIS A 1 149 ? -6.870 9.479 14.786 1.00 88.38 149 HIS A CA 1
ATOM 1166 C C . HIS A 1 149 ? -6.019 10.487 13.998 1.00 88.38 149 HIS A C 1
ATOM 1168 O O . HIS A 1 149 ? -5.304 11.306 14.585 1.00 88.38 149 HIS A O 1
ATOM 1174 N N . HIS A 1 150 ? -6.136 10.484 12.669 1.00 89.56 150 HIS A N 1
ATOM 1175 C CA . HIS A 1 150 ? -5.375 11.395 11.811 1.00 89.56 150 HIS A CA 1
ATOM 1176 C C . HIS A 1 150 ? -6.044 12.770 11.695 1.00 89.56 150 HIS A C 1
ATOM 1178 O O . HIS A 1 150 ? -5.359 13.772 11.514 1.00 89.56 150 HIS A O 1
ATOM 1184 N N . GLY A 1 151 ? -7.358 12.863 11.905 1.00 86.50 151 GLY A N 1
ATOM 1185 C CA . GLY A 1 151 ? -8.116 14.098 11.714 1.00 86.50 151 GLY A CA 1
ATOM 1186 C C . GLY A 1 151 ? -8.365 14.434 10.246 1.00 86.50 151 GLY A C 1
ATOM 1187 O O . GLY A 1 151 ? -8.435 15.611 9.920 1.00 86.50 151 GLY A O 1
ATOM 1188 N N . VAL A 1 152 ? -8.470 13.418 9.390 1.00 89.19 152 VAL A N 1
ATOM 1189 C CA . VAL A 1 152 ? -8.731 13.548 7.948 1.00 89.19 152 VAL A CA 1
ATOM 1190 C C . VAL A 1 152 ? -9.967 12.739 7.576 1.00 89.19 152 VAL A C 1
ATOM 1192 O O . VAL A 1 152 ? -10.377 11.856 8.329 1.00 89.19 152 VAL A O 1
ATOM 1195 N N . GLU A 1 153 ? -10.561 13.006 6.419 1.00 88.62 153 GLU A N 1
ATOM 1196 C CA . GLU A 1 153 ? -11.587 12.125 5.861 1.00 88.62 153 GLU A CA 1
ATOM 1197 C C . GLU A 1 153 ? -10.980 11.056 4.958 1.00 88.62 153 GLU A C 1
ATOM 1199 O O . GLU A 1 153 ? -9.890 11.225 4.419 1.00 88.62 153 GLU A O 1
ATOM 1204 N N . V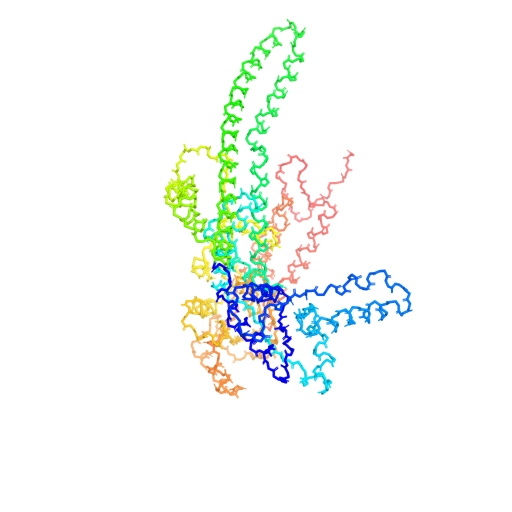AL A 1 154 ? -11.698 9.958 4.744 1.00 91.25 154 VAL A N 1
ATOM 1205 C CA . VAL A 1 154 ? -11.271 8.897 3.833 1.00 91.25 154 VAL A CA 1
ATOM 1206 C C . VAL A 1 154 ? -12.394 8.542 2.863 1.00 91.25 154 VAL A C 1
ATOM 1208 O O . VAL A 1 154 ? -13.473 8.092 3.257 1.00 91.25 154 VAL A O 1
ATOM 1211 N N . SER A 1 155 ? -12.133 8.698 1.565 1.00 92.12 155 SER A N 1
ATOM 1212 C CA . SER A 1 155 ? -13.065 8.257 0.521 1.00 92.12 155 SER A CA 1
ATOM 1213 C C . SER A 1 155 ? -13.177 6.729 0.481 1.00 92.12 155 SER A C 1
ATOM 1215 O O . SER A 1 155 ? -12.199 6.017 0.708 1.00 92.12 155 SER A O 1
ATOM 1217 N N . ASP A 1 156 ? -14.353 6.199 0.130 1.00 91.19 156 ASP A N 1
ATOM 1218 C CA . ASP A 1 156 ? -14.495 4.749 -0.082 1.00 91.19 156 ASP A CA 1
ATOM 1219 C C . ASP A 1 156 ? -13.604 4.262 -1.240 1.00 91.19 156 ASP A C 1
ATOM 1221 O O . ASP A 1 156 ? -12.985 3.201 -1.158 1.00 91.19 156 ASP A O 1
ATOM 1225 N N . GLY A 1 157 ? -13.439 5.099 -2.273 1.00 91.56 157 GLY A N 1
ATOM 1226 C CA . GLY A 1 157 ? -12.505 4.861 -3.374 1.00 91.56 157 GLY A CA 1
ATOM 1227 C C . GLY A 1 157 ? -11.056 4.666 -2.912 1.00 91.56 157 GLY A C 1
ATOM 1228 O O . GLY A 1 157 ? -10.373 3.778 -3.430 1.00 91.56 157 GLY A O 1
ATOM 1229 N N . ALA A 1 158 ? -10.596 5.413 -1.900 1.00 93.75 158 ALA A N 1
ATOM 1230 C CA . ALA A 1 158 ? -9.271 5.219 -1.310 1.00 93.75 158 ALA A CA 1
ATOM 1231 C C . ALA A 1 158 ? -9.143 3.854 -0.621 1.00 93.75 158 ALA A C 1
ATOM 1233 O O . ALA A 1 158 ? -8.138 3.176 -0.826 1.00 93.75 158 ALA A O 1
ATOM 1234 N N . LEU A 1 159 ? -10.167 3.400 0.114 1.00 95.31 159 LEU A N 1
ATOM 1235 C CA . LEU A 1 159 ? -10.159 2.082 0.768 1.00 95.31 159 LEU A CA 1
ATOM 1236 C C . LEU A 1 159 ? -10.051 0.945 -0.256 1.00 95.31 159 LEU A C 1
ATOM 1238 O O . LEU A 1 159 ? -9.250 0.020 -0.096 1.00 95.31 159 LEU A O 1
ATOM 1242 N N . VAL A 1 160 ? -10.841 1.031 -1.332 1.00 94.25 160 VAL A N 1
ATOM 1243 C CA . VAL A 1 160 ? -10.793 0.074 -2.448 1.00 94.25 160 VAL A CA 1
ATOM 1244 C C . VAL A 1 160 ? -9.412 0.087 -3.094 1.00 94.25 160 VAL A C 1
ATOM 1246 O O . VAL A 1 160 ? -8.800 -0.967 -3.275 1.00 94.25 160 VAL A O 1
ATOM 1249 N N . THR A 1 161 ? -8.887 1.276 -3.387 1.00 92.06 161 THR A N 1
ATOM 1250 C CA . THR A 1 161 ? -7.569 1.445 -4.008 1.00 92.06 161 THR A CA 1
ATOM 1251 C C . THR A 1 161 ? -6.456 0.889 -3.121 1.00 92.06 161 THR A C 1
ATOM 1253 O O . THR A 1 161 ? -5.591 0.175 -3.622 1.00 92.06 161 THR A O 1
ATOM 1256 N N . ALA A 1 162 ? -6.498 1.126 -1.807 1.00 95.50 162 ALA A N 1
ATOM 1257 C CA . ALA A 1 162 ? -5.512 0.618 -0.856 1.00 95.50 162 ALA A CA 1
ATOM 1258 C C . ALA A 1 162 ? -5.482 -0.913 -0.834 1.00 95.50 162 ALA A C 1
ATOM 1260 O O . ALA A 1 162 ? -4.409 -1.513 -0.930 1.00 95.50 162 ALA A O 1
ATOM 1261 N N . ALA A 1 163 ? -6.647 -1.564 -0.787 1.00 94.56 163 ALA A N 1
ATOM 1262 C CA . ALA A 1 163 ? -6.735 -3.022 -0.816 1.00 94.56 163 ALA A CA 1
ATOM 1263 C C . ALA A 1 163 ? -6.254 -3.606 -2.158 1.00 94.56 163 ALA A C 1
ATOM 1265 O O . ALA A 1 163 ? -5.448 -4.539 -2.183 1.00 94.56 163 ALA A O 1
ATOM 1266 N N . VAL A 1 164 ? -6.702 -3.040 -3.284 1.00 89.38 164 VAL A N 1
ATOM 1267 C CA . VAL A 1 164 ? -6.349 -3.530 -4.626 1.00 89.38 164 VAL A CA 1
ATOM 1268 C C . VAL A 1 164 ? -4.863 -3.310 -4.927 1.00 89.38 164 VAL A C 1
ATOM 1270 O O . VAL A 1 164 ? -4.185 -4.225 -5.398 1.00 89.38 164 VAL A O 1
ATOM 1273 N N . TYR A 1 165 ? -4.325 -2.116 -4.661 1.00 89.38 165 TYR A N 1
ATOM 1274 C CA . TYR A 1 165 ? -2.941 -1.786 -5.012 1.00 89.38 165 TYR A CA 1
ATOM 1275 C C . TYR A 1 165 ? -1.939 -2.464 -4.090 1.00 89.38 165 TYR A C 1
ATOM 1277 O O . TYR A 1 165 ? -0.928 -2.960 -4.585 1.00 89.38 165 TYR A O 1
ATOM 1285 N N . SER A 1 166 ? -2.222 -2.562 -2.789 1.00 90.81 166 SER A N 1
ATOM 1286 C CA . SER A 1 166 ? -1.354 -3.326 -1.890 1.00 90.81 166 SER A CA 1
ATOM 1287 C C . SER A 1 166 ? -1.323 -4.809 -2.263 1.00 90.81 166 SER A C 1
ATOM 1289 O O . SER A 1 166 ? -0.249 -5.399 -2.307 1.00 90.81 166 SER A O 1
ATOM 1291 N N . SER A 1 167 ? -2.461 -5.417 -2.617 1.00 85.94 167 SER A N 1
ATOM 1292 C CA . SER A 1 167 ? -2.504 -6.801 -3.110 1.00 85.94 167 SER A CA 1
ATOM 1293 C C . SER A 1 167 ? -1.653 -6.992 -4.371 1.00 85.94 167 SER A C 1
ATOM 1295 O O . SER A 1 167 ? -0.935 -7.982 -4.502 1.00 85.94 167 SER A O 1
ATOM 1297 N N . ARG A 1 168 ? -1.701 -6.022 -5.289 1.00 79.62 168 ARG A N 1
ATOM 1298 C CA . ARG A 1 168 ? -1.084 -6.132 -6.613 1.00 79.62 168 ARG A CA 1
ATOM 1299 C C . ARG A 1 168 ? 0.409 -5.816 -6.638 1.00 79.62 168 ARG A C 1
ATOM 1301 O O . ARG A 1 168 ? 1.165 -6.515 -7.313 1.00 79.62 168 ARG A O 1
ATOM 1308 N N . TYR A 1 169 ? 0.815 -4.735 -5.983 1.00 80.44 169 TYR A N 1
ATOM 1309 C CA . TYR A 1 169 ? 2.157 -4.170 -6.132 1.00 80.44 169 TYR A CA 1
ATOM 1310 C C . TYR A 1 169 ? 3.074 -4.487 -4.944 1.00 80.44 169 TYR A C 1
ATOM 1312 O O . TYR A 1 169 ? 4.288 -4.532 -5.127 1.00 80.44 169 TYR A O 1
ATOM 1320 N N . ILE A 1 170 ? 2.515 -4.794 -3.768 1.00 83.31 170 ILE A N 1
ATOM 1321 C CA . ILE A 1 170 ? 3.267 -5.136 -2.551 1.00 83.31 170 ILE A CA 1
ATOM 1322 C C . ILE A 1 170 ? 3.124 -6.644 -2.298 1.00 83.31 170 ILE A C 1
ATOM 1324 O O . ILE A 1 170 ? 2.102 -7.120 -1.800 1.00 83.31 170 ILE A O 1
ATOM 1328 N N . SER A 1 171 ? 4.132 -7.419 -2.702 1.00 79.50 171 SER A N 1
ATOM 1329 C CA . SER A 1 171 ? 4.092 -8.895 -2.699 1.00 79.50 171 SER A CA 1
ATOM 1330 C C . SER A 1 171 ? 4.836 -9.554 -1.537 1.00 79.50 171 SER A C 1
ATOM 1332 O O . SER A 1 171 ? 4.694 -10.750 -1.323 1.00 79.50 171 SER A O 1
ATOM 1334 N N . ASP A 1 172 ? 5.670 -8.802 -0.831 1.00 82.69 172 ASP A N 1
ATOM 1335 C CA . ASP A 1 172 ? 6.483 -9.240 0.308 1.00 82.69 172 ASP A CA 1
ATOM 1336 C C . ASP A 1 172 ? 5.721 -9.207 1.645 1.00 82.69 172 ASP A C 1
ATOM 1338 O O . ASP A 1 172 ? 6.210 -9.710 2.655 1.00 82.69 172 ASP A O 1
ATOM 1342 N N . ARG A 1 173 ? 4.506 -8.649 1.641 1.00 87.81 173 ARG A N 1
ATOM 1343 C CA . ARG A 1 173 ? 3.617 -8.519 2.799 1.00 87.81 173 ARG A CA 1
ATOM 1344 C C . ARG A 1 173 ? 2.219 -9.053 2.495 1.00 87.81 173 ARG A C 1
ATOM 1346 O O . ARG A 1 173 ? 1.809 -9.157 1.333 1.00 87.81 173 ARG A O 1
ATOM 1353 N N . PHE A 1 174 ? 1.462 -9.317 3.553 1.00 89.88 174 PHE A N 1
ATOM 1354 C CA . PHE A 1 174 ? 0.134 -9.925 3.489 1.00 89.88 174 PHE A CA 1
ATOM 1355 C C . PHE A 1 174 ? -0.964 -8.919 3.848 1.00 89.88 174 PHE A C 1
ATOM 1357 O O . PHE A 1 174 ? -0.754 -7.993 4.633 1.00 89.88 174 PHE A O 1
ATOM 1364 N N . LEU A 1 175 ? -2.143 -9.087 3.254 1.00 92.00 175 LEU A N 1
ATOM 1365 C CA . LEU A 1 175 ? -3.364 -8.405 3.675 1.00 92.00 175 LEU A CA 1
ATOM 1366 C C . LEU A 1 175 ? -3.801 -8.882 5.078 1.00 92.00 175 LEU A C 1
ATOM 1368 O O . LEU A 1 175 ? -3.483 -10.006 5.471 1.00 92.00 175 LEU A O 1
ATOM 1372 N N . PRO A 1 176 ? -4.559 -8.064 5.834 1.00 94.44 176 PRO A N 1
ATOM 1373 C CA . PRO A 1 176 ? -4.959 -6.685 5.528 1.00 94.44 176 PRO A CA 1
ATOM 1374 C C . PRO A 1 176 ? -3.892 -5.636 5.894 1.00 94.44 176 PRO A C 1
ATOM 1376 O O . PRO A 1 176 ? -4.022 -4.485 5.492 1.00 94.44 176 PRO A O 1
ATOM 1379 N N . ASP A 1 177 ? -2.845 -6.029 6.618 1.00 94.94 177 ASP A N 1
ATOM 1380 C CA . ASP A 1 177 ? -1.797 -5.169 7.184 1.00 94.94 177 ASP A CA 1
ATOM 1381 C C . ASP A 1 177 ? -1.172 -4.201 6.167 1.00 94.94 177 ASP A C 1
ATOM 1383 O O . ASP A 1 177 ? -1.243 -2.988 6.337 1.00 94.94 177 ASP A O 1
ATOM 1387 N N . LYS A 1 178 ? -0.704 -4.698 5.018 1.00 94.25 178 LYS A N 1
ATOM 1388 C CA . LYS A 1 178 ? -0.151 -3.821 3.967 1.00 94.25 178 LYS A CA 1
ATOM 1389 C C . LYS A 1 178 ? -1.136 -2.784 3.408 1.00 94.25 178 LYS A C 1
ATOM 1391 O O . LYS A 1 178 ? -0.702 -1.765 2.886 1.00 94.25 178 LYS A O 1
ATOM 1396 N N . ALA A 1 179 ? -2.444 -3.044 3.452 1.00 96.00 179 ALA A N 1
ATOM 1397 C CA . ALA A 1 179 ? -3.452 -2.088 2.993 1.00 96.00 179 ALA A CA 1
ATOM 1398 C C . ALA A 1 179 ? -3.742 -1.032 4.067 1.00 96.00 179 ALA A C 1
ATOM 1400 O O . ALA A 1 179 ? -3.969 0.131 3.742 1.00 96.00 179 ALA A O 1
ATOM 1401 N N . ILE A 1 180 ? -3.712 -1.449 5.335 1.00 95.31 180 ILE A N 1
ATOM 1402 C CA . ILE A 1 180 ? -3.832 -0.571 6.497 1.00 95.31 180 ILE A CA 1
ATOM 1403 C C . ILE A 1 180 ? -2.660 0.416 6.528 1.00 95.31 180 ILE A C 1
ATOM 1405 O O . ILE A 1 180 ? -2.890 1.613 6.661 1.00 95.31 180 ILE A O 1
ATOM 1409 N N . ASP A 1 181 ? -1.437 -0.052 6.294 1.00 95.62 181 ASP A N 1
ATOM 1410 C CA . ASP A 1 181 ? -0.253 0.810 6.239 1.00 95.62 181 ASP A CA 1
ATOM 1411 C C . ASP A 1 181 ? -0.327 1.863 5.131 1.00 95.62 181 ASP A C 1
ATOM 1413 O O . ASP A 1 181 ? 0.003 3.024 5.357 1.00 95.62 181 ASP A O 1
ATOM 1417 N N . LEU A 1 182 ? -0.798 1.490 3.934 1.00 95.38 182 LEU A N 1
ATOM 1418 C CA . LEU A 1 182 ? -0.993 2.463 2.853 1.00 95.38 182 LEU A CA 1
ATOM 1419 C C . LEU A 1 182 ? -2.004 3.546 3.238 1.00 95.38 182 LEU A C 1
ATOM 1421 O O . LEU A 1 182 ? -1.817 4.714 2.900 1.00 95.38 182 LEU A O 1
ATOM 1425 N N . MET A 1 183 ? -3.080 3.149 3.920 1.00 95.62 183 MET A N 1
ATOM 1426 C CA . MET A 1 183 ? -4.085 4.076 4.428 1.00 95.62 183 MET A CA 1
ATOM 1427 C C . MET A 1 183 ? -3.505 5.008 5.497 1.00 95.62 183 MET A C 1
ATOM 1429 O O . MET A 1 183 ? -3.761 6.210 5.448 1.00 95.62 183 MET A O 1
ATOM 1433 N N . ASP A 1 184 ? -2.717 4.468 6.426 1.00 95.25 184 ASP A N 1
ATOM 1434 C CA . ASP A 1 184 ? -2.070 5.208 7.512 1.00 95.25 184 ASP A CA 1
ATOM 1435 C C . ASP A 1 184 ? -1.050 6.232 6.990 1.00 95.25 184 ASP A C 1
ATOM 1437 O O . ASP A 1 184 ? -1.084 7.407 7.373 1.00 95.25 184 ASP A O 1
ATOM 1441 N N . GLU A 1 185 ? -0.194 5.825 6.047 1.00 95.50 185 GLU A N 1
ATOM 1442 C CA . GLU A 1 185 ? 0.797 6.711 5.431 1.00 95.50 185 GLU A CA 1
ATOM 1443 C C . GLU A 1 185 ? 0.115 7.817 4.614 1.00 95.50 185 GLU A C 1
ATOM 1445 O O . GLU A 1 185 ? 0.494 8.985 4.729 1.00 95.50 185 GLU A O 1
ATOM 1450 N N . ALA A 1 186 ? -0.931 7.495 3.843 1.00 94.88 186 ALA A N 1
ATOM 1451 C CA . ALA A 1 186 ? -1.673 8.494 3.074 1.00 94.88 186 ALA A CA 1
ATOM 1452 C C . ALA A 1 186 ? -2.417 9.491 3.975 1.00 94.88 186 ALA A C 1
ATOM 1454 O O . ALA A 1 186 ? -2.370 10.698 3.730 1.00 94.88 186 ALA A O 1
ATOM 1455 N N . ALA A 1 187 ? -3.059 9.013 5.045 1.00 93.75 187 ALA A N 1
ATOM 1456 C CA . ALA A 1 187 ? -3.737 9.868 6.015 1.00 93.75 187 ALA A CA 1
ATOM 1457 C C . ALA A 1 187 ? -2.753 10.788 6.752 1.00 93.75 187 ALA A C 1
ATOM 1459 O O . ALA A 1 187 ? -3.021 11.975 6.942 1.00 93.75 187 ALA A O 1
ATOM 1460 N N . SER A 1 188 ? -1.588 10.261 7.127 1.00 94.00 188 SER A N 1
ATOM 1461 C CA . SER A 1 188 ? -0.522 11.036 7.764 1.00 94.00 188 SER A CA 1
ATOM 1462 C C . SER A 1 188 ? 0.071 12.085 6.822 1.00 94.00 188 SER A C 1
ATOM 1464 O O . SER A 1 188 ? 0.281 13.226 7.234 1.00 94.00 188 SER A O 1
ATOM 1466 N N . ALA A 1 189 ? 0.289 11.736 5.551 1.00 91.38 189 ALA A N 1
ATOM 1467 C CA . ALA A 1 189 ? 0.769 12.672 4.538 1.00 91.38 189 ALA A CA 1
ATOM 1468 C C . ALA A 1 189 ? -0.221 13.824 4.309 1.00 91.38 189 ALA A C 1
ATOM 1470 O O . ALA A 1 189 ? 0.185 14.986 4.280 1.00 91.38 189 ALA A O 1
ATOM 1471 N N . LEU A 1 190 ? -1.518 13.517 4.212 1.00 89.88 190 LEU A N 1
ATOM 1472 C CA . LEU A 1 190 ? -2.559 14.530 4.057 1.00 89.88 190 LEU A CA 1
ATOM 1473 C C . LEU A 1 190 ? -2.643 15.453 5.277 1.00 89.88 190 LEU A C 1
ATOM 1475 O O . LEU A 1 190 ? -2.712 16.670 5.133 1.00 89.88 190 LEU A O 1
ATOM 1479 N N . ARG A 1 191 ? -2.572 14.888 6.486 1.00 89.00 191 ARG A N 1
ATOM 1480 C CA . ARG A 1 191 ? -2.563 15.671 7.724 1.00 89.00 191 ARG A CA 1
ATOM 1481 C C . ARG A 1 191 ? -1.400 16.666 7.760 1.00 89.00 191 ARG A C 1
ATOM 1483 O O . ARG A 1 191 ? -1.602 17.822 8.117 1.00 89.00 191 ARG A O 1
ATOM 1490 N N . LEU A 1 192 ? -0.196 16.230 7.385 1.00 88.31 192 LEU A N 1
ATOM 1491 C CA . LEU A 1 192 ? 0.969 17.116 7.313 1.00 88.31 192 LEU A CA 1
ATOM 1492 C C . LEU A 1 192 ? 0.737 18.255 6.312 1.00 88.31 192 LEU A C 1
ATOM 1494 O O . LEU A 1 192 ? 1.024 19.405 6.629 1.00 88.31 192 LEU A O 1
ATOM 1498 N N . ALA A 1 193 ? 0.153 17.958 5.148 1.00 84.44 193 ALA A N 1
ATOM 1499 C CA . ALA A 1 193 ? -0.193 18.976 4.158 1.00 84.44 193 ALA A CA 1
ATOM 1500 C C . ALA A 1 193 ? -1.230 19.994 4.679 1.00 84.44 193 ALA A C 1
ATOM 1502 O O . ALA A 1 193 ? -1.128 21.174 4.365 1.00 84.44 193 ALA A O 1
ATOM 1503 N N . GLN A 1 194 ? -2.186 19.568 5.513 1.00 84.00 194 GLN A N 1
ATOM 1504 C CA . GLN A 1 194 ? -3.185 20.454 6.135 1.00 84.00 194 GLN A CA 1
ATOM 1505 C C . GLN A 1 194 ? -2.624 21.340 7.257 1.00 84.00 194 GLN A C 1
ATOM 1507 O O . GLN A 1 194 ? -3.159 22.418 7.535 1.00 84.00 194 GLN A O 1
ATOM 1512 N N . GLU A 1 195 ? -1.586 20.877 7.956 1.00 83.25 195 GLU A N 1
ATOM 1513 C CA . GLU A 1 195 ? -0.935 21.637 9.026 1.00 83.25 195 GLU A CA 1
ATOM 1514 C C . GLU A 1 195 ? 0.091 22.648 8.480 1.00 83.25 195 GLU A C 1
ATOM 1516 O O . GLU A 1 195 ? 0.292 23.698 9.101 1.00 83.25 195 GLU A O 1
ATOM 1521 N N . SER A 1 196 ? 0.681 22.362 7.316 1.00 87.00 196 SER A N 1
ATOM 1522 C CA . SER A 1 196 ? 1.625 23.236 6.615 1.00 87.00 196 SER A CA 1
ATOM 1523 C C . SER A 1 196 ? 0.949 24.399 5.881 1.00 87.00 196 SER A C 1
ATOM 1525 O O . SER A 1 196 ? -0.228 24.347 5.517 1.00 87.00 196 SER A O 1
ATOM 1527 N N . LYS A 1 197 ? 1.714 25.477 5.664 1.00 86.00 197 LYS A N 1
ATOM 1528 C CA . LYS A 1 197 ? 1.296 26.576 4.787 1.00 86.00 197 LYS A CA 1
ATOM 1529 C C . LYS A 1 197 ? 1.276 26.091 3.327 1.00 86.00 197 LYS A C 1
ATOM 1531 O O . LYS A 1 197 ? 2.193 25.368 2.944 1.00 86.00 197 LYS A O 1
ATOM 1536 N N . PRO A 1 198 ? 0.278 26.485 2.513 1.00 85.88 198 PRO A N 1
ATOM 1537 C CA . PRO A 1 198 ? 0.261 26.168 1.087 1.00 85.88 198 PRO A CA 1
ATOM 1538 C C . PRO A 1 198 ? 1.468 26.765 0.357 1.00 85.88 198 PRO A C 1
ATOM 1540 O O . PRO A 1 198 ? 1.873 27.892 0.653 1.00 85.88 198 PRO A O 1
ATOM 1543 N N . ASP A 1 199 ? 1.988 26.049 -0.642 1.00 85.81 199 ASP A N 1
ATOM 1544 C CA . ASP A 1 199 ? 3.166 26.467 -1.418 1.00 85.81 199 ASP A CA 1
ATOM 1545 C C . ASP A 1 199 ? 2.979 27.846 -2.076 1.00 85.81 199 ASP A C 1
ATOM 1547 O O . ASP A 1 199 ? 3.911 28.648 -2.122 1.00 85.81 199 ASP A O 1
ATOM 1551 N N . GLU A 1 200 ? 1.764 28.149 -2.544 1.00 86.81 200 GLU A N 1
ATOM 1552 C CA . GLU A 1 200 ? 1.408 29.444 -3.140 1.00 86.81 200 GLU A CA 1
ATOM 1553 C C . GLU A 1 200 ? 1.542 30.594 -2.133 1.00 86.81 200 GLU A C 1
ATOM 1555 O O . GLU A 1 200 ? 2.115 31.638 -2.448 1.00 86.81 200 GLU A O 1
ATOM 1560 N N . LEU A 1 201 ? 1.071 30.385 -0.899 1.00 88.44 201 LEU A N 1
ATOM 1561 C CA . LEU A 1 201 ? 1.174 31.368 0.178 1.00 88.44 201 LEU A CA 1
ATOM 1562 C C . LEU A 1 201 ? 2.623 31.510 0.659 1.00 88.44 201 LEU A C 1
ATOM 1564 O O . LEU A 1 201 ? 3.080 32.626 0.892 1.00 88.44 201 LEU A O 1
ATOM 1568 N N . GLU A 1 202 ? 3.377 30.410 0.761 1.00 90.06 202 GLU A N 1
ATOM 1569 C CA . GLU A 1 202 ? 4.806 30.475 1.088 1.00 90.06 202 GLU A CA 1
ATOM 1570 C C . GLU A 1 202 ? 5.620 31.220 0.025 1.00 90.06 202 GLU A C 1
ATOM 1572 O O . GLU A 1 202 ? 6.519 31.992 0.368 1.00 90.06 202 GLU A O 1
ATOM 1577 N N . ALA A 1 203 ? 5.336 30.995 -1.261 1.00 91.38 203 ALA A N 1
ATOM 1578 C CA . ALA A 1 203 ? 5.987 31.713 -2.352 1.00 91.38 203 ALA A CA 1
ATOM 1579 C C . ALA A 1 203 ? 5.708 33.217 -2.251 1.00 91.38 203 ALA A C 1
ATOM 1581 O O . ALA A 1 203 ? 6.631 34.028 -2.342 1.00 91.38 203 ALA A O 1
ATOM 1582 N N . LEU A 1 204 ? 4.457 33.577 -1.968 1.00 92.38 204 LEU A N 1
ATOM 1583 C CA . LEU A 1 204 ? 4.036 34.959 -1.803 1.00 92.38 204 LEU A CA 1
ATOM 1584 C C . LEU A 1 204 ? 4.677 35.628 -0.576 1.00 92.38 204 LEU A C 1
ATOM 1586 O O . LEU A 1 204 ? 5.174 36.748 -0.677 1.00 92.38 204 LEU A O 1
ATOM 1590 N N . ASP A 1 205 ? 4.764 34.921 0.555 1.00 92.06 205 ASP A N 1
ATOM 1591 C CA . ASP A 1 205 ? 5.473 35.376 1.759 1.00 92.06 205 ASP A CA 1
ATOM 1592 C C . ASP A 1 205 ? 6.961 35.648 1.460 1.00 92.06 205 ASP A C 1
ATOM 1594 O O . ASP A 1 205 ? 7.516 36.668 1.881 1.00 92.06 205 ASP A O 1
ATOM 1598 N N . ARG A 1 206 ? 7.620 34.770 0.687 1.00 94.38 206 ARG A N 1
ATOM 1599 C CA . ARG A 1 206 ? 9.022 34.955 0.266 1.00 94.38 206 ARG A CA 1
ATOM 1600 C C . ARG A 1 206 ? 9.184 36.166 -0.658 1.00 94.38 206 ARG A C 1
ATOM 1602 O O . ARG A 1 206 ? 10.145 36.924 -0.496 1.00 94.38 206 ARG A O 1
ATOM 1609 N N . GLU A 1 207 ? 8.258 36.385 -1.591 1.00 94.44 207 GLU A N 1
ATOM 1610 C CA . GLU A 1 207 ? 8.245 37.577 -2.455 1.00 94.44 207 GLU A CA 1
ATOM 1611 C C . GLU A 1 207 ? 8.080 38.862 -1.632 1.00 94.44 207 GLU A C 1
ATOM 1613 O O . GLU A 1 207 ? 8.826 39.823 -1.825 1.00 94.44 207 GLU A O 1
ATOM 1618 N N . VAL A 1 208 ? 7.161 38.862 -0.661 1.00 94.81 208 VAL A N 1
ATOM 1619 C CA . VAL A 1 208 ? 6.929 39.989 0.253 1.00 94.81 208 VAL A CA 1
ATOM 1620 C C . VAL A 1 208 ? 8.191 40.325 1.046 1.00 94.81 208 VAL A C 1
ATOM 1622 O O . VAL A 1 208 ? 8.579 41.493 1.092 1.00 94.81 208 VAL A O 1
ATOM 1625 N N . VAL A 1 209 ? 8.864 39.330 1.631 1.00 95.81 209 VAL A N 1
ATOM 1626 C CA . VAL A 1 209 ? 10.125 39.542 2.366 1.00 95.81 209 VAL A CA 1
ATOM 1627 C C . VAL A 1 209 ? 11.207 40.112 1.446 1.00 95.81 209 VAL A C 1
ATOM 1629 O O . VAL A 1 209 ? 11.895 41.059 1.827 1.00 95.81 209 VAL A O 1
ATOM 1632 N N . THR A 1 210 ? 11.329 39.593 0.222 1.00 95.69 210 THR A N 1
ATOM 1633 C CA . THR A 1 210 ? 12.302 40.088 -0.767 1.00 95.69 210 THR A CA 1
ATOM 1634 C C . THR A 1 210 ? 12.075 41.569 -1.078 1.00 95.69 210 THR A C 1
ATOM 1636 O O . THR A 1 210 ? 13.002 42.373 -0.974 1.00 95.69 210 THR A O 1
ATOM 1639 N N . LEU A 1 211 ? 10.828 41.951 -1.367 1.00 94.38 211 LEU A N 1
ATOM 1640 C CA . LEU A 1 211 ? 10.447 43.339 -1.642 1.00 94.38 211 LEU A CA 1
ATOM 1641 C C . LEU A 1 211 ? 10.626 44.253 -0.419 1.00 94.38 211 LEU A C 1
ATOM 1643 O O . LEU A 1 211 ? 10.958 45.424 -0.575 1.00 94.38 211 LEU A O 1
ATOM 1647 N N . GLN A 1 212 ? 10.441 43.746 0.806 1.00 94.69 212 GLN A N 1
ATOM 1648 C CA . GLN A 1 212 ? 10.719 44.508 2.031 1.00 94.69 212 GLN A CA 1
ATOM 1649 C C . GLN A 1 212 ? 12.207 44.796 2.220 1.00 94.69 212 GLN A C 1
ATOM 1651 O O . GLN A 1 212 ? 12.561 45.907 2.610 1.00 94.69 212 GLN A O 1
ATOM 1656 N N . ILE A 1 213 ? 13.068 43.811 1.955 1.00 95.06 213 ILE A N 1
ATOM 1657 C CA . ILE A 1 213 ? 14.524 43.988 2.018 1.00 95.06 213 ILE A CA 1
ATOM 1658 C C . ILE A 1 213 ? 14.965 45.014 0.970 1.00 95.06 213 ILE A C 1
ATOM 1660 O O . ILE A 1 213 ? 15.727 45.926 1.292 1.00 95.06 213 ILE A O 1
ATOM 1664 N N . GLU A 1 214 ? 14.445 44.907 -0.257 1.00 92.56 214 GLU A N 1
ATOM 1665 C CA . GLU A 1 214 ? 14.703 45.882 -1.321 1.00 92.56 214 GLU A CA 1
ATOM 1666 C C . GLU A 1 214 ? 14.242 47.288 -0.903 1.00 92.56 214 GLU A C 1
ATOM 1668 O O . GLU A 1 214 ? 15.022 48.237 -0.975 1.00 92.56 214 GLU A O 1
ATOM 1673 N N . LEU A 1 215 ? 13.026 47.422 -0.365 1.00 93.69 215 LEU A N 1
ATOM 1674 C CA . LEU A 1 215 ? 12.490 48.696 0.115 1.00 93.69 215 LEU A CA 1
ATOM 1675 C C . LEU A 1 215 ? 13.356 49.333 1.214 1.00 93.69 215 LEU A C 1
ATOM 1677 O O . LEU A 1 215 ? 13.628 50.532 1.162 1.00 93.69 215 LEU A O 1
ATOM 1681 N N . GLU A 1 216 ? 13.806 48.546 2.194 1.00 93.50 216 GLU A N 1
ATOM 1682 C CA . GLU A 1 216 ? 14.657 49.045 3.280 1.00 93.50 216 GLU A CA 1
ATOM 1683 C C . GLU A 1 216 ? 16.047 49.457 2.763 1.00 93.50 216 GLU A C 1
ATOM 1685 O O . GLU A 1 216 ? 16.608 50.441 3.246 1.00 93.50 216 GLU A O 1
ATOM 1690 N N . SER A 1 217 ? 16.573 48.777 1.736 1.00 93.31 217 SER A N 1
ATOM 1691 C CA . SER A 1 217 ? 17.833 49.157 1.079 1.00 93.31 217 SER A CA 1
ATOM 1692 C C . SER A 1 217 ? 17.737 50.486 0.316 1.00 93.31 217 SER A C 1
ATOM 1694 O O . SER A 1 217 ? 18.659 51.293 0.378 1.00 93.31 217 SER A O 1
ATOM 1696 N N . LEU A 1 218 ? 16.592 50.766 -0.319 1.00 90.81 218 LEU A N 1
ATOM 1697 C CA . LEU A 1 218 ? 16.339 51.984 -1.109 1.00 90.81 218 LEU A CA 1
ATOM 1698 C C . LEU A 1 218 ? 15.873 53.178 -0.256 1.00 90.81 218 LEU A C 1
ATOM 1700 O O . LEU A 1 218 ? 15.608 54.269 -0.764 1.00 90.81 218 LEU A O 1
ATOM 1704 N N . LYS A 1 219 ? 15.728 52.989 1.057 1.00 89.75 219 LYS A N 1
ATOM 1705 C CA . LYS A 1 219 ? 15.122 53.965 1.972 1.00 89.75 219 LYS A CA 1
ATOM 1706 C C . LYS A 1 219 ? 15.878 55.289 2.039 1.00 89.75 219 LYS A C 1
ATOM 1708 O O . LYS A 1 219 ? 15.244 56.342 2.070 1.00 89.75 219 LYS A O 1
ATOM 1713 N N . ASN A 1 220 ? 17.209 55.224 2.038 1.00 90.19 220 ASN A N 1
ATOM 1714 C CA . ASN A 1 220 ? 18.090 56.389 2.163 1.00 90.19 220 ASN A CA 1
ATOM 1715 C C . ASN A 1 220 ? 18.661 56.871 0.820 1.00 90.19 220 ASN A C 1
ATOM 1717 O O . ASN A 1 220 ? 19.398 57.856 0.799 1.00 90.19 220 ASN A O 1
ATOM 1721 N N . GLU A 1 221 ? 18.327 56.202 -0.285 1.00 89.81 221 GLU A N 1
ATOM 1722 C CA . GLU A 1 221 ? 18.795 56.581 -1.616 1.00 89.81 221 GLU A CA 1
ATOM 1723 C C . GLU A 1 221 ? 18.019 57.794 -2.147 1.00 89.81 221 GLU A C 1
ATOM 1725 O O . GLU A 1 221 ? 16.825 57.974 -1.877 1.00 89.81 221 GLU A O 1
ATOM 1730 N N . THR A 1 222 ? 18.718 58.667 -2.873 1.00 85.69 222 THR A N 1
ATOM 1731 C CA . THR A 1 222 ? 18.202 59.991 -3.282 1.00 85.69 222 THR A CA 1
ATOM 1732 C C . THR A 1 222 ? 18.267 60.243 -4.784 1.00 85.69 222 THR A C 1
ATOM 1734 O O . THR A 1 222 ? 17.747 61.257 -5.253 1.00 85.69 222 THR A O 1
ATOM 1737 N N . ASP A 1 223 ? 18.875 59.341 -5.556 1.00 90.69 223 ASP A N 1
ATOM 1738 C CA . ASP A 1 223 ? 18.900 59.434 -7.009 1.00 90.69 223 ASP A CA 1
ATOM 1739 C C . ASP A 1 223 ? 17.521 59.127 -7.619 1.00 90.69 223 ASP A C 1
ATOM 1741 O O . ASP A 1 223 ? 16.687 58.423 -7.046 1.00 90.69 223 ASP A O 1
ATOM 1745 N N . VAL A 1 224 ? 17.275 59.688 -8.805 1.00 87.19 224 VAL A N 1
ATOM 1746 C CA . VAL A 1 224 ? 15.966 59.634 -9.476 1.00 87.19 224 VAL A CA 1
ATOM 1747 C C . VAL A 1 224 ? 15.511 58.191 -9.725 1.00 87.19 224 VAL A C 1
ATOM 1749 O O . VAL A 1 224 ? 14.334 57.890 -9.531 1.00 87.19 224 VAL A O 1
ATOM 1752 N N . TYR A 1 225 ? 16.436 57.295 -10.084 1.00 85.81 225 TYR A N 1
ATOM 1753 C CA . TYR A 1 225 ? 16.129 55.892 -10.362 1.00 85.81 225 TYR A CA 1
ATOM 1754 C C . TYR A 1 225 ? 15.749 55.130 -9.090 1.00 85.81 225 TYR A C 1
ATOM 1756 O O . TYR A 1 225 ? 14.763 54.396 -9.098 1.00 85.81 225 TYR A O 1
ATOM 1764 N N . SER A 1 226 ? 16.469 55.332 -7.984 1.00 85.38 226 SER A N 1
ATOM 1765 C CA . SER A 1 226 ? 16.132 54.711 -6.698 1.00 85.38 226 SER A CA 1
ATOM 1766 C C . SER A 1 226 ? 14.794 55.196 -6.146 1.00 85.38 226 SER A C 1
ATOM 1768 O O . SER A 1 226 ? 14.041 54.397 -5.592 1.00 85.38 226 SER A O 1
ATOM 1770 N N . VAL A 1 227 ? 14.447 56.476 -6.325 1.00 88.69 227 VAL A N 1
ATOM 1771 C CA . VAL A 1 227 ? 13.141 57.018 -5.904 1.00 88.69 227 VAL A CA 1
ATOM 1772 C C . VAL A 1 227 ? 11.993 56.419 -6.724 1.00 88.69 227 VAL A C 1
ATOM 1774 O O . VAL A 1 227 ? 10.963 56.054 -6.151 1.00 88.69 227 VAL A O 1
ATOM 1777 N N . GLU A 1 228 ? 12.162 56.287 -8.043 1.00 88.19 228 GLU A N 1
ATOM 1778 C CA . GLU A 1 228 ? 11.179 55.646 -8.927 1.00 88.19 228 GLU A CA 1
ATOM 1779 C C . GLU A 1 228 ? 11.028 54.153 -8.597 1.00 88.19 228 GLU A C 1
ATOM 1781 O O . GLU A 1 228 ? 9.918 53.686 -8.332 1.00 88.19 228 GLU A O 1
ATOM 1786 N N . ARG A 1 229 ? 12.148 53.429 -8.471 1.00 90.44 229 ARG A N 1
ATOM 1787 C CA . ARG A 1 229 ? 12.161 52.012 -8.089 1.00 90.44 229 ARG A CA 1
ATOM 1788 C C . ARG A 1 229 ? 11.522 51.783 -6.725 1.00 90.44 229 ARG A C 1
ATOM 1790 O O . ARG A 1 229 ? 10.752 50.840 -6.573 1.00 90.44 229 ARG A O 1
ATOM 1797 N N . ARG A 1 230 ? 11.787 52.652 -5.746 1.00 91.62 230 ARG A N 1
ATOM 1798 C CA . ARG A 1 230 ? 11.159 52.594 -4.421 1.00 91.62 230 ARG A CA 1
ATOM 1799 C C . ARG A 1 230 ? 9.638 52.710 -4.516 1.00 91.62 230 ARG A C 1
ATOM 1801 O O . ARG A 1 230 ? 8.942 51.913 -3.901 1.00 91.62 230 ARG A O 1
ATOM 1808 N N . CYS A 1 231 ? 9.126 53.646 -5.316 1.00 92.38 231 CYS A N 1
ATOM 1809 C CA . CYS A 1 231 ? 7.686 53.809 -5.545 1.00 92.38 231 CYS A CA 1
ATOM 1810 C C . CYS A 1 231 ? 7.055 52.546 -6.161 1.00 92.38 231 CYS A C 1
ATOM 1812 O O . CYS A 1 231 ? 5.971 52.122 -5.752 1.00 92.38 231 CYS A O 1
ATOM 1814 N N . ASP A 1 232 ? 7.740 51.912 -7.112 1.00 91.94 232 ASP A N 1
ATOM 1815 C CA . ASP A 1 232 ? 7.269 50.674 -7.739 1.00 91.94 232 ASP A CA 1
ATOM 1816 C C . ASP A 1 232 ? 7.307 49.479 -6.780 1.00 91.94 232 ASP A C 1
ATOM 1818 O O . ASP A 1 232 ? 6.340 48.717 -6.702 1.00 91.94 232 ASP A O 1
ATOM 1822 N N . VAL A 1 233 ? 8.385 49.344 -6.001 1.00 92.75 233 VAL A N 1
ATOM 1823 C CA . VAL A 1 233 ? 8.529 48.313 -4.962 1.00 92.75 233 VAL A CA 1
ATOM 1824 C C . VAL A 1 233 ? 7.468 48.490 -3.875 1.00 92.75 233 VAL A C 1
ATOM 1826 O O . VAL A 1 233 ? 6.863 47.504 -3.467 1.00 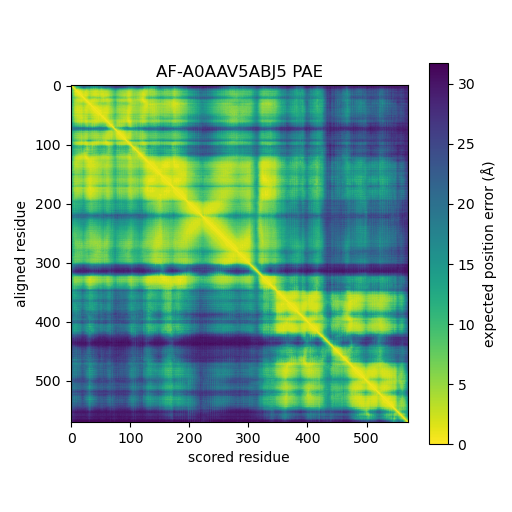92.75 233 VAL A O 1
ATOM 1829 N N . GLU A 1 234 ? 7.162 49.718 -3.445 1.00 94.25 234 GLU A N 1
ATOM 1830 C CA . GLU A 1 234 ? 6.083 49.997 -2.486 1.00 94.25 234 GLU A CA 1
ATOM 1831 C C . GLU A 1 234 ? 4.710 49.556 -3.012 1.00 94.25 234 GLU A C 1
ATOM 1833 O O . GLU A 1 234 ? 3.944 48.915 -2.284 1.00 94.25 234 GLU A O 1
ATOM 1838 N N . LYS A 1 235 ? 4.398 49.853 -4.282 1.00 94.44 235 LYS A N 1
ATOM 1839 C CA . LYS A 1 235 ? 3.144 49.417 -4.921 1.00 94.44 235 LYS A CA 1
ATOM 1840 C C . LYS A 1 235 ? 3.065 47.896 -5.028 1.00 94.44 235 LYS A C 1
ATOM 1842 O O . LYS A 1 235 ? 2.042 47.319 -4.659 1.00 94.44 235 LYS A O 1
ATOM 1847 N N . ALA A 1 236 ? 4.132 47.254 -5.504 1.00 93.00 236 ALA A N 1
ATOM 1848 C CA . ALA A 1 236 ? 4.203 45.802 -5.640 1.00 93.00 236 ALA A CA 1
ATOM 1849 C C . ALA A 1 236 ? 4.089 45.109 -4.275 1.00 93.00 236 ALA A C 1
ATOM 1851 O O . ALA A 1 236 ? 3.308 44.172 -4.121 1.00 93.00 236 ALA A O 1
ATOM 1852 N N . LEU A 1 237 ? 4.795 45.621 -3.263 1.00 95.12 237 LEU A N 1
ATOM 1853 C CA . LEU A 1 237 ? 4.747 45.118 -1.895 1.00 95.12 237 LEU A CA 1
ATOM 1854 C C . LEU A 1 237 ? 3.335 45.208 -1.317 1.00 95.12 237 LEU A C 1
ATOM 1856 O O . LEU A 1 237 ? 2.884 44.268 -0.665 1.00 95.12 237 LEU A O 1
ATOM 1860 N N . LYS A 1 238 ? 2.633 46.322 -1.546 1.00 95.38 238 LYS A N 1
ATOM 1861 C CA . LYS A 1 238 ? 1.253 46.491 -1.088 1.00 95.38 238 LYS A CA 1
ATOM 1862 C C . LYS A 1 238 ? 0.317 45.473 -1.743 1.00 95.38 238 LYS A C 1
ATOM 1864 O O . LYS A 1 238 ? -0.396 44.782 -1.023 1.00 95.38 238 LYS A O 1
ATOM 1869 N N . ALA A 1 239 ? 0.370 45.336 -3.068 1.00 94.88 239 ALA A N 1
ATOM 1870 C CA . ALA A 1 239 ? -0.464 44.382 -3.799 1.00 94.88 239 ALA A CA 1
ATOM 1871 C C . ALA A 1 239 ? -0.219 42.934 -3.337 1.00 94.88 239 ALA A C 1
ATOM 1873 O O . ALA A 1 239 ? -1.161 42.211 -3.024 1.00 94.88 239 ALA A O 1
ATOM 1874 N N . LYS A 1 240 ? 1.053 42.537 -3.211 1.00 93.75 240 LYS A N 1
ATOM 1875 C CA . LYS A 1 240 ? 1.450 41.191 -2.774 1.00 93.75 240 LYS A CA 1
ATOM 1876 C C . LYS A 1 240 ? 1.075 40.904 -1.318 1.00 93.75 240 LYS A C 1
ATOM 1878 O O . LYS A 1 240 ? 0.663 39.794 -1.004 1.00 93.75 240 LYS A O 1
ATOM 1883 N N . LYS A 1 241 ? 1.149 41.905 -0.433 1.00 94.25 241 LYS A N 1
ATOM 1884 C CA . LYS A 1 241 ? 0.665 41.789 0.954 1.00 94.25 241 LYS A CA 1
ATOM 1885 C C . LYS A 1 241 ? -0.848 41.621 1.044 1.00 94.25 241 LYS A C 1
ATOM 1887 O O . LYS A 1 241 ? -1.305 40.831 1.861 1.00 94.25 241 LYS A O 1
ATOM 1892 N N . GLU A 1 242 ? -1.613 42.363 0.246 1.00 94.62 242 GLU A N 1
ATOM 1893 C CA . GLU A 1 242 ? -3.076 42.237 0.202 1.00 94.62 242 GLU A CA 1
ATOM 1894 C C . GLU A 1 242 ? -3.495 40.856 -0.321 1.00 94.62 242 GLU A C 1
ATOM 1896 O O . GLU A 1 242 ? -4.380 40.219 0.249 1.00 94.62 242 GLU A O 1
ATOM 1901 N N . GLU A 1 243 ? -2.808 40.354 -1.350 1.00 91.50 243 GLU A N 1
ATOM 1902 C CA . GLU A 1 243 ? -2.997 38.997 -1.865 1.00 91.50 243 GLU A CA 1
ATOM 1903 C C . GLU A 1 243 ? -2.653 37.935 -0.803 1.00 91.50 243 GLU A C 1
ATOM 1905 O O . GLU A 1 243 ? -3.465 37.046 -0.552 1.00 91.50 243 GLU A O 1
ATOM 1910 N N . ALA A 1 244 ? -1.520 38.069 -0.100 1.00 91.38 244 ALA A N 1
ATOM 1911 C CA . ALA A 1 244 ? -1.109 37.129 0.948 1.00 91.38 244 ALA A CA 1
ATOM 1912 C C . ALA A 1 244 ? -2.079 37.113 2.126 1.00 91.38 244 ALA A C 1
ATOM 1914 O O . ALA A 1 244 ? -2.456 36.041 2.592 1.00 91.38 244 ALA A O 1
ATOM 1915 N N . ALA A 1 245 ? -2.538 38.287 2.566 1.00 92.44 245 ALA A N 1
ATOM 1916 C CA . ALA A 1 245 ? -3.532 38.396 3.626 1.00 92.44 245 ALA A CA 1
ATOM 1917 C C . ALA A 1 245 ? -4.850 37.712 3.237 1.00 92.44 245 ALA A C 1
ATOM 1919 O O . ALA A 1 245 ? -5.413 36.968 4.037 1.00 92.44 245 ALA A O 1
ATOM 1920 N N . ARG A 1 246 ? -5.312 37.895 1.992 1.00 91.62 246 ARG A N 1
ATOM 1921 C CA . ARG A 1 246 ? -6.523 37.233 1.489 1.00 91.62 246 ARG A CA 1
ATOM 1922 C C . ARG A 1 246 ? -6.387 35.708 1.505 1.00 91.62 246 ARG A C 1
ATOM 1924 O O . ARG A 1 246 ? -7.319 35.023 1.920 1.00 91.62 246 ARG A O 1
ATOM 1931 N N . LEU A 1 247 ? -5.261 35.172 1.030 1.00 88.12 247 LEU A N 1
ATOM 1932 C CA . LEU A 1 247 ? -5.038 33.723 0.995 1.00 88.12 247 LEU A CA 1
ATOM 1933 C C . LEU A 1 247 ? -4.843 33.144 2.406 1.00 88.12 247 LEU A C 1
ATOM 1935 O O . LEU A 1 247 ? -5.368 32.067 2.688 1.00 88.12 247 LEU A O 1
ATOM 1939 N N . ASP A 1 248 ? -4.168 33.865 3.309 1.00 89.69 248 ASP A N 1
ATOM 1940 C CA . ASP A 1 248 ? -4.029 33.464 4.715 1.00 89.69 248 ASP A CA 1
ATOM 1941 C C . ASP A 1 248 ? -5.395 33.417 5.416 1.00 89.69 248 ASP A C 1
ATOM 1943 O O . ASP A 1 248 ? -5.696 32.430 6.082 1.00 89.69 248 ASP A O 1
ATOM 1947 N N . GLU A 1 249 ? -6.278 34.399 5.203 1.00 90.31 249 GLU A N 1
ATOM 1948 C CA . GLU A 1 249 ? -7.643 34.374 5.752 1.00 90.31 249 GLU A CA 1
ATOM 1949 C C . GLU A 1 249 ? -8.442 33.148 5.285 1.00 90.31 249 GLU A C 1
ATOM 1951 O O . GLU A 1 249 ? -9.074 32.474 6.105 1.00 90.31 249 GLU A O 1
ATOM 1956 N N . ILE A 1 250 ? -8.381 32.821 3.988 1.00 87.94 250 ILE A N 1
ATOM 1957 C CA . ILE A 1 250 ? -9.032 31.628 3.421 1.00 87.94 250 ILE A CA 1
ATOM 1958 C C . ILE A 1 250 ? -8.460 30.357 4.063 1.00 87.94 250 ILE A C 1
ATOM 1960 O O . ILE A 1 250 ? -9.213 29.493 4.515 1.00 87.94 250 ILE A O 1
ATOM 1964 N N . TRP A 1 251 ? -7.134 30.256 4.163 1.00 86.94 251 TRP A N 1
ATOM 1965 C CA . TRP A 1 251 ? -6.461 29.105 4.762 1.00 86.94 251 TRP A CA 1
ATOM 1966 C C . TRP A 1 251 ? -6.799 28.937 6.251 1.00 86.94 251 TRP A C 1
ATOM 1968 O O . TRP A 1 251 ? -7.097 27.827 6.701 1.00 86.94 251 TRP A O 1
ATOM 1978 N N . GLN A 1 252 ? -6.819 30.023 7.030 1.00 88.50 252 GLN A N 1
ATOM 1979 C CA . GLN A 1 252 ? -7.196 29.990 8.447 1.00 88.50 252 GLN A CA 1
ATOM 1980 C C . GLN A 1 252 ? -8.662 29.589 8.642 1.00 88.50 252 GLN A C 1
ATOM 1982 O O . GLN A 1 252 ? -8.964 28.809 9.555 1.00 88.50 252 GLN A O 1
ATOM 1987 N N . ALA A 1 253 ? -9.565 30.084 7.790 1.00 87.50 253 ALA A N 1
ATOM 1988 C CA . ALA A 1 253 ? -10.975 29.708 7.809 1.00 87.50 253 ALA A CA 1
ATOM 1989 C C . ALA A 1 253 ? -11.154 28.208 7.531 1.00 87.50 253 ALA A C 1
ATOM 1991 O O . ALA A 1 253 ? -11.840 27.519 8.295 1.00 87.50 253 ALA A O 1
ATOM 1992 N N . GLU A 1 254 ? -10.464 27.675 6.521 1.00 83.25 254 GLU A N 1
ATOM 1993 C CA . GLU A 1 254 ? -10.537 26.252 6.180 1.00 83.25 254 GLU A CA 1
ATOM 1994 C C . GLU A 1 254 ? -9.944 25.373 7.292 1.00 83.25 254 GLU A C 1
ATOM 1996 O O . GLU A 1 254 ? -10.557 24.399 7.733 1.00 83.25 254 GLU A O 1
ATOM 2001 N N . ARG A 1 255 ? -8.808 25.767 7.883 1.00 85.56 255 ARG A N 1
ATOM 2002 C CA . ARG A 1 255 ? -8.241 25.064 9.049 1.00 85.56 255 ARG A CA 1
ATOM 2003 C C . ARG A 1 255 ? -9.158 25.095 10.266 1.00 85.56 255 ARG A C 1
ATOM 2005 O O . ARG A 1 255 ? -9.190 24.140 11.047 1.00 85.56 255 ARG A O 1
ATOM 2012 N N . ALA A 1 256 ? -9.875 26.193 10.496 1.00 88.12 256 ALA A N 1
ATOM 2013 C CA . ALA A 1 256 ? -10.865 26.268 11.566 1.00 88.12 256 ALA A CA 1
ATOM 2014 C C . ALA A 1 256 ? -12.040 25.312 11.302 1.00 88.12 256 ALA A C 1
ATOM 2016 O O . ALA A 1 256 ? -12.445 24.584 12.211 1.00 88.12 256 ALA A O 1
ATOM 2017 N N . ARG A 1 257 ? -12.524 25.246 10.055 1.00 85.75 257 ARG A N 1
ATOM 2018 C CA . ARG A 1 257 ? -13.560 24.298 9.620 1.00 85.75 257 ARG A CA 1
ATOM 2019 C C . ARG A 1 257 ? -13.134 22.846 9.854 1.00 85.75 257 ARG A C 1
ATOM 2021 O O . ARG A 1 257 ? -13.860 22.112 10.526 1.00 85.75 257 ARG A O 1
ATOM 2028 N N . LEU A 1 258 ? -11.942 22.451 9.402 1.00 83.38 258 LEU A N 1
ATOM 2029 C CA . LEU A 1 258 ? -11.418 21.089 9.581 1.00 83.38 258 LEU A CA 1
ATOM 2030 C C . LEU A 1 258 ? -11.268 20.707 11.059 1.00 83.38 258 LEU A C 1
ATOM 2032 O O . LEU A 1 258 ? -11.655 19.610 11.468 1.00 83.38 258 LEU A O 1
ATOM 2036 N N . ARG A 1 259 ? -10.781 21.629 11.902 1.00 85.88 259 ARG A N 1
ATOM 2037 C CA . ARG A 1 259 ? -10.693 21.405 13.356 1.00 85.88 259 ARG A CA 1
ATOM 2038 C C . ARG A 1 259 ? -12.062 21.152 13.992 1.00 85.88 259 ARG A C 1
ATOM 2040 O O . ARG A 1 259 ? -12.177 20.261 14.834 1.00 85.88 259 ARG A O 1
ATOM 2047 N N . ASN A 1 260 ? -13.093 21.887 13.576 1.00 88.44 260 ASN A N 1
ATOM 2048 C CA . ASN A 1 260 ? -14.458 21.693 14.074 1.00 88.44 260 ASN A CA 1
ATOM 2049 C C . ASN A 1 260 ? -15.035 20.331 13.662 1.00 88.44 260 ASN A C 1
ATOM 2051 O O . ASN A 1 260 ? -15.662 19.656 14.484 1.00 88.44 260 ASN A O 1
ATOM 2055 N N . ILE A 1 261 ? -14.791 19.902 12.419 1.00 85.75 261 ILE A N 1
ATOM 2056 C CA . ILE A 1 261 ? -15.195 18.575 11.929 1.00 85.75 261 ILE A CA 1
ATOM 2057 C C . ILE A 1 261 ? -14.504 17.484 12.752 1.00 85.75 261 ILE A C 1
ATOM 2059 O O . ILE A 1 261 ? -15.173 16.586 13.264 1.00 85.75 261 ILE A O 1
ATOM 2063 N N . LYS A 1 262 ? -13.185 17.596 12.958 1.00 84.75 262 LYS A N 1
ATOM 2064 C CA . LYS A 1 262 ? -12.399 16.644 13.756 1.00 84.75 262 LYS A CA 1
ATOM 2065 C C . LYS A 1 262 ? -12.936 16.494 15.179 1.00 84.75 262 LYS A C 1
ATOM 2067 O O . LYS A 1 262 ? -13.147 15.375 15.644 1.00 84.75 262 LYS A O 1
ATOM 2072 N N . GLU A 1 263 ? -13.183 17.606 15.866 1.00 89.94 263 GLU A N 1
ATOM 2073 C CA . GLU A 1 263 ? -13.711 17.595 17.234 1.00 89.94 263 GLU A CA 1
ATOM 2074 C C . GLU A 1 263 ? -15.127 16.998 17.296 1.00 89.94 263 GLU A C 1
ATOM 2076 O O . GLU A 1 263 ? -15.444 16.241 18.213 1.00 89.94 263 GLU A O 1
ATOM 2081 N N . THR A 1 264 ? -15.964 17.272 16.293 1.00 90.81 264 THR A N 1
ATOM 2082 C CA . THR A 1 264 ? -17.311 16.690 16.192 1.00 90.81 264 THR A CA 1
ATOM 2083 C C . THR A 1 264 ? -17.251 15.176 15.969 1.00 90.81 264 THR A C 1
ATOM 2085 O O . THR A 1 264 ? -17.948 14.439 16.667 1.00 90.81 264 THR A O 1
ATOM 2088 N N . LYS A 1 265 ? -16.375 14.689 15.074 1.00 87.81 265 LYS A N 1
ATOM 2089 C CA . LYS A 1 265 ? -16.157 13.246 14.850 1.00 87.81 265 LYS A CA 1
ATOM 2090 C C . LYS A 1 265 ? -15.629 12.544 16.102 1.00 87.81 265 LYS A C 1
ATOM 2092 O O . LYS A 1 265 ? -16.120 11.473 16.446 1.00 87.81 265 LYS A O 1
ATOM 2097 N N . ARG A 1 266 ? -14.681 13.158 16.821 1.00 90.31 266 ARG A N 1
ATOM 2098 C CA . ARG A 1 266 ? -14.163 12.620 18.090 1.00 90.31 266 ARG A CA 1
ATOM 2099 C C . ARG A 1 266 ? -15.288 12.415 19.106 1.00 90.31 266 ARG A C 1
ATOM 2101 O O . ARG A 1 266 ? -15.441 11.315 19.629 1.00 90.31 266 ARG A O 1
ATOM 2108 N N . ARG A 1 267 ? -16.118 13.441 19.323 1.00 92.88 267 ARG A N 1
ATOM 2109 C CA . ARG A 1 267 ? -17.276 13.365 20.233 1.00 92.88 267 ARG A CA 1
ATOM 2110 C C . ARG A 1 267 ? -18.308 12.336 19.786 1.00 92.88 267 ARG A C 1
ATOM 2112 O O . ARG A 1 267 ? -18.921 11.690 20.627 1.00 92.88 267 ARG A O 1
ATOM 2119 N N . LEU A 1 268 ? -18.512 12.186 18.477 1.00 91.56 268 LEU A N 1
ATOM 2120 C CA . LEU A 1 268 ? -19.425 11.188 17.925 1.00 91.56 268 LEU A CA 1
ATOM 2121 C C . LEU A 1 268 ? -18.960 9.764 18.256 1.00 91.56 268 LEU A C 1
ATOM 2123 O O . LEU A 1 268 ? -19.767 8.949 18.699 1.00 91.56 268 LEU A O 1
ATOM 2127 N N . GLU A 1 269 ? -17.673 9.465 18.082 1.00 88.94 269 GLU A N 1
ATOM 2128 C CA . GLU A 1 269 ? -17.121 8.148 18.420 1.00 88.94 269 GLU A CA 1
ATOM 2129 C C . GLU A 1 269 ? -17.105 7.894 19.936 1.00 88.94 269 GLU A C 1
ATOM 2131 O O . GLU A 1 269 ? -17.450 6.795 20.372 1.00 88.94 269 GLU A O 1
ATOM 2136 N N . GLU A 1 270 ? -16.810 8.912 20.752 1.00 91.25 270 GLU A N 1
ATOM 2137 C CA . GLU A 1 270 ? -16.954 8.843 22.215 1.00 91.25 270 GLU A CA 1
ATOM 2138 C C . GLU A 1 270 ? -18.407 8.529 22.616 1.00 91.25 270 GLU A C 1
ATOM 2140 O O . GLU A 1 270 ? -18.648 7.585 23.368 1.00 91.25 270 GLU A O 1
ATOM 2145 N N . ALA A 1 271 ? -19.393 9.226 22.039 1.00 93.81 271 ALA A N 1
ATOM 2146 C CA . ALA A 1 271 ? -20.814 8.998 22.310 1.00 93.81 271 ALA A CA 1
ATOM 2147 C C . ALA A 1 271 ? -21.294 7.602 21.871 1.00 93.81 271 ALA A C 1
ATOM 2149 O O . ALA A 1 271 ? -22.103 6.977 22.564 1.00 93.81 271 ALA A O 1
ATOM 2150 N N . LYS A 1 272 ? -20.795 7.079 20.742 1.00 90.62 272 LYS A N 1
ATOM 2151 C CA . LYS A 1 272 ? -21.068 5.698 20.304 1.00 90.62 272 LYS A CA 1
ATOM 2152 C C . LYS A 1 272 ? -20.486 4.679 21.279 1.00 90.62 272 LYS A C 1
ATOM 2154 O O . LYS A 1 272 ? -21.162 3.708 21.618 1.00 90.62 272 LYS A O 1
ATOM 2159 N N . HIS A 1 273 ? -19.266 4.906 21.762 1.00 89.69 273 HIS A N 1
ATOM 2160 C CA . HIS A 1 273 ? -18.653 4.033 22.756 1.00 89.69 273 HIS A CA 1
ATOM 2161 C C . HIS A 1 273 ? -19.418 4.060 24.087 1.00 89.69 273 HIS A C 1
ATOM 2163 O O . HIS A 1 273 ? -19.732 3.009 24.648 1.00 89.69 273 HIS A O 1
ATOM 2169 N N . GLU A 1 274 ? -19.786 5.249 24.569 1.00 92.56 274 GLU A N 1
ATOM 2170 C CA . GLU A 1 274 ? -20.611 5.415 25.767 1.00 92.56 274 GLU A CA 1
ATOM 2171 C C . GLU A 1 274 ? -21.971 4.727 25.628 1.00 92.56 274 GLU A C 1
ATOM 2173 O O . GLU A 1 274 ? -22.445 4.114 26.584 1.00 92.56 274 GLU A O 1
ATOM 2178 N N . LEU A 1 275 ? -22.584 4.762 24.441 1.00 92.38 275 LEU A N 1
ATOM 2179 C CA . LEU A 1 275 ? -23.831 4.052 24.168 1.00 92.38 275 LEU A CA 1
ATOM 2180 C C . LEU A 1 275 ? -23.656 2.538 24.348 1.00 92.38 275 LEU A C 1
ATOM 2182 O O . LEU A 1 275 ? -24.473 1.906 25.020 1.00 92.38 275 LEU A O 1
ATOM 2186 N N . GLU A 1 276 ? -22.587 1.959 23.795 1.00 88.00 276 GLU A N 1
ATOM 2187 C CA . GLU A 1 276 ? -22.276 0.533 23.957 1.00 88.00 276 GLU A CA 1
ATOM 2188 C C . GLU A 1 276 ? -21.994 0.169 25.426 1.00 88.00 276 GLU A C 1
ATOM 2190 O O . GLU A 1 276 ? -22.371 -0.909 25.890 1.00 88.00 276 GLU A O 1
ATOM 2195 N N . VAL A 1 277 ? -21.332 1.044 26.190 1.00 88.69 277 VAL A N 1
ATOM 2196 C CA . VAL A 1 277 ? -21.111 0.855 27.637 1.00 88.69 277 VAL A CA 1
ATOM 2197 C C . VAL A 1 277 ? -22.433 0.923 28.409 1.00 88.69 277 VAL A C 1
ATOM 2199 O O . VAL A 1 277 ? -22.723 0.025 29.202 1.00 88.69 277 VAL A O 1
ATOM 2202 N N . ALA A 1 278 ? -23.259 1.939 28.154 1.00 91.75 278 ALA A N 1
ATOM 2203 C CA . ALA A 1 278 ? -24.529 2.160 28.839 1.00 91.75 278 ALA A CA 1
ATOM 2204 C C . ALA A 1 278 ? -25.519 1.010 28.599 1.00 91.75 278 ALA A C 1
ATOM 2206 O O . ALA A 1 278 ? -26.146 0.529 29.544 1.00 91.75 278 ALA A O 1
ATOM 2207 N N . GLN A 1 279 ? -25.614 0.512 27.360 1.00 88.88 279 GLN A N 1
ATOM 2208 C CA . GLN A 1 279 ? -26.432 -0.659 27.028 1.00 88.88 279 GLN A CA 1
ATOM 2209 C C . GLN A 1 279 ? -25.986 -1.902 27.803 1.00 88.88 279 GLN A C 1
ATOM 2211 O O . GLN A 1 279 ? -26.822 -2.610 28.362 1.00 88.88 279 GLN A O 1
ATOM 2216 N N . ARG A 1 280 ? -24.672 -2.140 27.898 1.00 82.38 280 ARG A N 1
ATOM 2217 C CA . ARG A 1 280 ? -24.117 -3.284 28.638 1.00 82.38 280 ARG A CA 1
ATOM 2218 C C . ARG A 1 280 ? -24.349 -3.197 30.144 1.00 82.38 280 ARG A C 1
ATOM 2220 O O . ARG A 1 280 ? -24.580 -4.221 30.778 1.00 82.38 280 ARG A O 1
ATOM 2227 N N . GLN A 1 281 ? -24.290 -1.998 30.721 1.00 88.75 281 GLN A N 1
ATOM 2228 C CA . GLN A 1 281 ? -24.515 -1.774 32.154 1.00 88.75 281 GLN A CA 1
ATOM 2229 C C . GLN A 1 281 ? -26.004 -1.693 32.533 1.00 88.75 281 GLN A C 1
ATOM 2231 O O . GLN A 1 281 ? -26.322 -1.506 33.705 1.00 88.75 281 GLN A O 1
ATOM 2236 N N . GLY A 1 282 ? -26.923 -1.819 31.567 1.00 90.75 282 GLY A N 1
ATOM 2237 C CA . GLY A 1 282 ? -28.364 -1.691 31.803 1.00 90.75 282 GLY A CA 1
ATOM 2238 C C . GLY A 1 282 ? -28.824 -0.254 32.082 1.00 90.75 282 GLY A C 1
ATOM 2239 O O . GLY A 1 282 ? -29.909 -0.047 32.617 1.00 90.75 282 GLY A O 1
ATOM 2240 N N . GLN A 1 283 ? -28.019 0.750 31.725 1.00 93.81 283 GLN A N 1
ATOM 2241 C CA . GLN A 1 283 ? -28.340 2.172 31.877 1.00 93.81 283 GLN A CA 1
ATOM 2242 C C . GLN A 1 283 ? -29.174 2.662 30.684 1.00 93.81 283 GLN A C 1
ATOM 2244 O O . GLN A 1 283 ? -28.701 3.414 29.825 1.00 93.81 283 GLN A O 1
ATOM 2249 N N . TYR A 1 284 ? -30.424 2.201 30.603 1.00 93.56 284 TYR A N 1
ATOM 2250 C CA . TYR A 1 284 ? -31.282 2.427 29.435 1.00 93.56 284 TYR A CA 1
ATOM 2251 C C . TYR A 1 284 ? -31.643 3.900 29.200 1.00 93.56 284 TYR A C 1
ATOM 2253 O O . TYR A 1 284 ? -31.770 4.302 28.044 1.00 93.56 284 TYR A O 1
ATOM 2261 N N . ASP A 1 285 ? -31.737 4.721 30.251 1.00 93.81 285 ASP A N 1
ATOM 2262 C CA . ASP A 1 285 ? -31.992 6.164 30.118 1.00 93.81 285 ASP A CA 1
ATOM 2263 C C . ASP A 1 285 ? -30.849 6.873 29.379 1.00 93.81 285 ASP A C 1
ATOM 2265 O O . ASP A 1 285 ? -31.066 7.560 28.375 1.00 93.81 285 ASP A O 1
ATOM 2269 N N . THR A 1 286 ? -29.609 6.647 29.824 1.00 92.94 286 THR A N 1
ATOM 2270 C CA . THR A 1 286 ? -28.402 7.184 29.182 1.00 92.94 286 THR A CA 1
ATOM 2271 C C . THR A 1 286 ? -28.281 6.680 27.747 1.00 92.94 286 THR A C 1
ATOM 2273 O O . THR A 1 286 ? -28.039 7.473 26.836 1.00 92.94 286 THR A O 1
ATOM 2276 N N . ALA A 1 287 ? -28.517 5.383 27.524 1.00 94.19 287 ALA A N 1
ATOM 2277 C CA . ALA A 1 287 ? -28.486 4.784 26.194 1.00 94.19 287 ALA A CA 1
ATOM 2278 C C . ALA A 1 287 ? -29.543 5.392 25.253 1.00 94.19 287 ALA A C 1
ATOM 2280 O O . ALA A 1 287 ? -29.251 5.663 24.090 1.00 94.19 287 ALA A O 1
ATOM 2281 N N . SER A 1 288 ? -30.757 5.651 25.748 1.00 96.19 288 SER A N 1
ATOM 2282 C CA . SER A 1 288 ? -31.824 6.299 24.979 1.00 96.19 288 SER A CA 1
ATOM 2283 C C . SER A 1 288 ? -31.429 7.719 24.566 1.00 96.19 288 SER A C 1
ATOM 2285 O O . SER A 1 288 ? -31.489 8.061 23.383 1.00 96.19 288 SER A O 1
ATOM 2287 N N . ARG A 1 289 ? -30.923 8.522 25.513 1.00 96.06 289 ARG A N 1
ATOM 2288 C CA . ARG A 1 289 ? -30.455 9.891 25.247 1.00 96.06 289 ARG A CA 1
ATOM 2289 C C . ARG A 1 289 ? -29.322 9.923 24.221 1.00 96.06 289 ARG A C 1
ATOM 2291 O O . ARG A 1 289 ? -29.352 10.740 23.303 1.00 96.06 289 ARG A O 1
ATOM 2298 N N . LEU A 1 290 ? -28.329 9.045 24.365 1.00 95.12 290 LEU A N 1
ATOM 2299 C CA . LEU A 1 290 ? -27.208 8.962 23.427 1.00 95.12 290 LEU A CA 1
ATOM 2300 C C . LEU A 1 290 ? -27.690 8.573 22.025 1.00 95.12 290 LEU A C 1
ATOM 2302 O O . LEU A 1 290 ? -27.342 9.244 21.058 1.00 95.12 290 LEU A O 1
ATOM 2306 N N . ARG A 1 291 ? -28.540 7.544 21.919 1.00 94.44 291 ARG A N 1
ATOM 2307 C CA . ARG A 1 291 ? -29.011 6.996 20.639 1.00 94.44 291 ARG A CA 1
ATOM 2308 C C . ARG A 1 291 ? -29.952 7.923 19.872 1.00 94.44 291 ARG A C 1
ATOM 2310 O O . ARG A 1 291 ? -29.864 7.969 18.652 1.00 94.44 291 ARG A O 1
ATOM 2317 N N . TYR A 1 292 ? -30.871 8.601 20.558 1.00 94.56 292 TYR A N 1
ATOM 2318 C CA . TYR A 1 292 ? -31.948 9.357 19.903 1.00 94.56 292 TYR A CA 1
ATOM 2319 C C . TYR A 1 292 ? -31.756 10.877 19.913 1.00 94.56 292 TYR A C 1
ATOM 2321 O O . TYR A 1 292 ? -32.450 11.556 19.163 1.00 94.56 292 TYR A O 1
ATOM 2329 N N . ALA A 1 293 ? -30.837 11.416 20.724 1.00 95.25 293 ALA A N 1
ATOM 2330 C CA . ALA A 1 293 ? -30.553 12.852 20.764 1.00 95.25 293 ALA A CA 1
ATOM 2331 C C . ALA A 1 293 ? -29.094 13.163 20.403 1.00 95.25 293 ALA A C 1
ATOM 2333 O O . ALA A 1 293 ? -28.842 13.740 19.351 1.00 95.25 293 ALA A O 1
ATOM 2334 N N . VAL A 1 294 ? -28.133 12.740 21.233 1.00 94.50 294 VAL A N 1
ATOM 2335 C CA . VAL A 1 294 ? -26.731 13.194 21.122 1.00 94.50 294 VAL A CA 1
ATOM 2336 C C . VAL A 1 294 ? -26.068 12.732 19.823 1.00 94.50 294 VAL A C 1
ATOM 2338 O O . VAL A 1 294 ? -25.488 13.547 19.112 1.00 94.50 294 VAL A O 1
ATOM 2341 N N . ILE A 1 295 ? -26.154 11.439 19.497 1.00 94.62 295 ILE A N 1
ATOM 2342 C CA . ILE A 1 295 ? -25.538 10.883 18.283 1.00 94.62 295 ILE A CA 1
ATOM 2343 C C . ILE A 1 295 ? -26.165 11.498 17.018 1.00 94.62 295 ILE A C 1
ATOM 2345 O O . ILE A 1 295 ? -25.405 12.047 16.223 1.00 94.62 295 ILE A O 1
ATOM 2349 N N . PRO A 1 296 ? -27.507 11.520 16.846 1.00 95.19 296 PRO A N 1
ATOM 2350 C CA . PRO A 1 296 ? -28.129 12.180 15.696 1.00 95.19 296 PRO A CA 1
ATOM 2351 C C . PRO A 1 296 ? -27.787 13.670 15.569 1.00 95.19 296 PRO A C 1
ATOM 2353 O O . PRO A 1 296 ? -27.609 14.164 14.459 1.00 95.19 296 PRO A O 1
ATOM 2356 N N . GLU A 1 297 ? -27.676 14.398 16.686 1.00 94.38 297 GLU A N 1
ATOM 2357 C CA . GLU A 1 297 ? -27.284 15.811 16.677 1.00 94.38 297 GLU A CA 1
ATOM 2358 C C . GLU A 1 297 ? -25.840 16.000 16.191 1.00 94.38 297 GLU A C 1
ATOM 2360 O O . GLU A 1 297 ? -25.568 16.892 15.387 1.00 94.38 297 GLU A O 1
ATOM 2365 N N . LEU A 1 298 ? -24.912 15.159 16.655 1.00 93.50 298 LEU A N 1
ATOM 2366 C CA . LEU A 1 298 ? -23.517 15.187 16.215 1.00 93.50 298 LEU A CA 1
ATOM 2367 C C . LEU A 1 298 ? -23.380 14.776 14.743 1.00 93.50 298 LEU A C 1
ATOM 2369 O O . LEU A 1 298 ? -22.641 15.426 14.008 1.00 93.50 298 LEU A O 1
ATOM 2373 N N . GLU A 1 299 ? -24.121 13.760 14.293 1.00 90.62 299 GLU A N 1
ATOM 2374 C CA . GLU A 1 299 ? -24.165 13.342 12.884 1.00 90.62 299 GLU A CA 1
ATOM 2375 C C . GLU A 1 299 ? -24.717 14.448 11.977 1.00 90.62 299 GLU A C 1
ATOM 2377 O O . GLU A 1 299 ? -24.183 14.675 10.895 1.00 90.62 299 GLU A O 1
ATOM 2382 N N . ALA A 1 300 ? -25.734 15.193 12.424 1.00 90.81 300 ALA A N 1
ATOM 2383 C CA . ALA A 1 300 ? -26.314 16.296 11.659 1.00 90.81 300 ALA A CA 1
ATOM 2384 C C . ALA A 1 300 ? -25.372 17.503 11.489 1.00 90.81 300 ALA A C 1
ATOM 2386 O O . ALA A 1 300 ? -25.565 18.297 10.570 1.00 90.81 300 ALA A O 1
ATOM 2387 N N . ARG A 1 301 ? -24.374 17.659 12.370 1.00 88.19 301 ARG A N 1
ATOM 2388 C CA . ARG A 1 301 ? -23.352 18.718 12.282 1.00 88.19 301 ARG A CA 1
ATOM 2389 C C . ARG A 1 301 ? -22.207 18.372 11.329 1.00 88.19 301 ARG A C 1
ATOM 2391 O O . ARG A 1 301 ? -21.423 19.259 10.997 1.00 88.19 301 ARG A O 1
ATOM 2398 N N . LEU A 1 302 ? -22.076 17.108 10.931 1.00 85.50 302 LEU A N 1
ATOM 2399 C CA . LEU A 1 302 ? -21.059 16.672 9.980 1.00 85.50 302 LEU A CA 1
ATOM 2400 C C . LEU A 1 302 ? -21.536 16.908 8.536 1.00 85.50 302 LEU A C 1
ATOM 2402 O O . LEU A 1 302 ? -22.734 16.791 8.259 1.00 85.50 302 LEU A O 1
ATOM 2406 N N . PRO A 1 303 ? -20.622 17.237 7.607 1.00 77.75 303 PRO A N 1
ATOM 2407 C CA . PRO A 1 303 ? -20.961 17.348 6.192 1.00 77.75 303 PRO A CA 1
ATOM 2408 C C . PRO A 1 303 ? -21.459 15.997 5.649 1.00 77.75 303 PRO A C 1
ATOM 2410 O O . PRO A 1 303 ? -20.981 14.936 6.056 1.00 77.75 303 PRO A O 1
ATOM 2413 N N . LYS A 1 304 ? -22.459 16.015 4.757 1.00 72.38 304 LYS A N 1
ATOM 2414 C CA . LYS A 1 304 ? -23.033 14.787 4.186 1.00 72.38 304 LYS A CA 1
ATOM 2415 C C . LYS A 1 304 ? -22.242 14.353 2.957 1.00 72.38 304 LYS A C 1
ATOM 2417 O O . LYS A 1 304 ? -21.914 15.174 2.112 1.00 72.38 304 LYS A O 1
ATOM 2422 N N . GLU A 1 305 ? -22.051 13.042 2.782 1.00 57.75 305 GLU A N 1
ATOM 2423 C CA . GLU A 1 305 ? -21.310 12.470 1.638 1.00 57.75 305 GLU A CA 1
ATOM 2424 C C . GLU A 1 305 ? -21.828 12.940 0.261 1.00 57.75 305 GLU A C 1
ATOM 2426 O O . GLU A 1 305 ? -21.036 13.097 -0.663 1.00 57.75 305 GLU A O 1
ATOM 2431 N N . LYS A 1 306 ? -23.132 13.232 0.129 1.00 50.25 306 LYS A N 1
ATOM 2432 C CA . LYS A 1 306 ? -23.749 13.703 -1.127 1.00 50.25 306 LYS A CA 1
ATOM 2433 C C . LYS A 1 306 ? -23.408 15.141 -1.510 1.00 50.25 306 LYS A C 1
ATOM 2435 O O . LYS A 1 306 ? -23.512 15.470 -2.687 1.00 50.25 306 LYS A O 1
ATOM 2440 N N . ASP A 1 307 ? -23.006 15.973 -0.555 1.00 52.81 307 ASP A N 1
ATOM 2441 C CA . ASP A 1 307 ? -22.636 17.362 -0.840 1.00 52.81 307 ASP A CA 1
ATOM 2442 C C . ASP A 1 307 ? -21.270 17.438 -1.556 1.00 52.81 307 ASP A C 1
ATOM 2444 O O . ASP A 1 307 ? -20.942 18.456 -2.152 1.00 52.81 307 ASP A O 1
ATOM 2448 N N . HIS A 1 308 ? -20.509 16.333 -1.572 1.00 51.22 308 HIS A N 1
ATOM 2449 C CA . HIS A 1 308 ? -19.147 16.264 -2.108 1.00 51.22 308 HIS A CA 1
ATOM 2450 C C . HIS A 1 308 ? -19.034 15.659 -3.519 1.00 51.22 308 HIS A C 1
ATOM 2452 O O . HIS A 1 308 ? -18.068 15.943 -4.218 1.00 51.22 308 HIS A O 1
ATOM 2458 N N . GLU A 1 309 ? -20.010 14.868 -3.993 1.00 43.72 309 GLU A N 1
ATOM 2459 C CA . GLU A 1 309 ? -20.001 14.346 -5.381 1.00 43.72 309 GLU A CA 1
ATOM 2460 C C . GLU A 1 309 ? -20.178 15.462 -6.434 1.00 43.72 309 GLU A C 1
ATOM 2462 O O . GLU A 1 309 ? -19.879 15.261 -7.609 1.00 43.72 309 GLU A O 1
ATOM 2467 N N . GLN A 1 310 ? -20.641 16.649 -6.024 1.00 37.72 310 GLN A N 1
ATOM 2468 C CA . GLN A 1 310 ? -20.732 17.835 -6.883 1.00 37.72 310 GLN A CA 1
ATOM 2469 C C . GLN A 1 310 ? -19.435 18.662 -6.938 1.00 37.72 310 GLN A C 1
ATOM 2471 O O . GLN A 1 310 ? -19.323 19.511 -7.818 1.00 37.72 310 GLN A O 1
ATOM 2476 N N . GLU A 1 311 ? -18.450 18.405 -6.070 1.00 42.44 311 GLU A N 1
ATOM 2477 C CA . GLU A 1 311 ? -17.164 19.126 -6.054 1.00 42.44 311 GLU A CA 1
ATOM 2478 C C . GLU A 1 311 ? -16.081 18.446 -6.915 1.00 42.44 311 GLU A C 1
ATOM 2480 O O . GLU A 1 311 ? -15.179 19.122 -7.404 1.00 42.44 311 GLU A O 1
ATOM 2485 N N . ASP A 1 312 ? -16.206 17.143 -7.205 1.00 36.75 312 ASP A N 1
ATOM 2486 C CA . ASP A 1 312 ? -15.296 16.416 -8.115 1.00 36.75 312 ASP A CA 1
ATOM 2487 C C . ASP A 1 312 ? -15.489 16.796 -9.603 1.00 36.75 312 ASP A C 1
ATOM 2489 O O . ASP A 1 312 ? -14.700 16.418 -10.474 1.00 36.75 312 ASP A O 1
ATOM 2493 N N . GLY A 1 313 ? -16.533 17.570 -9.916 1.00 31.44 313 GLY A N 1
ATOM 2494 C CA . GLY A 1 313 ? -16.770 18.157 -11.229 1.00 31.44 313 GLY A CA 1
ATOM 2495 C C . GLY A 1 313 ? -16.356 19.622 -11.261 1.00 31.44 313 GLY A C 1
ATOM 2496 O O . GLY A 1 313 ? -17.217 20.468 -11.082 1.00 31.44 313 GLY A O 1
ATOM 2497 N N . VAL A 1 314 ? -15.067 19.896 -11.507 1.00 40.66 314 VAL A N 1
ATOM 2498 C CA . VAL A 1 314 ? -14.478 21.206 -11.879 1.00 40.66 314 VAL A CA 1
ATOM 2499 C C . VAL A 1 314 ? -15.365 22.406 -11.512 1.00 40.66 314 VAL A C 1
ATOM 2501 O O . VAL A 1 314 ? -16.084 22.944 -12.356 1.00 40.66 314 VAL A O 1
ATOM 2504 N N . VAL A 1 315 ? -15.299 22.843 -10.254 1.00 33.03 315 VAL A N 1
ATOM 2505 C CA . VAL A 1 315 ? -15.776 24.171 -9.865 1.00 33.03 315 VAL A CA 1
ATOM 2506 C C . VAL A 1 315 ? -14.562 25.007 -9.500 1.00 33.03 315 VAL A C 1
ATOM 2508 O O . VAL A 1 315 ? -13.735 24.612 -8.686 1.00 33.03 315 VAL A O 1
ATOM 2511 N N . ASP A 1 316 ? -14.474 26.153 -10.164 1.00 33.50 316 ASP A N 1
ATOM 2512 C CA . ASP A 1 316 ? -13.475 27.215 -10.058 1.00 33.50 316 ASP A CA 1
ATOM 2513 C C . ASP A 1 316 ? -13.530 27.899 -8.674 1.00 33.50 316 ASP A C 1
ATOM 2515 O O . ASP A 1 316 ? -13.895 29.064 -8.522 1.00 33.50 316 ASP A O 1
ATOM 2519 N N . GLY A 1 317 ? -13.254 27.120 -7.629 1.00 40.44 317 GLY A N 1
ATOM 2520 C CA . GLY A 1 317 ? -13.057 27.556 -6.257 1.00 40.44 317 GLY A CA 1
ATOM 2521 C C . GLY A 1 317 ? -11.676 27.096 -5.820 1.00 40.44 317 GLY A C 1
ATOM 2522 O O . GLY A 1 317 ? -11.353 25.917 -5.915 1.00 40.44 317 GLY A O 1
ATOM 2523 N N . ILE A 1 318 ? -10.836 28.031 -5.382 1.00 44.59 318 ILE A N 1
ATOM 2524 C CA . ILE A 1 318 ? -9.477 27.757 -4.907 1.00 44.59 318 ILE A CA 1
ATOM 2525 C C . ILE A 1 318 ? -9.583 27.008 -3.569 1.00 44.59 318 ILE A C 1
ATOM 2527 O O . ILE A 1 318 ? -9.493 27.602 -2.494 1.00 44.59 318 ILE A O 1
ATOM 2531 N N . THR A 1 319 ? -9.835 25.703 -3.614 1.00 52.81 319 THR A N 1
ATOM 2532 C CA . THR A 1 319 ? -9.788 24.840 -2.435 1.00 52.81 319 THR A CA 1
ATOM 2533 C C . THR A 1 319 ? -8.322 24.552 -2.142 1.00 52.81 319 THR A C 1
ATOM 2535 O O . THR A 1 319 ? -7.729 23.633 -2.697 1.00 52.81 319 THR A O 1
ATOM 2538 N N . MET A 1 320 ? -7.705 25.384 -1.299 1.00 61.12 320 MET A N 1
ATOM 2539 C CA . MET A 1 320 ? -6.268 25.286 -1.002 1.00 61.12 320 MET A CA 1
ATOM 2540 C C . MET A 1 320 ? -5.867 24.030 -0.222 1.00 61.12 320 MET A C 1
ATOM 2542 O O . MET A 1 320 ? -4.684 23.701 -0.159 1.00 61.12 320 MET A O 1
ATOM 2546 N N . LEU A 1 321 ? -6.825 23.343 0.405 1.00 63.78 321 LEU A N 1
ATOM 2547 C CA . LEU A 1 321 ? -6.581 22.168 1.233 1.00 63.78 321 LEU A CA 1
ATOM 2548 C C . LEU A 1 321 ? -7.500 21.025 0.812 1.00 63.78 321 LEU A C 1
ATOM 2550 O O . LEU A 1 321 ? -8.720 21.151 0.867 1.00 63.78 321 LEU A O 1
ATOM 2554 N N . HIS A 1 322 ? -6.909 19.884 0.461 1.00 73.44 322 HIS A N 1
ATOM 2555 C CA . HIS A 1 322 ? -7.645 18.627 0.387 1.00 73.44 322 HIS A CA 1
ATOM 2556 C C . HIS A 1 322 ? -7.971 18.152 1.812 1.00 73.44 322 HIS A C 1
ATOM 2558 O O . HIS A 1 322 ? -7.089 18.073 2.671 1.00 73.44 322 HIS A O 1
ATOM 2564 N N . ASP A 1 323 ? -9.233 17.833 2.084 1.00 76.56 323 ASP A N 1
ATOM 2565 C CA . ASP A 1 323 ? -9.715 17.379 3.396 1.00 76.56 323 ASP A CA 1
ATOM 2566 C C . ASP A 1 323 ? -9.807 15.847 3.514 1.00 76.56 323 ASP A C 1
ATOM 2568 O O . ASP A 1 323 ? -9.854 15.290 4.619 1.00 76.56 323 ASP A O 1
ATOM 2572 N N . ARG A 1 324 ? -9.774 15.164 2.366 1.00 87.81 324 ARG A N 1
ATOM 2573 C CA . ARG A 1 324 ? -10.054 13.739 2.224 1.00 87.81 324 ARG A CA 1
ATOM 2574 C C . ARG A 1 324 ? -8.942 12.983 1.511 1.00 87.81 324 ARG A C 1
ATOM 2576 O O . ARG A 1 324 ? -8.458 13.399 0.466 1.00 87.81 324 ARG A O 1
ATOM 2583 N N . VAL A 1 325 ? -8.617 11.803 2.033 1.00 92.38 325 VAL A N 1
ATOM 2584 C CA . VAL A 1 325 ? -7.752 10.821 1.378 1.00 92.38 325 VAL A CA 1
ATOM 2585 C C . VAL A 1 325 ? -8.494 10.211 0.193 1.00 92.38 325 VAL A C 1
ATOM 2587 O O . VAL A 1 325 ? -9.567 9.603 0.331 1.00 92.38 325 VAL A O 1
ATOM 2590 N N . THR A 1 326 ? -7.894 10.353 -0.980 1.00 92.00 326 THR A N 1
ATOM 2591 C CA . THR A 1 326 ? -8.412 9.901 -2.272 1.00 92.00 326 THR A CA 1
ATOM 2592 C C . THR A 1 326 ? -7.618 8.718 -2.822 1.00 92.00 326 THR A C 1
ATOM 2594 O O . THR A 1 326 ? -6.531 8.375 -2.349 1.00 92.00 326 THR A O 1
ATOM 2597 N N . SER A 1 327 ? -8.135 8.097 -3.883 1.00 90.50 327 SER A N 1
ATOM 2598 C CA . SER A 1 327 ? -7.412 7.065 -4.635 1.00 90.50 327 SER A CA 1
ATOM 2599 C C . SER A 1 327 ? -6.056 7.560 -5.163 1.00 90.50 327 SER A C 1
ATOM 2601 O O . SER A 1 327 ? -5.105 6.780 -5.237 1.00 90.50 327 SER A O 1
ATOM 2603 N N . SER A 1 328 ? -5.937 8.851 -5.502 1.00 89.12 328 SER A N 1
ATOM 2604 C CA . SER A 1 328 ? -4.672 9.463 -5.929 1.00 89.12 328 SER A CA 1
ATOM 2605 C C . SER A 1 328 ? -3.630 9.524 -4.818 1.00 89.12 328 SER A C 1
ATOM 2607 O O . SER A 1 328 ? -2.449 9.310 -5.096 1.00 89.12 328 SER A O 1
ATOM 2609 N N . ASP A 1 329 ? -4.039 9.760 -3.573 1.00 92.12 329 ASP A N 1
ATOM 2610 C CA . ASP A 1 329 ? -3.112 9.817 -2.439 1.00 92.12 329 ASP A CA 1
ATOM 2611 C C . ASP A 1 329 ? -2.518 8.439 -2.162 1.00 92.12 329 ASP A C 1
ATOM 2613 O O . ASP A 1 329 ? -1.299 8.287 -2.073 1.00 92.12 329 ASP A O 1
ATOM 2617 N N . ILE A 1 330 ? -3.365 7.407 -2.174 1.00 94.31 330 ILE A N 1
ATOM 2618 C CA . ILE A 1 330 ? -2.926 6.012 -2.070 1.00 94.31 330 ILE A CA 1
ATOM 2619 C C . ILE A 1 330 ? -1.984 5.646 -3.221 1.00 94.31 330 ILE A C 1
ATOM 2621 O O . ILE A 1 330 ? -0.931 5.046 -2.999 1.00 94.31 330 ILE A O 1
ATOM 2625 N N . ALA A 1 331 ? -2.316 6.032 -4.457 1.00 90.00 331 ALA A N 1
ATOM 2626 C CA . ALA A 1 331 ? -1.455 5.787 -5.611 1.00 90.00 331 ALA A CA 1
ATOM 2627 C C . ALA A 1 331 ? -0.078 6.456 -5.456 1.00 90.00 331 ALA A C 1
ATOM 2629 O O . ALA A 1 331 ? 0.933 5.863 -5.829 1.00 90.00 331 ALA A O 1
ATOM 2630 N N . ARG A 1 332 ? -0.017 7.662 -4.878 1.00 90.75 332 ARG A N 1
ATOM 2631 C CA . ARG A 1 332 ? 1.235 8.389 -4.618 1.00 90.75 332 ARG A CA 1
ATOM 2632 C C . ARG A 1 332 ? 2.109 7.673 -3.591 1.00 90.75 332 ARG A C 1
ATOM 2634 O O . ARG A 1 332 ? 3.313 7.546 -3.809 1.00 90.75 332 ARG A O 1
ATOM 2641 N N . VAL A 1 333 ? 1.505 7.160 -2.519 1.00 93.25 333 VAL A N 1
ATOM 2642 C CA . VAL A 1 333 ? 2.206 6.355 -1.506 1.00 93.25 333 VAL A CA 1
ATOM 2643 C C . VAL A 1 333 ? 2.757 5.067 -2.126 1.00 93.25 333 VAL A C 1
ATOM 2645 O O . VAL A 1 333 ? 3.946 4.775 -2.005 1.00 93.25 333 VAL A O 1
ATOM 2648 N N . VAL A 1 334 ? 1.936 4.337 -2.889 1.00 89.12 334 VAL A N 1
ATOM 2649 C CA . VAL A 1 334 ? 2.369 3.111 -3.583 1.00 89.12 334 VAL A CA 1
ATOM 2650 C C . VAL A 1 334 ? 3.488 3.402 -4.580 1.00 89.12 334 VAL A C 1
ATOM 2652 O O . VAL A 1 334 ? 4.456 2.645 -4.648 1.00 89.12 334 VAL A O 1
ATOM 2655 N N . ALA A 1 335 ? 3.397 4.496 -5.337 1.00 87.69 335 ALA A N 1
ATOM 2656 C CA . ALA A 1 335 ? 4.436 4.903 -6.277 1.00 87.69 335 ALA A CA 1
ATOM 2657 C C . ALA A 1 335 ? 5.773 5.163 -5.577 1.00 87.69 335 ALA A C 1
ATOM 2659 O O . ALA A 1 335 ? 6.812 4.703 -6.047 1.00 87.69 335 ALA A O 1
ATOM 2660 N N . LYS A 1 336 ? 5.749 5.836 -4.422 1.00 87.75 336 LYS A N 1
ATOM 2661 C CA . LYS A 1 336 ? 6.941 6.084 -3.602 1.00 87.75 336 LYS A CA 1
ATOM 2662 C C . LYS A 1 336 ? 7.545 4.786 -3.057 1.00 87.75 336 LYS A C 1
ATOM 2664 O O . LYS A 1 336 ? 8.760 4.630 -3.092 1.00 87.75 336 LYS A O 1
ATOM 2669 N N . ALA A 1 337 ? 6.711 3.853 -2.597 1.00 82.56 337 ALA A N 1
ATOM 2670 C CA . ALA A 1 337 ? 7.165 2.578 -2.039 1.00 82.56 337 ALA A CA 1
ATOM 2671 C C . ALA A 1 337 ? 7.707 1.607 -3.104 1.00 82.56 337 ALA A C 1
ATOM 26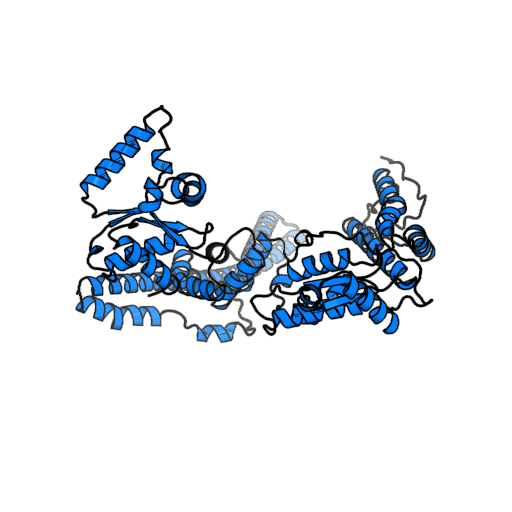73 O O . ALA A 1 337 ? 8.645 0.857 -2.847 1.00 82.56 337 ALA A O 1
ATOM 2674 N N . THR A 1 338 ? 7.118 1.606 -4.304 1.00 79.56 338 THR A N 1
ATOM 2675 C CA . THR A 1 338 ? 7.395 0.597 -5.346 1.00 79.56 338 THR A CA 1
ATOM 2676 C C . THR A 1 338 ? 8.230 1.117 -6.516 1.00 79.56 338 THR A C 1
ATOM 2678 O O . THR A 1 338 ? 8.717 0.324 -7.318 1.00 79.56 338 THR A O 1
ATOM 2681 N N . GLY A 1 339 ? 8.377 2.437 -6.654 1.00 77.56 339 GLY A N 1
ATOM 2682 C CA . GLY A 1 339 ? 9.005 3.083 -7.809 1.00 77.56 339 GLY A CA 1
ATOM 2683 C C . GLY A 1 339 ? 8.145 3.087 -9.081 1.00 77.56 339 GLY A C 1
ATOM 2684 O O . GLY A 1 339 ? 8.601 3.553 -10.124 1.00 77.56 339 GLY A O 1
ATOM 2685 N N . VAL A 1 340 ? 6.909 2.575 -9.031 1.00 75.62 340 VAL A N 1
ATOM 2686 C CA . VAL A 1 340 ? 5.990 2.573 -10.179 1.00 75.62 340 VAL A CA 1
ATOM 2687 C C . VAL A 1 340 ? 5.406 3.980 -10.378 1.00 75.62 340 VAL A C 1
ATOM 2689 O O . VAL A 1 340 ? 4.856 4.533 -9.428 1.00 75.62 340 VAL A O 1
ATOM 2692 N N . PRO A 1 341 ? 5.438 4.564 -11.592 1.00 75.12 341 PRO A N 1
ATOM 2693 C CA . PRO A 1 341 ? 4.865 5.887 -11.839 1.00 75.12 341 PRO A CA 1
ATOM 2694 C C . PRO A 1 341 ? 3.369 5.967 -11.501 1.00 75.12 341 PRO A C 1
ATOM 2696 O O . PRO A 1 341 ? 2.593 5.085 -11.878 1.00 75.12 341 PRO A O 1
ATOM 2699 N N . VAL A 1 342 ? 2.939 7.064 -10.866 1.00 78.50 342 VAL A N 1
ATOM 2700 C CA . VAL A 1 342 ? 1.536 7.283 -10.457 1.00 78.50 342 VAL A CA 1
ATOM 2701 C C . VAL A 1 342 ? 0.578 7.189 -11.649 1.00 78.50 342 VAL A C 1
ATOM 2703 O O . VAL A 1 342 ? -0.486 6.584 -11.538 1.00 78.50 342 VAL A O 1
ATOM 2706 N N . GLN A 1 343 ? 0.972 7.702 -12.819 1.00 73.62 343 GLN A N 1
ATOM 2707 C CA . GLN A 1 343 ? 0.154 7.635 -14.035 1.00 73.62 343 GLN A CA 1
ATOM 2708 C C . GLN A 1 343 ? -0.110 6.187 -14.473 1.00 73.62 343 GLN A C 1
ATOM 2710 O O . GLN A 1 343 ? -1.194 5.869 -14.957 1.00 73.62 343 GLN A O 1
ATOM 2715 N N . ALA A 1 344 ? 0.862 5.290 -14.274 1.00 70.44 344 ALA A N 1
ATOM 2716 C CA . ALA A 1 344 ? 0.709 3.875 -14.596 1.00 70.44 344 ALA A CA 1
ATOM 2717 C C . ALA A 1 344 ? -0.206 3.146 -13.600 1.00 70.44 344 ALA A C 1
ATOM 2719 O O . ALA A 1 344 ? -0.853 2.171 -13.981 1.00 70.44 344 ALA A O 1
ATOM 2720 N N . LEU A 1 345 ? -0.265 3.615 -12.348 1.00 71.88 345 LEU A N 1
ATOM 2721 C CA . LEU A 1 345 ? -1.172 3.095 -11.325 1.00 71.88 345 LEU A CA 1
ATOM 2722 C C . LEU A 1 345 ? -2.614 3.528 -11.595 1.00 71.88 345 LEU A C 1
ATOM 2724 O O . LEU A 1 345 ? -3.503 2.691 -11.560 1.00 71.88 345 LEU A O 1
ATOM 2728 N N . LEU A 1 346 ? -2.833 4.809 -11.907 1.00 69.06 346 LEU A N 1
ATOM 2729 C CA . LEU A 1 346 ? -4.164 5.383 -12.145 1.00 69.06 346 LEU A CA 1
ATOM 2730 C C . LEU A 1 346 ? -4.814 4.922 -13.458 1.00 69.06 346 LEU A C 1
ATOM 2732 O O . LEU A 1 346 ? -6.029 5.035 -13.613 1.00 69.06 346 LEU A O 1
ATOM 2736 N N . LYS A 1 347 ? -4.034 4.384 -14.403 1.00 69.56 347 LYS A N 1
ATOM 2737 C CA . LYS A 1 347 ? -4.574 3.826 -15.644 1.00 69.56 347 LYS A CA 1
ATOM 2738 C C . LYS A 1 347 ? -5.412 2.582 -15.336 1.00 69.56 347 LYS A C 1
ATOM 2740 O O . LYS A 1 347 ? -4.896 1.579 -14.841 1.00 69.56 347 LYS A O 1
ATOM 2745 N N . GLY A 1 348 ? -6.705 2.632 -15.661 1.00 66.56 348 GLY A N 1
ATOM 2746 C CA . GLY A 1 348 ? -7.632 1.534 -15.395 1.00 66.56 348 GLY A CA 1
ATOM 2747 C C . GLY A 1 348 ? -7.150 0.214 -16.005 1.00 66.56 348 GLY A C 1
ATOM 2748 O O . GLY A 1 348 ? -6.677 0.174 -17.143 1.00 66.56 348 GLY A O 1
ATOM 2749 N N . GLU A 1 349 ? -7.292 -0.896 -15.271 1.00 69.81 349 GLU A N 1
ATOM 2750 C CA . GLU A 1 349 ? -6.808 -2.216 -15.711 1.00 69.81 349 GLU A CA 1
ATOM 2751 C C . GLU A 1 349 ? -7.391 -2.618 -17.071 1.00 69.81 349 GLU A C 1
ATOM 2753 O O . GLU A 1 349 ? -6.683 -3.164 -17.915 1.00 69.81 349 GLU A O 1
ATOM 2758 N N . ARG A 1 350 ? -8.657 -2.268 -17.317 1.00 71.88 350 ARG A N 1
ATOM 2759 C CA . ARG A 1 350 ? -9.327 -2.482 -18.601 1.00 71.88 350 ARG A CA 1
ATOM 2760 C C . ARG A 1 350 ? -8.619 -1.765 -19.749 1.00 71.88 350 ARG A C 1
ATOM 2762 O O . ARG A 1 350 ? -8.417 -2.365 -20.799 1.00 71.88 350 ARG A O 1
ATOM 2769 N N . GLU A 1 351 ? -8.226 -0.511 -19.549 1.00 80.00 351 GLU A N 1
ATOM 2770 C CA . GLU A 1 351 ? -7.518 0.275 -20.560 1.00 80.00 351 GLU A CA 1
ATOM 2771 C C . GLU A 1 351 ? -6.095 -0.257 -20.770 1.00 80.00 351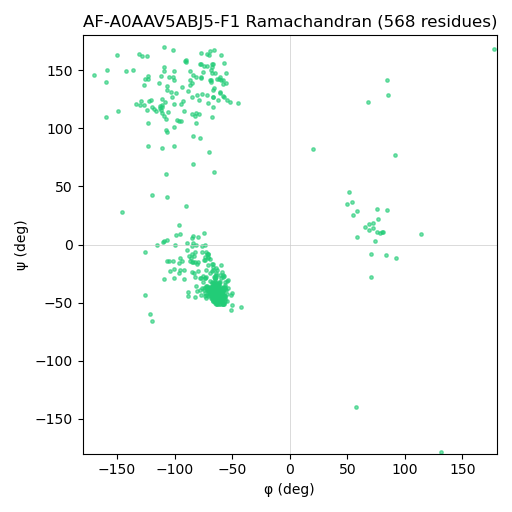 GLU A C 1
ATOM 2773 O O . GLU A 1 351 ? -5.651 -0.429 -21.905 1.00 80.00 351 GLU A O 1
ATOM 2778 N N . LYS A 1 352 ? -5.397 -0.618 -19.684 1.00 80.69 352 LYS A N 1
ATOM 2779 C CA . LYS A 1 352 ? -4.083 -1.270 -19.762 1.00 80.69 352 LYS A CA 1
ATOM 2780 C C . LYS A 1 352 ? -4.168 -2.562 -20.585 1.00 80.69 352 LYS A C 1
ATOM 2782 O O . LYS A 1 352 ? -3.423 -2.719 -21.547 1.00 80.69 352 LYS A O 1
ATOM 2787 N N . LEU A 1 353 ? -5.106 -3.457 -20.268 1.00 84.44 353 LEU A N 1
ATOM 2788 C CA . LEU A 1 353 ? -5.297 -4.728 -20.979 1.00 84.44 353 LEU A CA 1
ATOM 2789 C C . LEU A 1 353 ? -5.762 -4.544 -22.430 1.00 84.44 353 LEU A C 1
ATOM 2791 O O . LEU A 1 353 ? -5.357 -5.323 -23.295 1.00 84.44 353 LEU A O 1
ATOM 2795 N N . ALA A 1 354 ? -6.567 -3.517 -22.720 1.00 86.19 354 ALA A N 1
ATOM 2796 C CA . ALA A 1 354 ? -6.988 -3.195 -24.083 1.00 86.19 354 ALA A CA 1
ATOM 2797 C C . ALA A 1 354 ? -5.785 -2.896 -24.992 1.00 86.19 354 ALA A C 1
ATOM 2799 O O . ALA A 1 354 ? -5.747 -3.358 -26.132 1.00 86.19 354 ALA A O 1
ATOM 2800 N N . HIS A 1 355 ? -4.766 -2.213 -24.463 1.00 89.06 355 HIS A N 1
ATOM 2801 C CA . HIS A 1 355 ? -3.551 -1.851 -25.197 1.00 89.06 355 HIS A CA 1
ATOM 2802 C C . HIS A 1 355 ? -2.378 -2.828 -25.017 1.00 89.06 355 HIS A C 1
ATOM 2804 O O . HIS A 1 355 ? -1.283 -2.559 -25.506 1.00 89.06 355 HIS A O 1
ATOM 2810 N N . MET A 1 356 ? -2.599 -3.983 -24.378 1.00 89.62 356 MET A N 1
ATOM 2811 C CA . MET A 1 356 ? -1.543 -4.955 -24.067 1.00 89.62 356 MET A CA 1
ATOM 2812 C C . MET A 1 356 ? -0.739 -5.401 -25.295 1.00 89.62 356 MET A C 1
ATOM 2814 O O . MET A 1 356 ? 0.482 -5.484 -25.226 1.00 89.62 356 MET A O 1
ATOM 2818 N N . GLU A 1 357 ? -1.403 -5.672 -26.421 1.00 92.62 357 GLU A N 1
ATOM 2819 C CA . GLU A 1 357 ? -0.719 -6.108 -27.647 1.00 92.62 357 GLU A CA 1
ATOM 2820 C C . GLU A 1 357 ? 0.238 -5.037 -28.171 1.00 92.62 357 GLU A C 1
ATOM 2822 O O . GLU A 1 357 ? 1.352 -5.359 -28.570 1.00 92.62 357 GLU A O 1
ATOM 2827 N N . ASN A 1 358 ? -0.170 -3.766 -28.125 1.00 91.44 358 ASN A N 1
ATOM 2828 C CA . ASN A 1 358 ? 0.660 -2.655 -28.582 1.00 91.44 358 ASN A CA 1
ATOM 2829 C C . ASN A 1 358 ? 1.882 -2.486 -27.671 1.00 91.44 358 ASN A C 1
ATOM 2831 O O . ASN A 1 358 ? 2.999 -2.429 -28.172 1.00 91.44 358 ASN A O 1
ATOM 2835 N N . SER A 1 359 ? 1.690 -2.533 -26.349 1.00 88.88 359 SER A N 1
ATOM 2836 C CA . SER A 1 359 ? 2.802 -2.461 -25.391 1.00 88.88 359 SER A CA 1
ATOM 2837 C C . SER A 1 359 ? 3.775 -3.638 -25.514 1.00 88.88 359 SER A C 1
ATOM 2839 O O . SER A 1 359 ? 4.976 -3.474 -25.332 1.00 88.88 359 SER A O 1
ATOM 2841 N N . LEU A 1 360 ? 3.292 -4.843 -25.835 1.00 91.50 360 LEU A N 1
ATOM 2842 C CA . LEU A 1 360 ? 4.179 -5.982 -26.087 1.00 91.50 360 LEU A CA 1
ATOM 2843 C C . LEU A 1 360 ? 4.919 -5.846 -27.427 1.00 91.50 360 LEU A C 1
ATOM 2845 O O . LEU A 1 360 ? 6.095 -6.203 -27.495 1.00 91.50 360 LEU A O 1
ATOM 2849 N N . ARG A 1 361 ? 4.279 -5.297 -28.470 1.00 92.00 361 ARG A N 1
ATOM 2850 C CA . ARG A 1 361 ? 4.904 -5.040 -29.784 1.00 92.00 361 ARG A CA 1
ATOM 2851 C C . ARG A 1 361 ? 6.039 -4.021 -29.728 1.00 92.00 361 ARG A C 1
ATOM 2853 O O . ARG A 1 361 ? 6.970 -4.137 -30.515 1.00 92.00 361 ARG A O 1
ATOM 2860 N N . GLU A 1 362 ? 6.011 -3.081 -28.784 1.00 89.62 362 GLU A N 1
ATOM 2861 C CA . GLU A 1 362 ? 7.125 -2.142 -28.564 1.00 89.62 362 GLU A CA 1
ATOM 2862 C C . GLU A 1 362 ? 8.444 -2.863 -28.251 1.00 89.62 362 GLU A C 1
ATOM 2864 O O . GLU A 1 362 ? 9.513 -2.349 -28.564 1.00 89.62 362 GLU A O 1
ATOM 2869 N N . ARG A 1 363 ? 8.381 -4.067 -27.663 1.00 88.44 363 ARG A N 1
ATOM 2870 C CA . ARG A 1 363 ? 9.560 -4.878 -27.314 1.00 88.44 363 ARG A CA 1
ATOM 2871 C C . ARG A 1 363 ? 9.744 -6.120 -28.176 1.00 88.44 363 ARG A C 1
ATOM 2873 O O . ARG A 1 363 ? 10.869 -6.594 -28.334 1.00 88.44 363 ARG A O 1
ATOM 2880 N N . ILE A 1 364 ? 8.654 -6.686 -28.684 1.00 91.50 364 ILE A N 1
ATOM 2881 C CA . ILE A 1 364 ? 8.640 -7.973 -29.376 1.00 91.50 364 ILE A CA 1
ATOM 2882 C C . ILE A 1 364 ? 8.394 -7.757 -30.863 1.00 91.50 364 ILE A C 1
ATOM 2884 O O . ILE A 1 364 ? 7.289 -7.434 -31.291 1.00 91.50 364 ILE A O 1
ATOM 2888 N N . VAL A 1 365 ? 9.430 -8.015 -31.657 1.00 89.31 365 VAL A N 1
ATOM 2889 C CA . VAL A 1 365 ? 9.419 -7.811 -33.107 1.00 89.31 365 VAL A CA 1
ATOM 2890 C C . VAL A 1 365 ? 9.146 -9.127 -33.839 1.00 89.31 365 VAL A C 1
ATOM 2892 O O . VAL A 1 365 ? 9.807 -10.137 -33.590 1.00 89.31 365 VAL A O 1
ATOM 2895 N N . GLY A 1 366 ? 8.196 -9.118 -34.780 1.00 86.50 366 GLY A N 1
ATOM 2896 C CA . GLY A 1 366 ? 7.971 -10.220 -35.727 1.00 86.50 366 GLY A CA 1
ATOM 2897 C C . GLY A 1 366 ? 7.222 -11.444 -35.184 1.00 86.50 366 GLY A C 1
ATOM 2898 O O . GLY A 1 366 ? 7.171 -12.475 -35.858 1.00 86.50 366 GLY A O 1
ATOM 2899 N N . GLN A 1 367 ? 6.648 -11.353 -33.980 1.00 90.38 367 GLN A N 1
ATOM 2900 C CA . GLN A 1 367 ? 5.941 -12.452 -33.304 1.00 90.38 367 GLN A CA 1
ATOM 2901 C C . GLN A 1 367 ? 4.469 -12.106 -33.016 1.00 90.38 367 GLN A C 1
ATOM 2903 O O . GLN A 1 367 ? 3.960 -12.385 -31.932 1.00 90.38 367 GLN A O 1
ATOM 2908 N N . ASP A 1 368 ? 3.773 -11.488 -33.976 1.00 89.62 368 ASP A N 1
ATOM 2909 C CA . ASP A 1 368 ? 2.404 -10.980 -33.783 1.00 89.62 368 ASP A CA 1
ATOM 2910 C C . ASP A 1 368 ? 1.394 -12.049 -33.357 1.00 89.62 368 ASP A C 1
ATOM 2912 O O . ASP A 1 368 ? 0.564 -11.795 -32.485 1.00 89.62 368 ASP A O 1
ATOM 2916 N N . ASP A 1 369 ? 1.477 -13.252 -33.930 1.00 87.06 369 ASP A N 1
ATOM 2917 C CA . ASP A 1 369 ? 0.603 -14.370 -33.557 1.00 87.06 369 ASP A CA 1
ATOM 2918 C C . ASP A 1 369 ? 0.821 -14.791 -32.097 1.00 87.06 369 ASP A C 1
ATOM 2920 O O . ASP A 1 369 ? -0.143 -15.034 -31.370 1.00 87.06 369 ASP A O 1
ATOM 2924 N N . ALA A 1 370 ? 2.081 -14.828 -31.651 1.00 88.81 370 ALA A N 1
ATOM 2925 C CA . ALA A 1 370 ? 2.432 -15.168 -30.277 1.00 88.81 370 ALA A CA 1
ATOM 2926 C C . ALA A 1 370 ? 1.955 -14.093 -29.295 1.00 88.81 370 ALA A C 1
ATOM 2928 O O . ALA A 1 370 ? 1.341 -14.416 -28.278 1.00 88.81 370 ALA A O 1
ATOM 2929 N N . VAL A 1 371 ? 2.177 -12.816 -29.626 1.00 92.31 371 VAL A N 1
ATOM 2930 C CA . VAL A 1 371 ? 1.701 -11.677 -28.828 1.00 92.31 371 VAL A CA 1
ATOM 2931 C C . VAL A 1 371 ? 0.176 -11.707 -28.713 1.00 92.31 371 VAL A C 1
ATOM 2933 O O . VAL A 1 371 ? -0.348 -11.643 -27.603 1.00 92.31 371 VAL A O 1
ATOM 2936 N N . ARG A 1 372 ? -0.543 -11.896 -29.828 1.00 92.06 372 ARG A N 1
ATOM 2937 C CA . ARG A 1 372 ? -2.012 -11.970 -29.844 1.00 92.06 372 ARG A CA 1
ATOM 2938 C C . ARG A 1 372 ? -2.536 -13.140 -29.008 1.00 92.06 372 ARG A C 1
ATOM 2940 O O . ARG A 1 372 ? -3.464 -12.958 -28.222 1.00 92.06 372 ARG A O 1
ATOM 2947 N N . ALA A 1 373 ? -1.945 -14.329 -29.147 1.00 89.44 373 ALA A N 1
ATOM 2948 C CA . ALA A 1 373 ? -2.355 -15.515 -28.396 1.00 89.44 373 ALA A CA 1
ATOM 2949 C C . ALA A 1 373 ? -2.169 -15.332 -26.879 1.00 89.44 373 ALA A C 1
ATOM 2951 O O . ALA A 1 373 ? -3.095 -15.603 -26.111 1.00 89.44 373 ALA A O 1
ATOM 2952 N N . VAL A 1 374 ? -1.017 -14.800 -26.452 1.00 90.56 374 VAL A N 1
ATOM 2953 C CA . VAL A 1 374 ? -0.752 -14.492 -25.038 1.00 90.56 374 VAL A CA 1
ATOM 2954 C C . VAL A 1 374 ? -1.720 -13.433 -24.515 1.00 90.56 374 VAL A C 1
ATOM 2956 O O . VAL A 1 374 ? -2.334 -13.625 -23.465 1.00 90.56 374 VAL A O 1
ATOM 2959 N N . SER A 1 375 ? -1.894 -12.328 -25.245 1.00 91.50 375 SER A N 1
ATOM 2960 C CA . SER A 1 375 ? -2.797 -11.251 -24.839 1.00 91.50 375 SER A CA 1
ATOM 2961 C C . SER A 1 375 ? -4.242 -11.726 -24.699 1.00 91.50 375 SER A C 1
ATOM 2963 O O . SER A 1 375 ? -4.899 -11.353 -23.731 1.00 91.50 375 SER A O 1
ATOM 2965 N N . ASN A 1 376 ? -4.735 -12.577 -25.600 1.00 89.62 376 ASN A N 1
ATOM 2966 C CA . ASN A 1 376 ? -6.095 -13.111 -25.517 1.00 89.62 376 ASN A CA 1
ATOM 2967 C C . ASN A 1 376 ? -6.303 -13.999 -24.285 1.00 89.62 376 ASN A C 1
ATOM 2969 O O . ASN A 1 376 ? -7.273 -13.793 -23.559 1.00 89.62 376 ASN A O 1
ATOM 2973 N N . ALA A 1 377 ? -5.389 -14.931 -24.002 1.00 87.12 377 ALA A N 1
ATOM 2974 C CA . ALA A 1 377 ? -5.500 -15.797 -22.824 1.00 87.12 377 ALA A CA 1
ATOM 2975 C C . ALA A 1 377 ? -5.493 -14.987 -21.514 1.00 87.12 377 ALA A C 1
ATOM 2977 O O . ALA A 1 377 ? -6.334 -15.192 -20.638 1.00 87.12 377 ALA A O 1
ATOM 2978 N N . VAL A 1 378 ? -4.613 -13.985 -21.421 1.00 86.44 378 VAL A N 1
ATOM 2979 C CA . VAL A 1 378 ? -4.562 -13.075 -20.270 1.00 86.44 378 VAL A CA 1
ATOM 2980 C C . VAL A 1 378 ? -5.852 -12.258 -20.141 1.00 86.44 378 VAL A C 1
ATOM 2982 O O . VAL A 1 378 ? -6.386 -12.145 -19.038 1.00 86.44 378 VAL A O 1
ATOM 2985 N N . LYS A 1 379 ? -6.383 -11.711 -21.245 1.00 87.38 379 LYS A N 1
ATOM 2986 C CA . LYS A 1 379 ? -7.655 -10.967 -21.256 1.00 87.38 379 LYS A CA 1
ATOM 2987 C C . LYS A 1 379 ? -8.826 -11.846 -20.791 1.00 87.38 379 LYS A C 1
ATOM 2989 O O . LYS A 1 379 ? -9.635 -11.374 -20.001 1.00 87.38 379 LYS A O 1
ATOM 2994 N N . ILE A 1 380 ? -8.895 -13.111 -21.220 1.00 84.88 380 ILE A N 1
ATOM 2995 C CA . ILE A 1 380 ? -9.936 -14.075 -20.807 1.00 84.88 380 ILE A CA 1
ATOM 2996 C C . ILE A 1 380 ? -9.878 -14.329 -19.298 1.00 84.88 380 ILE A C 1
ATOM 2998 O O . ILE A 1 380 ? -10.902 -14.254 -18.618 1.00 84.88 380 ILE A O 1
ATOM 3002 N N . SER A 1 381 ? -8.681 -14.582 -18.762 1.00 82.31 381 SER A N 1
ATOM 3003 C CA . SER A 1 381 ? -8.501 -14.790 -17.324 1.00 82.31 381 SER A CA 1
ATOM 3004 C C . SER A 1 381 ? -8.880 -13.552 -16.514 1.00 82.31 381 SER A C 1
ATOM 3006 O O . SER A 1 381 ? -9.634 -13.646 -15.548 1.00 82.31 381 SER A O 1
ATOM 3008 N N . ARG A 1 382 ? -8.445 -12.367 -16.957 1.00 81.56 382 ARG A N 1
ATOM 3009 C CA . ARG A 1 382 ? -8.756 -11.091 -16.296 1.00 81.56 382 ARG A CA 1
ATOM 3010 C C . ARG A 1 382 ? -10.220 -10.676 -16.418 1.00 81.56 382 ARG A C 1
ATOM 3012 O O . ARG A 1 382 ? -10.707 -9.955 -15.557 1.00 81.56 382 ARG A O 1
ATOM 3019 N N . ALA A 1 383 ? -10.929 -11.156 -17.436 1.00 81.56 383 ALA A N 1
ATOM 3020 C CA . ALA A 1 383 ? -12.375 -10.997 -17.562 1.00 81.56 383 ALA A CA 1
ATOM 3021 C C . ALA A 1 383 ? -13.173 -11.942 -16.639 1.00 81.56 383 ALA A C 1
ATOM 302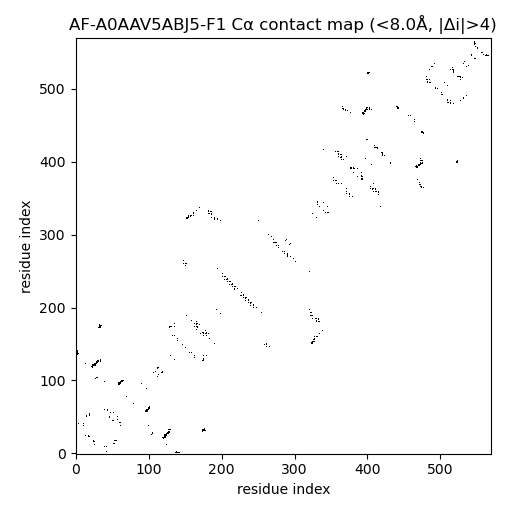3 O O . ALA A 1 383 ? -14.400 -11.911 -16.667 1.00 81.56 383 ALA A O 1
ATOM 3024 N N . GLY A 1 384 ? -12.504 -12.800 -15.854 1.00 78.06 384 GLY A N 1
ATOM 3025 C CA . GLY A 1 384 ? -13.157 -13.769 -14.968 1.00 78.06 384 GLY A CA 1
ATOM 3026 C C . GLY A 1 384 ? -13.816 -14.936 -15.708 1.00 78.06 384 GLY A C 1
ATOM 3027 O O . GLY A 1 384 ? -14.608 -15.667 -15.125 1.00 78.06 384 GLY A O 1
ATOM 3028 N N . LEU A 1 385 ? -13.501 -15.115 -16.995 1.00 81.19 385 LEU A N 1
ATOM 3029 C CA . LEU A 1 385 ? -14.058 -16.181 -17.832 1.00 81.19 385 LEU A CA 1
ATOM 3030 C C . LEU A 1 385 ? -13.251 -17.488 -17.732 1.00 81.19 385 LEU A C 1
ATOM 3032 O O . LEU A 1 385 ? -13.681 -18.521 -18.243 1.00 81.19 385 LEU A O 1
ATOM 3036 N N . ALA A 1 386 ? -12.079 -17.450 -17.090 1.00 78.56 386 ALA A N 1
ATOM 3037 C CA . ALA A 1 386 ? -11.260 -18.625 -16.814 1.00 78.56 386 ALA A CA 1
ATOM 3038 C C . ALA A 1 386 ? -11.622 -19.266 -15.465 1.00 78.56 386 ALA A C 1
ATOM 3040 O O . ALA A 1 386 ? -12.134 -18.616 -14.557 1.00 78.56 386 ALA A O 1
ATOM 3041 N N . ASN A 1 387 ? -11.311 -20.553 -15.312 1.00 75.62 387 ASN A N 1
ATOM 3042 C CA . ASN A 1 387 ? -11.512 -21.263 -14.051 1.00 75.62 387 ASN A CA 1
ATOM 3043 C C . ASN A 1 387 ? -10.576 -20.697 -12.954 1.00 75.62 387 ASN A C 1
ATOM 3045 O O . ASN A 1 387 ? -9.363 -20.686 -13.173 1.00 75.62 387 ASN A O 1
ATOM 3049 N N . PRO A 1 388 ? -11.089 -20.298 -11.772 1.00 71.06 388 PRO A N 1
ATOM 3050 C CA . PRO A 1 388 ? -10.283 -19.708 -10.697 1.00 71.06 388 PRO A CA 1
ATOM 3051 C C . PRO A 1 388 ? -9.234 -20.660 -10.099 1.00 71.06 388 PRO A C 1
ATOM 3053 O O . PRO A 1 388 ? -8.256 -20.202 -9.520 1.00 71.06 388 PRO A O 1
ATOM 3056 N N . ASN A 1 389 ? -9.390 -21.978 -10.267 1.00 73.69 389 ASN A N 1
ATOM 3057 C CA . ASN A 1 389 ? -8.422 -22.977 -9.796 1.00 73.69 389 ASN A CA 1
ATOM 3058 C C . ASN A 1 389 ? -7.275 -23.230 -10.793 1.00 73.69 389 ASN A C 1
ATOM 3060 O O . ASN A 1 389 ? -6.476 -24.151 -10.602 1.00 73.69 389 ASN A O 1
ATOM 3064 N N . ARG A 1 390 ? -7.207 -22.470 -11.892 1.00 76.69 390 ARG A N 1
ATOM 3065 C CA . ARG A 1 390 ? -6.141 -22.552 -12.896 1.00 76.69 390 ARG A CA 1
ATOM 3066 C C . ARG A 1 390 ? -5.238 -21.316 -12.830 1.00 76.69 390 ARG A C 1
ATOM 3068 O O . ARG A 1 390 ? -5.692 -20.250 -12.420 1.00 76.69 390 ARG A O 1
ATOM 3075 N N . PRO A 1 391 ? -3.958 -21.437 -13.231 1.00 75.56 391 PRO A N 1
ATOM 3076 C CA . PRO A 1 391 ? -3.100 -20.267 -13.388 1.00 75.56 391 PRO A CA 1
ATOM 3077 C C . PRO A 1 391 ? -3.714 -19.272 -14.382 1.00 75.56 391 PRO A C 1
ATOM 3079 O O . PRO A 1 391 ? -4.484 -19.662 -15.255 1.00 75.56 391 PRO A O 1
ATOM 3082 N N . VAL A 1 392 ? -3.329 -17.995 -14.266 1.00 72.81 392 VAL A N 1
ATOM 3083 C CA . VAL A 1 392 ? -3.832 -16.901 -15.124 1.00 72.81 392 VAL A CA 1
ATOM 3084 C C . VAL A 1 392 ? -3.718 -17.246 -16.609 1.00 72.81 392 VAL A C 1
ATOM 3086 O O . VAL A 1 392 ? -4.640 -16.985 -17.373 1.00 72.81 392 VAL A O 1
ATOM 3089 N N . ALA A 1 393 ? -2.589 -17.823 -17.013 1.00 81.00 393 ALA A N 1
ATOM 3090 C CA . ALA A 1 393 ? -2.446 -18.474 -18.303 1.00 81.00 393 ALA A CA 1
ATOM 3091 C C . ALA A 1 393 ? -1.274 -19.466 -18.270 1.00 81.00 393 ALA A C 1
ATOM 3093 O O . ALA A 1 393 ? -0.289 -19.252 -17.555 1.00 81.00 393 ALA A O 1
ATOM 3094 N N . SER A 1 394 ? -1.359 -20.527 -19.064 1.00 80.69 394 SER A N 1
ATOM 3095 C CA . SER A 1 394 ? -0.317 -21.529 -19.258 1.00 80.69 394 SER A CA 1
ATOM 3096 C C . SER A 1 394 ? -0.019 -21.701 -20.745 1.00 80.69 394 SER A C 1
ATOM 3098 O O . SER A 1 394 ? -0.897 -22.058 -21.533 1.00 80.69 394 SER A O 1
ATOM 3100 N N . PHE A 1 395 ? 1.232 -21.442 -21.131 1.00 84.06 395 PHE A N 1
ATOM 3101 C CA . PHE A 1 395 ? 1.668 -21.448 -22.524 1.00 84.06 395 PHE A CA 1
ATOM 3102 C C . PHE A 1 395 ? 2.823 -22.417 -22.748 1.00 84.06 395 PHE A C 1
ATOM 3104 O O . PHE A 1 395 ? 3.726 -22.512 -21.917 1.00 84.06 395 PHE A O 1
ATOM 3111 N N . LEU A 1 396 ? 2.847 -23.047 -23.922 1.00 81.00 396 LEU A N 1
ATOM 3112 C CA . LEU A 1 396 ? 4.013 -23.772 -24.426 1.00 81.00 396 LEU A CA 1
ATOM 3113 C C . LEU A 1 396 ? 4.597 -23.038 -25.634 1.00 81.00 396 LEU A C 1
ATOM 3115 O O . LEU A 1 396 ? 3.938 -22.907 -26.663 1.00 81.00 396 LEU A O 1
ATOM 3119 N N . PHE A 1 397 ? 5.830 -22.543 -25.503 1.00 84.31 397 PHE A N 1
ATOM 3120 C CA . PHE A 1 397 ? 6.509 -21.775 -26.551 1.00 84.31 397 PHE A CA 1
ATOM 3121 C C . PHE A 1 397 ? 7.398 -22.668 -27.427 1.00 84.31 397 PHE A C 1
ATOM 3123 O O . PHE A 1 397 ? 8.512 -23.053 -27.059 1.00 84.31 397 PHE A O 1
ATOM 3130 N N . LEU A 1 398 ? 6.944 -22.931 -28.646 1.00 79.69 398 LEU A N 1
ATOM 3131 C CA . LEU A 1 398 ? 7.615 -23.760 -29.648 1.00 79.69 398 LEU A CA 1
ATOM 3132 C C . LEU A 1 398 ? 8.332 -22.878 -30.682 1.00 79.69 398 LEU A C 1
ATOM 3134 O O . LEU A 1 398 ? 7.920 -21.751 -30.930 1.00 79.69 398 LEU A O 1
ATOM 3138 N N . GLY A 1 399 ? 9.446 -23.344 -31.254 1.00 76.12 399 GLY A N 1
ATOM 3139 C CA . GLY A 1 399 ? 10.216 -22.590 -32.264 1.00 76.12 399 GLY A CA 1
ATOM 3140 C C . GLY A 1 399 ? 11.731 -22.516 -32.008 1.00 76.12 399 GLY A C 1
ATOM 3141 O O . GLY A 1 399 ? 12.199 -23.069 -31.011 1.00 76.12 399 GLY A O 1
ATOM 3142 N N . PRO A 1 400 ? 12.499 -21.824 -32.872 1.00 73.38 400 PRO A N 1
ATOM 3143 C CA . PRO A 1 400 ? 13.964 -21.790 -32.812 1.00 73.38 400 PRO A CA 1
ATOM 3144 C C . PRO A 1 400 ? 14.505 -21.025 -31.596 1.00 73.38 400 PRO A C 1
ATOM 3146 O O . PRO A 1 400 ? 13.785 -20.266 -30.940 1.00 73.38 400 PRO A O 1
ATOM 3149 N N . THR A 1 401 ? 15.801 -21.170 -31.307 1.00 78.38 401 THR A N 1
ATOM 3150 C CA . THR A 1 401 ? 16.455 -20.344 -30.281 1.00 78.38 401 THR A CA 1
ATOM 3151 C C . THR A 1 401 ? 16.700 -18.917 -30.790 1.00 78.38 401 THR A C 1
ATOM 3153 O O . THR A 1 401 ? 16.887 -18.683 -31.980 1.00 78.38 401 THR A O 1
ATOM 3156 N N . GLY A 1 402 ? 16.654 -17.926 -29.892 1.00 76.50 402 GLY A N 1
ATOM 3157 C CA . GLY A 1 402 ? 16.983 -16.534 -30.236 1.00 76.50 402 GLY A CA 1
ATOM 3158 C C . GLY A 1 402 ? 15.929 -15.755 -31.035 1.00 76.50 402 GLY A C 1
ATOM 3159 O O . GLY A 1 402 ? 16.226 -14.648 -31.476 1.00 76.50 402 GLY A O 1
ATOM 3160 N N . VAL A 1 403 ? 14.709 -16.286 -31.191 1.00 84.56 403 VAL A N 1
ATOM 3161 C CA . VAL A 1 403 ? 13.582 -15.615 -31.886 1.00 84.56 403 VAL A CA 1
ATOM 3162 C C . VAL A 1 403 ? 12.703 -14.739 -30.984 1.00 84.56 403 VAL A C 1
ATOM 3164 O O . VAL A 1 403 ? 11.786 -14.089 -31.472 1.00 84.56 403 VAL A O 1
ATOM 3167 N N . GLY A 1 404 ? 12.962 -14.724 -29.670 1.00 86.12 404 GLY A N 1
ATOM 3168 C CA . GLY A 1 404 ? 12.249 -13.861 -28.717 1.00 86.12 404 GLY A CA 1
ATOM 3169 C C . GLY A 1 404 ? 11.370 -14.567 -27.680 1.00 86.12 404 GLY A C 1
ATOM 3170 O O . GLY A 1 404 ? 10.687 -13.877 -26.935 1.00 86.12 404 GLY A O 1
ATOM 3171 N N . LYS A 1 405 ? 11.410 -15.904 -27.555 1.00 85.81 405 LYS A N 1
ATOM 3172 C CA . LYS A 1 405 ? 10.633 -16.655 -26.538 1.00 85.81 405 LYS A CA 1
ATOM 3173 C C . LYS A 1 405 ? 10.805 -16.104 -25.118 1.00 85.81 405 LYS A C 1
ATOM 3175 O O . LYS A 1 405 ? 9.842 -15.699 -24.476 1.00 85.81 405 LYS A O 1
ATOM 3180 N N . THR A 1 406 ? 12.052 -16.031 -24.655 1.00 83.31 406 THR A N 1
ATOM 3181 C CA . THR A 1 406 ? 12.393 -15.504 -23.325 1.00 83.31 406 THR A CA 1
ATOM 3182 C C . THR A 1 406 ? 12.095 -14.012 -23.200 1.00 83.31 406 THR A C 1
ATOM 3184 O O . THR A 1 406 ? 11.737 -13.547 -22.122 1.00 83.31 406 THR A O 1
ATOM 3187 N N . GLU A 1 407 ? 12.243 -13.253 -24.286 1.00 86.56 407 GLU A N 1
ATOM 3188 C CA . GLU A 1 407 ? 11.955 -11.818 -24.268 1.00 86.56 407 GLU A CA 1
ATOM 3189 C C . GLU A 1 407 ? 10.452 -11.568 -24.115 1.00 86.56 407 GLU A C 1
ATOM 3191 O O . GLU A 1 407 ? 10.072 -10.701 -23.336 1.00 86.56 407 GLU A O 1
ATOM 3196 N N . LEU A 1 408 ? 9.593 -12.380 -24.749 1.00 88.69 408 LEU A N 1
ATOM 3197 C CA . LEU A 1 408 ? 8.143 -12.307 -24.558 1.00 88.69 408 LEU A CA 1
ATOM 3198 C C . LEU A 1 408 ? 7.759 -12.602 -23.103 1.00 88.69 408 LEU A C 1
ATOM 3200 O O . LEU A 1 408 ? 6.933 -11.885 -22.550 1.00 88.69 408 LEU A O 1
ATOM 3204 N N . CYS A 1 409 ? 8.392 -13.586 -22.451 1.00 84.75 409 CYS A N 1
ATOM 3205 C CA . CYS A 1 409 ? 8.183 -13.836 -21.018 1.00 84.75 409 CYS A CA 1
ATOM 3206 C C . CYS A 1 409 ? 8.553 -12.620 -20.158 1.00 84.75 409 CYS A C 1
ATOM 3208 O O . CYS A 1 409 ? 7.801 -12.262 -19.255 1.00 84.75 409 CYS A O 1
ATOM 3210 N N . LYS A 1 410 ? 9.688 -11.968 -20.438 1.00 83.56 410 LYS A N 1
ATOM 3211 C CA . LYS A 1 410 ? 10.127 -10.771 -19.703 1.00 83.56 410 LYS A CA 1
ATOM 3212 C C . LYS A 1 410 ? 9.212 -9.578 -19.945 1.00 83.56 410 LYS A C 1
ATOM 3214 O O . LYS A 1 410 ? 8.823 -8.920 -18.988 1.00 83.56 410 LYS A O 1
ATOM 3219 N N . ALA A 1 411 ? 8.839 -9.326 -21.199 1.00 87.12 411 ALA A N 1
ATOM 3220 C CA . ALA A 1 411 ? 7.912 -8.260 -21.564 1.00 87.12 411 ALA A CA 1
ATOM 3221 C C . ALA A 1 411 ? 6.539 -8.479 -20.911 1.00 87.12 411 ALA A C 1
ATOM 3223 O O . ALA A 1 411 ? 5.952 -7.543 -20.375 1.00 87.12 411 ALA A O 1
ATOM 3224 N N . LEU A 1 412 ? 6.065 -9.728 -20.873 1.00 85.88 412 LEU A N 1
ATOM 3225 C CA . LEU A 1 412 ? 4.836 -10.104 -20.182 1.00 85.88 412 LEU A CA 1
ATOM 3226 C C . LEU A 1 412 ? 4.944 -9.908 -18.664 1.00 85.88 412 LEU A C 1
ATOM 3228 O O . LEU A 1 412 ? 4.019 -9.370 -18.057 1.00 85.88 412 LEU A O 1
ATOM 3232 N N . ALA A 1 413 ? 6.063 -10.307 -18.053 1.00 78.88 413 ALA A N 1
ATOM 3233 C CA . ALA A 1 413 ? 6.301 -10.135 -16.621 1.00 78.88 413 ALA A CA 1
ATOM 3234 C C . ALA A 1 413 ? 6.370 -8.649 -16.230 1.00 78.88 413 ALA A C 1
ATOM 3236 O O . ALA A 1 413 ? 5.688 -8.227 -15.296 1.00 78.88 413 ALA A O 1
ATOM 3237 N N . ALA A 1 414 ? 7.091 -7.838 -17.010 1.00 79.75 414 ALA A N 1
ATOM 3238 C CA . ALA A 1 414 ? 7.107 -6.386 -16.868 1.00 79.75 414 ALA A CA 1
ATOM 3239 C C . ALA A 1 414 ? 5.704 -5.787 -17.015 1.00 79.75 414 ALA A C 1
ATOM 3241 O O . ALA A 1 414 ? 5.297 -4.956 -16.214 1.00 79.75 414 ALA A O 1
ATOM 3242 N N . PHE A 1 415 ? 4.927 -6.226 -18.004 1.00 82.81 415 PHE A N 1
ATOM 3243 C CA . PHE A 1 415 ? 3.598 -5.675 -18.238 1.00 82.81 415 PHE A CA 1
ATOM 3244 C C . PHE A 1 415 ? 2.603 -6.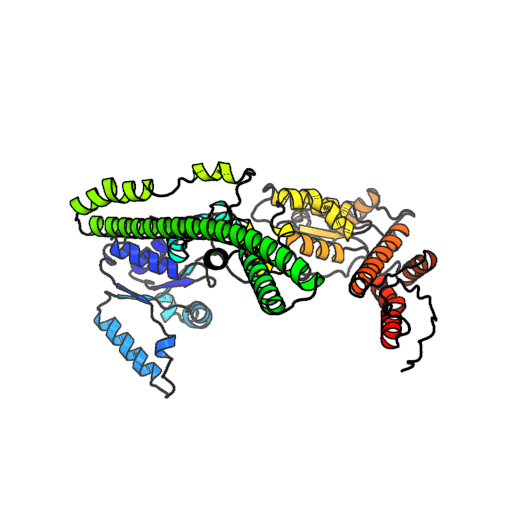025 -17.118 1.00 82.81 415 PHE A C 1
ATOM 3246 O O . PHE A 1 415 ? 1.858 -5.158 -16.649 1.00 82.81 415 PHE A O 1
ATOM 3253 N N . LEU A 1 416 ? 2.570 -7.290 -16.684 1.00 77.12 416 LEU A N 1
ATOM 3254 C CA . LEU A 1 416 ? 1.596 -7.778 -15.703 1.00 77.12 416 LEU A CA 1
ATOM 3255 C C . LEU A 1 416 ? 1.969 -7.430 -14.264 1.00 77.12 416 LEU A C 1
ATOM 3257 O O . LEU A 1 416 ? 1.083 -7.067 -13.485 1.00 77.12 416 LEU A O 1
ATOM 3261 N N . PHE A 1 417 ? 3.253 -7.532 -13.927 1.00 72.31 417 PHE A N 1
ATOM 3262 C CA . PHE A 1 417 ? 3.745 -7.442 -12.554 1.00 72.31 417 PHE A CA 1
ATOM 3263 C C . PHE A 1 417 ? 4.642 -6.229 -12.300 1.00 72.31 417 PHE A C 1
ATOM 3265 O O . PHE A 1 417 ? 5.096 -6.066 -11.172 1.00 72.31 417 PHE A O 1
ATOM 3272 N N . ASN A 1 418 ? 4.900 -5.394 -13.316 1.00 68.25 418 ASN A N 1
ATOM 3273 C CA . ASN A 1 418 ? 5.864 -4.289 -13.257 1.00 68.25 418 ASN A CA 1
ATOM 3274 C C . ASN A 1 418 ? 7.275 -4.740 -12.827 1.00 68.25 418 ASN A C 1
ATOM 3276 O O . ASN A 1 418 ? 8.051 -3.945 -12.309 1.00 68.25 418 ASN A O 1
ATOM 3280 N N . ASP A 1 419 ? 7.616 -6.013 -13.055 1.00 66.25 419 ASP A N 1
ATOM 3281 C CA . ASP A 1 419 ? 8.908 -6.592 -12.691 1.00 66.25 419 ASP A CA 1
ATOM 3282 C C . ASP A 1 419 ? 9.295 -7.706 -13.676 1.00 66.25 419 ASP A C 1
ATOM 3284 O O . ASP A 1 419 ? 8.651 -8.754 -13.753 1.00 66.25 419 ASP A O 1
ATOM 3288 N N . GLU A 1 420 ? 10.377 -7.490 -14.427 1.00 71.25 420 GLU A N 1
ATOM 3289 C CA . GLU A 1 420 ? 10.930 -8.486 -15.352 1.00 71.25 420 GLU A CA 1
ATOM 3290 C C . GLU A 1 420 ? 11.487 -9.723 -14.637 1.00 71.25 420 GLU A C 1
ATOM 3292 O O . GLU A 1 420 ? 11.530 -10.809 -15.220 1.00 71.25 420 GLU A O 1
ATOM 3297 N N . ARG A 1 421 ? 11.941 -9.570 -13.387 1.00 60.94 421 ARG A N 1
ATOM 3298 C CA . ARG A 1 421 ? 12.632 -10.616 -12.618 1.00 60.94 421 ARG A CA 1
ATOM 3299 C C . ARG A 1 421 ? 11.674 -11.626 -12.003 1.00 60.94 421 ARG A C 1
ATOM 3301 O O . ARG A 1 421 ? 12.108 -12.714 -11.638 1.00 60.94 421 ARG A O 1
ATOM 3308 N N . ARG A 1 422 ? 10.374 -11.314 -11.950 1.00 58.62 422 ARG A N 1
ATOM 3309 C CA . ARG A 1 422 ? 9.325 -12.264 -11.541 1.00 58.62 422 ARG A CA 1
ATOM 3310 C C . ARG A 1 422 ? 9.077 -13.369 -12.576 1.00 58.62 422 ARG A C 1
ATOM 3312 O O . ARG A 1 422 ? 8.362 -14.323 -12.283 1.00 58.62 422 ARG A O 1
ATOM 3319 N N . GLY A 1 423 ? 9.675 -13.278 -13.768 1.00 55.22 423 GLY A N 1
ATOM 3320 C CA . GLY A 1 423 ? 9.676 -14.353 -14.758 1.00 55.22 423 GLY A CA 1
ATOM 3321 C C . GLY A 1 423 ? 10.741 -15.413 -14.458 1.00 55.22 423 GLY A C 1
ATOM 3322 O O . GLY A 1 423 ? 11.921 -15.204 -14.736 1.00 55.22 423 GLY A O 1
ATOM 3323 N N . LEU A 1 424 ? 10.330 -16.575 -13.948 1.00 43.28 424 LEU A N 1
ATOM 3324 C CA . LEU A 1 424 ? 11.210 -17.737 -13.800 1.00 43.28 424 LEU A CA 1
ATOM 3325 C C . LEU A 1 424 ? 11.317 -18.473 -15.149 1.00 43.28 424 LEU A C 1
ATOM 3327 O O . LEU A 1 424 ? 10.334 -19.031 -15.631 1.00 43.28 424 LEU A O 1
ATOM 3331 N N . ASN A 1 425 ? 12.498 -18.474 -15.771 1.00 50.72 425 ASN A N 1
ATOM 3332 C CA . ASN A 1 425 ? 12.741 -19.228 -17.004 1.00 50.72 425 ASN A CA 1
ATOM 3333 C C . ASN A 1 425 ? 13.377 -20.585 -16.678 1.00 50.72 425 ASN A C 1
ATOM 3335 O O . ASN A 1 425 ? 14.558 -20.650 -16.336 1.00 50.72 425 ASN A O 1
ATOM 3339 N N . LEU A 1 426 ? 12.598 -21.659 -16.795 1.00 39.53 426 LEU A N 1
ATOM 3340 C CA . LEU A 1 426 ? 13.066 -23.033 -16.637 1.00 39.53 426 LEU A CA 1
ATOM 3341 C C . LEU A 1 426 ? 13.133 -23.705 -18.017 1.00 39.53 426 LEU A C 1
ATOM 3343 O O . LEU A 1 426 ? 12.134 -24.214 -18.511 1.00 39.53 426 LEU A O 1
ATOM 3347 N N . GLY A 1 427 ? 14.328 -23.712 -18.616 1.00 44.44 427 GLY A N 1
ATOM 3348 C CA . GLY A 1 427 ? 14.667 -24.525 -19.792 1.00 44.44 427 GLY A CA 1
ATOM 3349 C C . GLY A 1 427 ? 14.310 -23.916 -21.157 1.00 44.44 427 GLY A C 1
ATOM 3350 O O . GLY A 1 427 ? 13.180 -23.526 -21.424 1.00 44.44 427 GLY A O 1
ATOM 3351 N N . SER A 1 428 ? 15.288 -23.875 -22.071 1.00 46.78 428 SER A N 1
ATOM 3352 C CA . SER A 1 428 ? 15.046 -23.565 -23.496 1.00 46.78 428 SER A CA 1
ATOM 3353 C C . SER A 1 428 ? 15.971 -24.322 -24.459 1.00 46.78 428 SER A C 1
ATOM 3355 O O . SER A 1 428 ? 16.236 -23.859 -25.566 1.00 46.78 428 SER A O 1
ATOM 3357 N N . GLU A 1 429 ? 16.441 -25.505 -24.068 1.00 41.06 429 GLU A N 1
ATOM 3358 C CA . GLU A 1 429 ? 17.293 -26.353 -24.906 1.00 41.06 429 GLU A CA 1
ATOM 3359 C C . GLU A 1 429 ? 16.532 -27.605 -25.327 1.00 41.06 429 GLU A C 1
ATOM 3361 O O . GLU A 1 429 ? 16.641 -28.637 -24.687 1.00 41.06 429 GLU A O 1
ATOM 3366 N N . LEU A 1 430 ? 15.725 -27.497 -26.379 1.00 37.97 430 LEU A N 1
ATOM 3367 C CA . LEU A 1 430 ? 15.429 -28.584 -27.317 1.00 37.97 430 LEU A CA 1
ATOM 3368 C C . LEU A 1 430 ? 14.668 -27.978 -28.510 1.00 37.97 430 LEU A C 1
ATOM 3370 O O . LEU A 1 430 ? 13.875 -27.057 -28.325 1.00 37.97 430 LEU A O 1
ATOM 3374 N N . LEU A 1 431 ? 14.900 -28.526 -29.708 1.00 38.62 431 LEU A N 1
ATOM 3375 C CA . LEU A 1 431 ? 14.429 -28.096 -31.041 1.00 38.62 431 LEU A CA 1
ATOM 3376 C C . LEU A 1 431 ? 15.379 -27.136 -31.784 1.00 38.62 431 LEU A C 1
ATOM 3378 O O . LEU A 1 431 ? 15.143 -25.934 -31.910 1.00 38.62 431 LEU A O 1
ATOM 3382 N N . ALA A 1 432 ? 16.441 -27.719 -32.343 1.00 40.53 432 ALA A N 1
ATOM 3383 C CA . ALA A 1 432 ? 17.211 -27.157 -33.448 1.00 40.53 432 ALA A CA 1
ATOM 3384 C C . ALA A 1 432 ? 17.212 -28.180 -34.594 1.00 40.53 432 ALA A C 1
ATOM 3386 O O . ALA A 1 432 ? 18.130 -28.987 -34.693 1.00 40.53 432 ALA A O 1
ATOM 3387 N N . ASP A 1 433 ? 16.167 -28.173 -35.427 1.00 42.97 433 ASP A N 1
ATOM 3388 C CA . ASP A 1 433 ? 16.163 -28.939 -36.677 1.00 42.97 433 ASP A CA 1
ATOM 3389 C C . ASP A 1 433 ? 16.208 -27.970 -37.880 1.00 42.97 433 ASP A C 1
ATOM 3391 O O . ASP A 1 433 ? 15.326 -27.110 -38.010 1.00 42.97 433 ASP A O 1
ATOM 3395 N N . PRO A 1 434 ? 17.254 -28.017 -38.732 1.00 42.34 434 PRO A N 1
ATOM 3396 C CA . PRO A 1 434 ? 17.423 -27.103 -39.864 1.00 42.34 434 PRO A CA 1
ATOM 3397 C C . PRO A 1 434 ? 16.470 -27.345 -41.044 1.00 42.34 434 PRO A C 1
ATOM 3399 O O . PRO A 1 434 ? 16.476 -26.556 -41.989 1.00 42.34 434 PRO A O 1
ATOM 3402 N N . SER A 1 435 ? 15.671 -28.411 -41.027 1.00 39.28 435 SER A N 1
ATOM 3403 C CA . SER A 1 435 ? 15.021 -28.939 -42.228 1.00 39.28 435 SER A CA 1
ATOM 3404 C C . SER A 1 435 ? 13.510 -28.679 -42.294 1.00 39.28 435 SER A C 1
ATOM 3406 O O . SER A 1 435 ? 12.703 -29.599 -42.366 1.00 39.28 435 SER A O 1
ATOM 3408 N N . SER A 1 436 ? 13.076 -27.410 -42.296 1.00 36.44 436 SER A N 1
ATOM 3409 C CA . SER A 1 436 ? 11.706 -27.078 -42.745 1.00 36.44 436 SER A CA 1
ATOM 3410 C C . SER A 1 436 ? 11.521 -25.606 -43.167 1.00 36.44 436 SER A C 1
ATOM 3412 O O . SER A 1 436 ? 11.444 -24.714 -42.328 1.00 36.44 436 SER A O 1
ATOM 3414 N N . MET A 1 437 ? 11.341 -25.410 -44.485 1.00 43.22 437 MET A N 1
ATOM 3415 C CA . MET A 1 437 ? 10.579 -24.344 -45.181 1.00 43.22 437 MET A CA 1
ATOM 3416 C C . MET A 1 437 ? 11.179 -22.954 -45.510 1.00 43.22 437 MET A C 1
ATOM 3418 O O . MET A 1 437 ? 11.832 -22.312 -44.699 1.00 43.22 437 MET A O 1
ATOM 3422 N N . GLY A 1 438 ? 10.797 -22.477 -46.714 1.00 47.34 438 GLY A N 1
ATOM 3423 C CA . GLY A 1 438 ? 10.171 -21.173 -47.039 1.00 47.34 438 GLY A CA 1
ATOM 3424 C C . GLY A 1 438 ? 10.953 -19.856 -46.884 1.00 47.34 438 GLY A C 1
ATOM 3425 O O . GLY A 1 438 ? 11.310 -19.457 -45.784 1.00 47.34 438 GLY A O 1
ATOM 3426 N N . SER A 1 439 ? 11.083 -19.083 -47.972 1.00 45.91 439 SER A N 1
ATOM 3427 C CA . SER A 1 439 ? 11.880 -17.840 -48.063 1.00 45.91 439 SER A CA 1
ATOM 3428 C C . SER A 1 439 ? 11.368 -16.612 -47.286 1.00 45.91 439 SER A C 1
ATOM 3430 O O . SER A 1 439 ? 12.113 -15.644 -47.157 1.00 45.91 439 SER A O 1
ATOM 3432 N N . ASN A 1 440 ? 10.130 -16.611 -46.771 1.00 44.72 440 ASN A N 1
ATOM 3433 C CA . ASN A 1 440 ? 9.467 -15.388 -46.274 1.00 44.72 440 ASN A CA 1
ATOM 3434 C C . ASN A 1 440 ? 9.347 -15.269 -44.741 1.00 44.72 440 ASN A C 1
ATOM 3436 O O . ASN A 1 440 ? 8.753 -14.312 -44.252 1.00 44.72 440 ASN A O 1
ATOM 3440 N N . GLY A 1 441 ? 9.901 -16.202 -43.960 1.00 54.72 441 GLY A N 1
ATOM 3441 C CA . GLY A 1 441 ? 9.967 -16.094 -42.492 1.00 54.72 441 GLY A CA 1
ATOM 3442 C C . GLY A 1 441 ? 8.638 -16.248 -41.727 1.00 54.72 441 GLY A C 1
ATOM 3443 O O . GLY A 1 441 ? 8.667 -16.365 -40.504 1.00 54.72 441 GLY A O 1
ATOM 3444 N N . SER A 1 442 ? 7.487 -16.309 -42.404 1.00 52.84 442 SER A N 1
ATOM 3445 C CA . SER A 1 442 ? 6.193 -16.650 -41.802 1.00 52.84 442 SER A CA 1
ATOM 3446 C C . SER A 1 442 ? 5.971 -18.167 -41.766 1.00 52.84 442 SER A C 1
ATOM 3448 O O . SER A 1 442 ? 6.251 -18.884 -42.728 1.00 52.84 442 SER A O 1
ATOM 3450 N N . VAL A 1 443 ? 5.458 -18.675 -40.643 1.00 57.00 443 VAL A N 1
ATOM 3451 C CA . VAL A 1 443 ? 5.119 -20.097 -40.487 1.00 57.00 443 VAL A CA 1
ATOM 3452 C C . VAL A 1 443 ? 3.736 -20.339 -41.101 1.00 57.00 443 VAL A C 1
ATOM 3454 O O . VAL A 1 443 ? 2.730 -19.871 -40.569 1.00 57.00 443 VAL A O 1
ATOM 3457 N N . THR A 1 444 ? 3.656 -21.062 -42.222 1.00 59.84 444 THR A N 1
ATOM 3458 C CA . THR A 1 444 ? 2.364 -21.473 -42.806 1.00 59.84 444 THR A CA 1
ATOM 3459 C C . THR A 1 444 ? 1.643 -22.476 -41.909 1.00 59.84 444 THR A C 1
ATOM 3461 O O . THR A 1 444 ? 2.291 -23.245 -41.198 1.00 59.84 444 THR A O 1
ATOM 3464 N N . GLN A 1 445 ? 0.313 -22.543 -42.022 1.00 57.38 445 GLN A N 1
ATOM 3465 C CA . GLN A 1 445 ? -0.535 -23.446 -41.236 1.00 57.38 445 GLN A CA 1
ATOM 3466 C C . GLN A 1 445 ? -0.050 -24.909 -41.262 1.00 57.38 445 GLN A C 1
ATOM 3468 O O . GLN A 1 445 ? 0.080 -25.518 -40.210 1.00 57.38 445 GLN A O 1
ATOM 3473 N N . ALA A 1 446 ? 0.385 -25.410 -42.423 1.00 55.06 446 ALA A N 1
ATOM 3474 C CA . ALA A 1 446 ? 0.915 -26.770 -42.566 1.00 55.06 446 ALA A CA 1
ATOM 3475 C C . ALA A 1 446 ? 2.170 -27.069 -41.712 1.00 55.06 446 ALA A C 1
ATOM 3477 O O . ALA A 1 446 ? 2.340 -28.193 -41.252 1.00 55.06 446 ALA A O 1
ATOM 3478 N N . ILE A 1 447 ? 3.049 -26.083 -41.466 1.00 57.06 447 ILE A N 1
ATOM 3479 C CA . ILE A 1 447 ? 4.192 -26.272 -40.550 1.00 57.06 447 ILE A CA 1
ATOM 3480 C C . ILE A 1 447 ? 3.700 -26.292 -39.107 1.00 57.06 447 ILE A C 1
ATOM 3482 O O . ILE A 1 447 ? 4.201 -27.080 -38.310 1.00 57.06 447 ILE A O 1
ATOM 3486 N N . LYS A 1 448 ? 2.760 -25.399 -38.754 1.00 59.34 448 LYS A N 1
ATOM 3487 C CA . LYS A 1 448 ? 2.209 -25.353 -37.393 1.00 59.34 448 LYS A CA 1
ATOM 3488 C C . LYS A 1 448 ? 1.634 -26.722 -37.039 1.00 59.34 448 LYS A C 1
ATOM 3490 O O . LYS A 1 448 ? 1.995 -27.256 -35.999 1.00 59.34 448 LYS A O 1
ATOM 3495 N N . ASP A 1 449 ? 0.861 -27.311 -37.947 1.00 64.06 449 ASP A N 1
ATOM 3496 C CA . ASP A 1 449 ? 0.270 -28.638 -37.767 1.00 64.06 449 ASP A CA 1
ATOM 3497 C C . ASP A 1 449 ? 1.354 -29.725 -37.618 1.00 64.06 449 ASP A C 1
ATOM 3499 O O . ASP A 1 449 ? 1.317 -30.498 -36.666 1.00 64.06 449 ASP A O 1
ATOM 3503 N N . ALA A 1 450 ? 2.406 -29.708 -38.447 1.00 61.09 450 ALA A N 1
ATOM 3504 C CA . ALA A 1 450 ? 3.523 -30.655 -38.331 1.00 61.09 450 ALA A CA 1
ATOM 3505 C C . ALA A 1 450 ? 4.296 -30.544 -36.998 1.00 61.09 450 ALA A C 1
ATOM 3507 O O . ALA A 1 450 ? 4.699 -31.547 -36.412 1.00 61.09 450 ALA A O 1
ATOM 3508 N N . VAL A 1 451 ? 4.507 -29.326 -36.490 1.00 60.50 451 VAL A N 1
ATOM 3509 C CA . VAL A 1 451 ? 5.172 -29.095 -35.194 1.00 60.50 451 VAL A CA 1
ATOM 3510 C C . VAL A 1 451 ? 4.278 -29.533 -34.030 1.00 60.50 451 VAL A C 1
ATOM 3512 O O . VAL A 1 451 ? 4.779 -30.072 -33.038 1.00 60.50 451 VAL A O 1
ATOM 3515 N N . LEU A 1 452 ? 2.964 -29.326 -34.142 1.00 65.00 452 LEU A N 1
ATOM 3516 C CA . LEU A 1 452 ? 1.987 -29.788 -33.156 1.00 65.00 452 LEU A CA 1
ATOM 3517 C C . LEU A 1 452 ? 1.930 -31.321 -33.109 1.00 65.00 452 LEU A C 1
ATOM 3519 O O . LEU A 1 452 ? 1.951 -31.881 -32.013 1.00 65.00 452 LEU A O 1
ATOM 3523 N N . ASP A 1 453 ? 1.975 -31.992 -34.262 1.00 64.62 453 ASP A N 1
ATOM 3524 C CA . ASP A 1 453 ? 2.031 -33.455 -34.345 1.00 64.62 453 ASP A CA 1
ATOM 3525 C C . ASP A 1 453 ? 3.284 -34.013 -33.659 1.00 64.62 453 ASP A C 1
ATOM 3527 O O . ASP A 1 453 ? 3.191 -34.929 -32.842 1.00 64.62 453 ASP A O 1
ATOM 3531 N N . VAL A 1 454 ? 4.463 -33.430 -33.903 1.00 61.69 454 VAL A N 1
ATOM 3532 C CA . VAL A 1 454 ? 5.708 -33.833 -33.218 1.00 61.69 454 VAL A CA 1
ATOM 3533 C C . VAL A 1 454 ? 5.612 -33.604 -31.705 1.00 61.69 454 VAL A C 1
ATOM 3535 O O . VAL A 1 454 ? 6.055 -34.436 -30.913 1.00 61.69 454 VAL A O 1
ATOM 3538 N N . THR A 1 455 ? 4.986 -32.507 -31.279 1.00 59.22 455 THR A N 1
ATOM 3539 C CA . THR A 1 455 ? 4.808 -32.189 -29.853 1.00 59.22 455 THR A CA 1
ATOM 3540 C C . THR A 1 455 ? 3.877 -33.193 -29.161 1.00 59.22 455 THR A C 1
ATOM 3542 O O . THR A 1 455 ? 4.160 -33.610 -28.036 1.00 59.22 455 THR A O 1
ATOM 3545 N N . ALA A 1 456 ? 2.823 -33.652 -29.846 1.00 61.88 456 ALA A N 1
ATOM 3546 C CA . ALA A 1 456 ? 1.903 -34.679 -29.351 1.00 61.88 456 ALA A CA 1
ATOM 3547 C C . ALA A 1 456 ? 2.571 -36.049 -29.129 1.00 61.88 456 ALA A C 1
ATOM 3549 O O . ALA A 1 456 ? 2.112 -36.822 -28.292 1.00 61.88 456 ALA A O 1
ATOM 3550 N N . HIS A 1 457 ? 3.676 -36.339 -29.823 1.00 65.81 457 HIS A N 1
ATOM 3551 C CA . HIS A 1 457 ? 4.461 -37.560 -29.603 1.00 65.81 457 HIS A CA 1
ATOM 3552 C C . HIS A 1 457 ? 5.390 -37.470 -28.381 1.00 65.81 457 HIS A C 1
ATOM 3554 O O . HIS A 1 457 ? 5.774 -38.499 -27.828 1.00 65.81 457 HIS A O 1
ATOM 3560 N N . HIS A 1 458 ? 5.756 -36.259 -27.947 1.00 62.03 458 HIS A N 1
ATOM 3561 C CA . HIS A 1 458 ? 6.686 -36.043 -26.834 1.00 62.03 458 HIS A CA 1
ATOM 3562 C C . HIS A 1 458 ? 6.005 -35.795 -25.485 1.00 62.03 458 HIS A C 1
ATOM 3564 O O . HIS A 1 458 ? 6.615 -36.059 -24.447 1.00 62.03 458 HIS A O 1
ATOM 3570 N N . PHE A 1 459 ? 4.765 -35.301 -25.474 1.00 64.25 459 PHE A N 1
ATOM 3571 C CA . PHE A 1 459 ? 4.037 -34.981 -24.246 1.00 64.25 459 PHE A CA 1
ATOM 3572 C C . PHE A 1 459 ? 2.701 -35.730 -24.160 1.00 64.25 459 PHE A C 1
ATOM 3574 O O . PHE A 1 459 ? 2.002 -35.840 -25.165 1.00 64.25 459 PHE A O 1
ATOM 3581 N N . PRO A 1 460 ? 2.287 -36.196 -22.963 1.00 71.69 460 PRO A N 1
ATOM 3582 C CA . PRO A 1 460 ? 0.979 -36.813 -22.784 1.00 71.69 460 PRO A CA 1
ATOM 3583 C C . PRO A 1 460 ? -0.164 -35.863 -23.182 1.00 71.69 460 PRO A C 1
ATOM 3585 O O . PRO A 1 460 ? -0.112 -34.675 -22.835 1.00 71.69 460 PRO A O 1
ATOM 3588 N N . PRO A 1 461 ? -1.241 -36.365 -23.816 1.00 70.25 461 PRO A N 1
ATOM 3589 C CA . PRO A 1 461 ? -2.375 -35.538 -24.231 1.00 70.25 461 PRO A CA 1
ATOM 3590 C C . PRO A 1 461 ? -3.049 -34.832 -23.044 1.00 70.25 461 PRO A C 1
ATOM 3592 O O . PRO A 1 461 ? -3.546 -33.719 -23.179 1.00 70.25 461 PRO A O 1
ATOM 3595 N N . GLU A 1 462 ? -2.996 -35.427 -21.851 1.00 72.06 462 GLU A N 1
ATOM 3596 C CA . GLU A 1 462 ? -3.473 -34.831 -20.597 1.00 72.06 462 GLU A CA 1
ATOM 3597 C C . GLU A 1 462 ? -2.725 -33.545 -20.223 1.00 72.06 462 GLU A C 1
ATOM 3599 O O . GLU A 1 462 ? -3.338 -32.591 -19.751 1.00 72.06 462 GLU A O 1
ATOM 3604 N N . LEU A 1 463 ? -1.405 -33.496 -20.437 1.00 69.62 463 LEU A N 1
ATOM 3605 C CA . LEU A 1 463 ? -0.596 -32.307 -20.171 1.00 69.62 463 LEU A CA 1
ATOM 3606 C C . LEU A 1 463 ? -0.868 -31.232 -21.223 1.00 69.62 463 LEU A C 1
ATOM 3608 O O . LEU A 1 463 ? -1.059 -30.070 -20.874 1.00 69.62 463 LEU A O 1
ATOM 3612 N N . ILE A 1 464 ? -0.939 -31.630 -22.494 1.00 70.31 464 ILE A N 1
ATOM 3613 C CA . ILE A 1 464 ? -1.192 -30.725 -23.619 1.00 70.31 464 ILE A CA 1
ATOM 3614 C C . ILE A 1 464 ? -2.558 -30.044 -23.474 1.00 70.31 464 ILE A C 1
ATOM 3616 O O . ILE A 1 464 ? -2.652 -28.825 -23.579 1.00 70.31 464 ILE A O 1
ATOM 3620 N N . ASN A 1 465 ? -3.597 -30.809 -23.136 1.00 73.81 465 ASN A N 1
ATOM 3621 C CA . ASN A 1 465 ? -4.955 -30.298 -22.926 1.00 73.81 465 ASN A CA 1
ATOM 3622 C C . ASN A 1 465 ? -5.096 -29.457 -21.642 1.00 73.81 465 ASN A C 1
ATOM 3624 O O . ASN A 1 465 ? -6.129 -28.819 -21.413 1.00 73.81 465 ASN A O 1
ATOM 3628 N N . ARG A 1 466 ? -4.079 -29.457 -20.769 1.00 73.69 466 ARG A N 1
ATOM 3629 C CA . ARG A 1 466 ? -4.031 -28.584 -19.590 1.00 73.69 466 ARG A CA 1
ATOM 3630 C C . ARG A 1 466 ? -3.431 -27.210 -19.871 1.00 73.69 466 ARG A C 1
ATOM 3632 O O . ARG A 1 466 ? -3.616 -26.332 -19.029 1.00 73.69 466 ARG A O 1
ATOM 3639 N N . LEU A 1 467 ? -2.762 -27.029 -21.006 1.00 75.88 467 LEU A N 1
ATOM 3640 C CA . LEU A 1 467 ? -2.240 -25.743 -21.457 1.00 75.88 467 LEU A CA 1
ATOM 3641 C C . LEU A 1 467 ? -3.357 -24.928 -22.117 1.00 75.88 467 LEU A C 1
ATOM 3643 O O . LEU A 1 467 ? -4.204 -25.487 -22.809 1.00 75.88 467 LEU A O 1
ATOM 3647 N N . ASP A 1 468 ? -3.344 -23.608 -21.938 1.00 70.88 468 ASP A N 1
ATOM 3648 C CA . ASP A 1 468 ? -4.331 -22.734 -22.585 1.00 70.88 468 ASP A CA 1
ATOM 3649 C C . ASP A 1 468 ? -4.023 -22.557 -24.074 1.00 70.88 468 ASP A C 1
ATOM 3651 O O . ASP A 1 468 ? -4.928 -22.385 -24.889 1.00 70.88 468 ASP A O 1
ATOM 3655 N N . SER A 1 469 ? -2.737 -22.578 -24.440 1.00 77.50 469 SER A N 1
ATOM 3656 C CA . SER A 1 469 ? -2.307 -22.411 -25.826 1.00 77.50 469 SER A CA 1
ATOM 3657 C C . SER A 1 469 ? -0.895 -22.944 -26.081 1.00 77.50 469 SER A C 1
ATOM 3659 O O . SER A 1 469 ? 0.035 -22.737 -25.293 1.00 77.50 469 SER A O 1
ATOM 3661 N N . GLN A 1 470 ? -0.732 -23.597 -27.234 1.00 79.38 470 GLN A N 1
ATOM 3662 C CA . GLN A 1 470 ? 0.566 -23.898 -27.831 1.00 79.38 470 GLN A CA 1
ATOM 3663 C C . GLN A 1 470 ? 0.907 -22.795 -28.834 1.00 79.38 470 GLN A C 1
ATOM 3665 O O . GLN A 1 470 ? 0.165 -22.553 -29.786 1.00 79.38 470 GLN A O 1
ATOM 3670 N N . ILE A 1 471 ? 2.030 -22.116 -28.616 1.00 83.25 471 ILE A N 1
ATOM 3671 C CA . ILE A 1 471 ? 2.413 -20.928 -29.375 1.00 83.25 471 ILE A CA 1
ATOM 3672 C C . ILE A 1 471 ? 3.693 -21.218 -30.148 1.00 83.25 471 ILE A C 1
ATOM 3674 O O . ILE A 1 471 ? 4.757 -21.417 -29.562 1.00 83.25 471 ILE A O 1
ATOM 3678 N N . VAL A 1 472 ? 3.588 -21.209 -31.475 1.00 81.62 472 VAL A N 1
ATOM 3679 C CA . VAL A 1 472 ? 4.720 -21.399 -32.388 1.00 81.62 472 VAL A CA 1
ATOM 3680 C C . VAL A 1 472 ? 5.299 -20.038 -32.771 1.00 81.62 472 VAL A C 1
ATOM 3682 O O . VAL A 1 472 ? 4.589 -19.182 -33.294 1.00 81.62 472 VAL A O 1
ATOM 3685 N N . PHE A 1 473 ? 6.591 -19.842 -32.514 1.00 84.12 473 PHE A N 1
ATOM 3686 C CA . PHE A 1 473 ? 7.330 -18.630 -32.862 1.00 84.12 473 PHE A CA 1
ATOM 3687 C C . PHE A 1 473 ? 7.844 -18.692 -34.302 1.00 84.12 473 PHE A C 1
ATOM 3689 O O . PHE A 1 473 ? 8.379 -19.710 -34.748 1.00 84.12 473 PHE A O 1
ATOM 3696 N N . ASN A 1 474 ? 7.745 -17.562 -34.997 1.00 81.94 474 ASN A N 1
ATOM 3697 C CA . ASN A 1 474 ? 8.250 -17.378 -36.350 1.00 81.94 474 ASN A CA 1
ATOM 3698 C C . ASN A 1 474 ? 9.778 -17.239 -36.363 1.00 81.94 474 ASN A C 1
ATOM 3700 O O . ASN A 1 474 ? 10.385 -16.754 -35.400 1.00 81.94 474 ASN A O 1
ATOM 3704 N N . ARG A 1 475 ? 10.409 -17.597 -37.488 1.00 79.50 475 ARG A N 1
ATOM 3705 C CA . ARG A 1 475 ? 11.791 -17.176 -37.757 1.00 79.50 475 ARG A CA 1
ATOM 3706 C C . ARG A 1 475 ? 11.825 -15.664 -37.992 1.00 79.50 475 ARG A C 1
ATOM 3708 O O . ARG A 1 475 ? 10.862 -15.067 -38.467 1.00 79.50 475 ARG A O 1
ATOM 3715 N N . LEU A 1 476 ? 12.943 -15.035 -37.646 1.00 82.44 476 LEU A N 1
ATOM 3716 C CA . LEU A 1 476 ? 13.110 -13.598 -37.840 1.00 82.44 476 LEU A CA 1
ATOM 3717 C C . LEU A 1 476 ? 13.434 -13.311 -39.311 1.00 82.44 476 LEU A C 1
ATOM 3719 O O . LEU A 1 476 ? 14.391 -13.858 -39.853 1.00 82.44 476 LEU A O 1
ATOM 3723 N N . SER A 1 477 ? 12.640 -12.453 -39.956 1.00 84.69 477 SER A N 1
ATOM 3724 C CA . SER A 1 477 ? 12.960 -11.928 -41.286 1.00 84.69 477 SER A CA 1
ATOM 3725 C C . SER A 1 477 ? 14.124 -10.930 -41.206 1.00 84.69 477 SER A C 1
ATOM 3727 O O . SER A 1 477 ? 14.429 -10.405 -40.133 1.00 84.69 477 SER A O 1
ATOM 3729 N N . ARG A 1 478 ? 14.752 -10.602 -42.346 1.00 81.81 478 ARG A N 1
ATOM 3730 C CA . ARG A 1 478 ? 15.772 -9.535 -42.395 1.00 81.81 478 ARG A CA 1
ATOM 3731 C C . ARG A 1 478 ? 15.248 -8.201 -41.860 1.00 81.81 478 ARG A C 1
ATOM 3733 O O . ARG A 1 478 ? 15.969 -7.524 -41.133 1.00 81.81 478 ARG A O 1
ATOM 3740 N N . GLN A 1 479 ? 13.992 -7.870 -42.163 1.00 85.00 479 GLN A N 1
ATOM 3741 C CA . GLN A 1 479 ? 13.348 -6.665 -41.647 1.00 85.00 479 GLN A CA 1
ATOM 3742 C C . GLN A 1 479 ? 13.227 -6.715 -40.119 1.00 85.00 479 GLN A C 1
ATOM 3744 O O . GLN A 1 479 ? 13.674 -5.792 -39.447 1.00 85.00 479 GLN A O 1
ATOM 3749 N N . ASN A 1 480 ? 12.756 -7.838 -39.561 1.00 87.00 480 ASN A N 1
ATOM 3750 C CA . ASN A 1 480 ? 12.630 -8.009 -38.110 1.00 87.00 480 ASN A CA 1
ATOM 3751 C C . ASN A 1 480 ? 13.986 -7.850 -37.403 1.00 87.00 480 ASN A C 1
ATOM 3753 O O . ASN A 1 480 ? 14.062 -7.281 -36.320 1.00 87.00 480 ASN A O 1
ATOM 3757 N N . ILE A 1 481 ? 15.069 -8.356 -38.001 1.00 86.75 481 ILE A N 1
ATOM 3758 C CA . ILE A 1 481 ? 16.421 -8.216 -37.443 1.00 86.75 481 ILE A CA 1
ATOM 3759 C C . ILE A 1 481 ? 16.842 -6.742 -37.426 1.00 86.75 481 ILE A C 1
ATOM 3761 O O . ILE A 1 481 ? 17.352 -6.275 -36.409 1.00 86.75 481 ILE A O 1
ATOM 3765 N N . SER A 1 482 ? 16.602 -6.009 -38.517 1.00 87.75 482 SER A N 1
ATOM 3766 C CA . SER A 1 482 ? 16.871 -4.568 -38.593 1.00 87.75 482 SER A CA 1
ATOM 3767 C C . SER A 1 482 ? 16.095 -3.791 -37.525 1.00 87.75 482 SER A C 1
ATOM 3769 O O . SER A 1 482 ? 16.665 -2.959 -36.819 1.00 87.75 482 SER A O 1
ATOM 3771 N N . ASP A 1 483 ? 14.817 -4.110 -37.332 1.00 88.50 483 ASP A N 1
ATOM 3772 C CA . ASP A 1 483 ? 13.977 -3.467 -36.319 1.00 88.50 483 ASP A CA 1
ATOM 3773 C C . ASP A 1 483 ? 14.467 -3.777 -34.890 1.00 88.50 483 ASP A C 1
ATOM 3775 O O . ASP A 1 483 ? 14.513 -2.884 -34.044 1.00 88.50 483 ASP A O 1
ATOM 3779 N N . ILE A 1 484 ? 14.937 -5.005 -34.625 1.00 89.12 484 ILE A N 1
ATOM 3780 C CA . ILE A 1 484 ? 15.572 -5.369 -33.344 1.00 89.12 484 ILE A CA 1
ATOM 3781 C C . ILE A 1 484 ? 16.866 -4.574 -33.120 1.00 89.12 484 ILE A C 1
ATOM 3783 O O . ILE A 1 484 ? 17.130 -4.139 -31.997 1.00 89.12 484 ILE A O 1
ATOM 3787 N N . VAL A 1 485 ? 17.685 -4.381 -34.159 1.00 90.50 485 VAL A N 1
ATOM 3788 C CA . VAL A 1 485 ? 18.893 -3.545 -34.069 1.00 90.50 485 VAL A CA 1
ATOM 3789 C C . VAL A 1 485 ? 18.512 -2.108 -33.731 1.00 90.50 485 VAL A C 1
ATOM 3791 O O . VAL A 1 485 ? 19.058 -1.562 -32.777 1.00 90.50 485 VAL A O 1
ATOM 3794 N N . ASN A 1 486 ? 17.541 -1.524 -34.436 1.00 90.44 486 ASN A N 1
ATOM 3795 C CA . ASN A 1 486 ? 17.051 -0.172 -34.161 1.00 90.44 486 ASN A CA 1
ATOM 3796 C C . ASN A 1 486 ? 16.558 -0.024 -32.717 1.00 90.44 486 ASN A C 1
ATOM 3798 O O . ASN A 1 486 ? 16.932 0.928 -32.039 1.00 90.44 486 ASN A O 1
ATOM 3802 N N . LEU A 1 487 ? 15.797 -0.999 -32.217 1.00 89.88 487 LEU A N 1
ATOM 3803 C CA . LEU A 1 487 ? 15.326 -1.018 -30.833 1.00 89.88 487 LEU A CA 1
ATOM 3804 C C . LEU A 1 487 ? 16.496 -0.984 -29.838 1.00 89.88 487 LEU A C 1
ATOM 3806 O O . LEU A 1 487 ? 16.515 -0.170 -28.920 1.00 89.88 487 LEU A O 1
ATOM 3810 N N . ARG A 1 488 ? 17.530 -1.805 -30.055 1.00 89.44 488 ARG A N 1
ATOM 3811 C CA . ARG A 1 488 ? 18.726 -1.816 -29.194 1.00 89.44 488 ARG A CA 1
ATOM 3812 C C . ARG A 1 488 ? 19.580 -0.559 -29.311 1.00 89.44 488 ARG A C 1
ATOM 3814 O O . ARG A 1 488 ? 20.228 -0.185 -28.338 1.00 89.44 488 ARG A O 1
ATOM 3821 N N . LEU A 1 489 ? 19.614 0.077 -30.477 1.00 90.81 489 LEU A N 1
ATOM 3822 C CA . LEU A 1 489 ? 20.292 1.359 -30.660 1.00 90.81 489 LEU A CA 1
ATOM 3823 C C . LEU A 1 489 ? 19.542 2.487 -29.946 1.00 90.81 489 LEU A C 1
ATOM 3825 O O . LEU A 1 489 ? 20.187 3.321 -29.313 1.00 90.81 489 LEU A O 1
ATOM 3829 N N . ASN A 1 490 ? 18.207 2.463 -29.956 1.00 90.12 490 ASN A N 1
ATOM 3830 C CA . ASN A 1 490 ? 17.387 3.390 -29.178 1.00 90.12 490 ASN A CA 1
ATOM 3831 C C . ASN A 1 490 ? 17.658 3.244 -27.674 1.00 90.12 490 ASN A C 1
ATOM 3833 O O . ASN A 1 490 ? 17.902 4.257 -27.027 1.00 90.12 490 ASN A O 1
ATOM 3837 N N . ASP A 1 491 ? 17.753 2.016 -27.138 1.00 87.44 491 ASP A N 1
ATOM 3838 C CA . ASP A 1 491 ? 18.135 1.782 -25.730 1.00 87.44 491 ASP A CA 1
ATOM 3839 C C . ASP A 1 491 ? 19.469 2.474 -25.367 1.00 87.44 491 ASP A C 1
ATOM 3841 O O . ASP A 1 491 ? 19.656 2.959 -24.249 1.00 87.44 491 ASP A O 1
ATOM 3845 N N . VAL A 1 492 ? 20.435 2.493 -26.295 1.00 88.94 492 VAL A N 1
ATOM 3846 C CA . VAL A 1 492 ? 21.727 3.176 -26.108 1.00 88.94 492 VAL A CA 1
ATOM 3847 C C . VAL A 1 492 ? 21.558 4.691 -26.207 1.00 88.94 492 VAL A C 1
ATOM 3849 O O . VAL A 1 492 ? 22.099 5.409 -25.366 1.00 88.94 492 VAL A O 1
ATOM 3852 N N . ALA A 1 493 ? 20.795 5.171 -27.192 1.00 88.12 493 ALA A N 1
ATOM 3853 C CA . ALA A 1 493 ? 20.519 6.588 -27.402 1.00 88.12 493 ALA A CA 1
ATOM 3854 C C . ALA A 1 493 ? 19.818 7.227 -26.190 1.00 88.12 493 ALA A C 1
ATOM 3856 O O . ALA A 1 493 ? 20.178 8.330 -25.788 1.00 88.12 493 ALA A O 1
ATOM 3857 N N . GLU A 1 494 ? 18.868 6.532 -25.558 1.00 87.75 494 GLU A N 1
ATOM 3858 C CA . GLU A 1 494 ? 18.192 7.031 -24.354 1.00 87.75 494 GLU A CA 1
ATOM 3859 C C . GLU A 1 494 ? 19.151 7.196 -23.174 1.00 87.75 494 GLU A C 1
ATOM 3861 O O . GLU A 1 494 ? 19.124 8.221 -22.501 1.00 87.75 494 GLU A O 1
ATOM 3866 N N . ARG A 1 495 ? 20.074 6.250 -22.971 1.00 87.44 495 ARG A N 1
ATOM 3867 C CA . ARG A 1 495 ? 21.058 6.313 -21.871 1.00 87.44 495 ARG A CA 1
ATOM 3868 C C . ARG A 1 495 ? 22.038 7.474 -21.989 1.00 87.44 495 ARG A C 1
ATOM 3870 O O . ARG A 1 495 ? 22.599 7.903 -20.984 1.00 87.44 495 ARG A O 1
ATOM 3877 N N . ILE A 1 496 ? 22.302 7.941 -23.207 1.00 86.62 496 ILE A N 1
ATOM 3878 C CA . ILE A 1 496 ? 23.194 9.082 -23.445 1.00 86.62 496 ILE A CA 1
ATOM 3879 C C . ILE A 1 496 ? 22.431 10.408 -23.571 1.00 86.62 496 ILE A C 1
ATOM 3881 O O . ILE A 1 496 ? 23.052 11.467 -23.483 1.00 86.62 496 ILE A O 1
ATOM 3885 N N . ARG A 1 497 ? 21.096 10.363 -23.695 1.00 84.94 497 ARG A N 1
ATOM 3886 C CA . ARG A 1 497 ? 20.224 11.544 -23.770 1.00 84.94 497 ARG A CA 1
ATOM 3887 C C . ARG A 1 497 ? 20.293 12.386 -22.497 1.00 84.94 497 ARG A C 1
ATOM 3889 O O . ARG A 1 497 ? 20.366 13.607 -22.595 1.00 84.94 497 ARG A O 1
ATOM 3896 N N . ASP A 1 498 ? 20.391 11.753 -21.327 1.00 81.12 498 ASP A N 1
ATOM 3897 C CA . ASP A 1 498 ? 20.573 12.439 -20.033 1.00 81.12 498 ASP A CA 1
ATOM 3898 C C . ASP A 1 498 ? 21.844 13.298 -19.992 1.00 81.12 498 ASP A C 1
ATOM 3900 O O . ASP A 1 498 ? 21.946 14.270 -19.246 1.00 81.12 498 ASP A O 1
ATOM 3904 N N . ARG A 1 499 ? 22.820 12.965 -20.840 1.00 81.12 499 ARG A N 1
ATOM 3905 C CA . ARG A 1 499 ? 24.069 13.710 -21.006 1.00 81.12 499 ARG A CA 1
ATOM 3906 C C . ARG A 1 499 ? 24.009 14.697 -22.171 1.00 81.12 499 ARG A C 1
ATOM 3908 O O . ARG A 1 499 ? 25.057 15.133 -22.623 1.00 81.12 499 ARG A O 1
ATOM 3915 N N . ARG A 1 500 ? 22.815 15.037 -22.672 1.00 81.88 500 ARG A N 1
ATOM 3916 C CA . ARG A 1 500 ? 22.596 15.945 -23.816 1.00 81.88 500 ARG A CA 1
ATOM 3917 C C . ARG A 1 500 ? 23.368 15.527 -25.073 1.00 81.88 500 ARG A C 1
ATOM 3919 O O . ARG A 1 500 ? 23.886 16.369 -25.799 1.00 81.88 500 ARG A O 1
ATOM 3926 N N . MET A 1 501 ? 23.478 14.222 -25.311 1.00 83.31 501 MET A N 1
ATOM 3927 C CA . MET A 1 501 ? 24.102 13.677 -26.515 1.00 83.31 501 MET A CA 1
ATOM 3928 C C . MET A 1 501 ? 23.059 13.004 -27.402 1.00 83.31 501 MET A C 1
ATOM 3930 O O . MET A 1 501 ? 22.128 12.360 -26.913 1.00 83.31 501 MET A O 1
ATOM 3934 N N . HIS A 1 502 ? 23.264 13.112 -28.712 1.00 84.19 502 HIS A N 1
ATOM 3935 C CA . HIS A 1 502 ? 22.460 12.446 -29.728 1.00 84.19 502 HIS A CA 1
ATOM 3936 C C . HIS A 1 502 ? 23.306 11.411 -30.467 1.00 84.19 502 HIS A C 1
ATOM 3938 O O . HIS A 1 502 ? 24.474 11.646 -30.768 1.00 84.19 502 HIS A O 1
ATOM 3944 N N . LEU A 1 503 ? 22.708 10.251 -30.733 1.00 84.62 503 LEU A N 1
ATOM 3945 C CA . LEU A 1 503 ? 23.335 9.156 -31.460 1.00 84.62 503 LEU A CA 1
ATOM 3946 C C . LEU A 1 503 ? 22.714 9.073 -32.850 1.00 84.62 503 LEU A C 1
ATOM 3948 O O . LEU A 1 503 ? 21.570 8.642 -32.979 1.00 84.62 503 LEU A O 1
ATOM 3952 N N . ASP A 1 504 ? 23.474 9.475 -33.863 1.00 86.31 504 ASP A N 1
ATOM 3953 C CA . ASP A 1 504 ? 23.095 9.302 -35.262 1.00 86.31 504 ASP A CA 1
ATOM 3954 C C . ASP A 1 504 ? 23.866 8.122 -35.864 1.00 86.31 504 ASP A C 1
ATOM 3956 O O . ASP A 1 504 ? 25.088 8.029 -35.736 1.00 86.31 504 ASP A O 1
ATOM 3960 N N . ILE A 1 505 ? 23.137 7.178 -36.458 1.00 85.00 505 ILE A N 1
ATOM 3961 C CA . ILE A 1 505 ? 23.688 5.950 -37.037 1.00 85.00 505 ILE A CA 1
ATOM 3962 C C . ILE A 1 505 ? 23.064 5.763 -38.412 1.00 85.00 505 ILE A C 1
ATOM 3964 O O . ILE A 1 505 ? 21.844 5.610 -38.548 1.00 85.00 505 ILE A O 1
ATOM 3968 N N . ASP A 1 506 ? 23.927 5.711 -39.419 1.00 87.00 506 ASP A N 1
ATOM 3969 C CA . ASP A 1 506 ? 23.550 5.509 -40.807 1.00 87.00 506 ASP A CA 1
ATOM 3970 C C . ASP A 1 506 ? 23.037 4.081 -41.081 1.00 87.00 506 ASP A C 1
ATOM 3972 O O . ASP A 1 506 ? 23.230 3.132 -40.312 1.00 87.00 506 ASP A O 1
ATOM 3976 N N . ASN A 1 507 ? 22.350 3.912 -42.212 1.00 87.31 507 ASN A N 1
ATOM 3977 C CA . ASN A 1 507 ? 21.743 2.627 -42.566 1.00 87.31 507 ASN A CA 1
ATOM 3978 C C . ASN A 1 507 ? 22.789 1.531 -42.820 1.00 87.31 507 ASN A C 1
ATOM 3980 O O . ASN A 1 507 ? 22.555 0.383 -42.450 1.00 87.31 507 ASN A O 1
ATOM 3984 N N . ALA A 1 508 ? 23.961 1.877 -43.365 1.00 87.88 508 ALA A N 1
ATOM 3985 C CA . ALA A 1 508 ? 25.030 0.909 -43.603 1.00 87.88 508 ALA A CA 1
ATOM 3986 C C . ALA A 1 508 ? 25.566 0.315 -42.287 1.00 87.88 508 ALA A C 1
ATOM 3988 O O . ALA A 1 508 ? 25.757 -0.900 -42.188 1.00 87.88 508 ALA A O 1
ATOM 3989 N N . SER A 1 509 ? 25.729 1.132 -41.238 1.00 87.38 509 SER A N 1
ATOM 3990 C CA . SER A 1 509 ? 26.122 0.634 -39.914 1.00 87.38 509 SER A CA 1
ATOM 3991 C C . SER A 1 509 ? 25.039 -0.235 -39.274 1.00 87.38 509 SER A C 1
ATOM 3993 O O . SER A 1 509 ? 25.356 -1.252 -38.652 1.00 87.38 509 SER A O 1
ATOM 3995 N N . LYS A 1 510 ? 23.756 0.114 -39.444 1.00 88.88 510 LYS A N 1
ATOM 3996 C CA . LYS A 1 510 ? 22.631 -0.714 -38.964 1.00 88.88 510 LYS A CA 1
ATOM 3997 C C . LYS A 1 510 ? 22.620 -2.088 -39.632 1.00 88.88 510 LYS A C 1
ATOM 3999 O O . LYS A 1 510 ? 22.501 -3.100 -38.939 1.00 88.88 510 LYS A O 1
ATOM 4004 N N . GLU A 1 511 ? 22.810 -2.139 -40.948 1.00 88.38 511 GLU A N 1
ATOM 4005 C CA . GLU A 1 511 ? 22.906 -3.393 -41.704 1.00 88.38 511 GLU A CA 1
ATOM 4006 C C . GLU A 1 511 ? 24.122 -4.228 -41.287 1.00 88.38 511 GLU A C 1
ATOM 4008 O O . GLU A 1 511 ? 24.001 -5.442 -41.101 1.00 88.38 511 GLU A O 1
ATOM 4013 N N . TYR A 1 512 ? 25.275 -3.593 -41.056 1.00 89.75 512 TYR A N 1
ATOM 4014 C CA . TYR A 1 512 ? 26.462 -4.272 -40.535 1.00 89.75 512 TYR A CA 1
ATOM 4015 C C . TYR A 1 512 ? 26.196 -4.919 -39.168 1.00 89.75 512 TYR A C 1
ATOM 4017 O O . TYR A 1 512 ? 26.518 -6.092 -38.957 1.00 89.75 512 TYR A O 1
ATOM 4025 N N . LEU A 1 513 ? 25.574 -4.183 -38.240 1.00 89.00 513 LEU A N 1
ATOM 4026 C CA . LEU A 1 513 ? 25.223 -4.693 -36.912 1.00 89.00 513 LEU A CA 1
ATOM 4027 C C . LEU A 1 513 ? 24.215 -5.848 -36.990 1.00 89.00 513 LEU A C 1
ATOM 4029 O O . LEU A 1 513 ? 24.349 -6.824 -36.248 1.00 89.00 513 LEU A O 1
ATOM 4033 N N . ALA A 1 514 ? 23.244 -5.764 -37.905 1.00 88.06 514 ALA A N 1
ATOM 4034 C CA . ALA A 1 514 ? 22.280 -6.828 -38.167 1.00 88.06 514 ALA A CA 1
ATOM 4035 C C . ALA A 1 514 ? 22.969 -8.101 -38.683 1.00 88.06 514 ALA A C 1
ATOM 4037 O O . ALA A 1 514 ? 22.746 -9.184 -38.137 1.00 88.06 514 ALA A O 1
ATOM 4038 N N . ALA A 1 515 ? 23.847 -7.972 -39.680 1.00 87.12 515 ALA A N 1
ATOM 4039 C CA . ALA A 1 515 ? 24.571 -9.095 -40.271 1.00 87.12 515 ALA A CA 1
ATOM 4040 C C . ALA A 1 515 ? 25.548 -9.753 -39.283 1.00 87.12 515 ALA A C 1
ATOM 4042 O O . ALA A 1 515 ? 25.632 -10.976 -39.219 1.00 87.12 515 ALA A O 1
ATOM 4043 N N . ALA A 1 516 ? 26.260 -8.958 -38.481 1.00 85.88 516 ALA A N 1
ATOM 4044 C CA . ALA A 1 516 ? 27.216 -9.467 -37.499 1.00 85.88 516 ALA A CA 1
ATOM 4045 C C . ALA A 1 516 ? 26.541 -10.079 -36.256 1.00 85.88 516 ALA A C 1
ATOM 4047 O O . ALA A 1 516 ? 27.127 -10.929 -35.583 1.00 85.88 516 ALA A O 1
ATOM 4048 N N . GLY A 1 517 ? 25.334 -9.623 -35.910 1.00 81.25 517 GLY A N 1
ATOM 4049 C CA . GLY A 1 517 ? 24.612 -10.037 -34.707 1.00 81.25 517 GLY A CA 1
ATOM 4050 C C . GLY A 1 517 ? 23.632 -11.198 -34.892 1.00 81.25 517 GLY A C 1
ATOM 4051 O O . GLY A 1 517 ? 23.200 -11.766 -33.885 1.00 81.25 517 GLY A O 1
ATOM 4052 N N . TYR A 1 518 ? 23.281 -11.552 -36.131 1.00 84.00 518 TYR A N 1
ATOM 4053 C CA . TYR A 1 518 ? 22.340 -12.627 -36.449 1.00 84.00 518 TYR A CA 1
ATOM 4054 C C . TYR A 1 518 ? 23.050 -13.919 -36.878 1.00 84.00 518 TYR A C 1
ATOM 4056 O O . TYR A 1 518 ? 24.039 -13.900 -37.604 1.00 84.00 518 TYR A O 1
ATOM 4064 N N . SER A 1 519 ? 22.509 -15.062 -36.453 1.00 79.75 519 SER A N 1
ATOM 4065 C CA . SER A 1 519 ? 22.890 -16.380 -36.975 1.00 79.75 519 SER A CA 1
ATOM 4066 C C . SER A 1 519 ? 21.663 -17.278 -37.081 1.00 79.75 519 SER A C 1
ATOM 4068 O O . SER A 1 519 ? 20.764 -17.182 -36.247 1.00 79.75 519 SER A O 1
ATOM 4070 N N . ASP A 1 520 ? 21.650 -18.202 -38.039 1.00 70.75 520 ASP A N 1
ATOM 4071 C CA . ASP A 1 520 ? 20.513 -19.116 -38.218 1.00 70.75 520 ASP A CA 1
ATOM 4072 C C . ASP A 1 520 ? 20.331 -20.101 -37.051 1.00 70.75 520 ASP A C 1
ATOM 4074 O O . ASP A 1 520 ? 19.231 -20.603 -36.828 1.00 70.75 520 ASP A O 1
ATOM 4078 N N . VAL A 1 521 ? 21.391 -20.350 -36.273 1.00 68.38 521 VAL A N 1
ATOM 4079 C CA . VAL A 1 521 ? 21.371 -21.272 -35.125 1.00 68.38 521 VAL A CA 1
ATOM 4080 C C . VAL A 1 521 ? 20.955 -20.566 -33.830 1.00 68.38 521 VAL A C 1
ATOM 4082 O O . VAL A 1 521 ? 20.142 -21.099 -33.076 1.00 68.38 521 VAL A O 1
ATOM 4085 N N . TYR A 1 522 ? 21.488 -19.366 -33.566 1.00 70.56 522 TYR A N 1
ATOM 4086 C CA . TYR A 1 522 ? 21.301 -18.648 -32.294 1.00 70.56 522 TYR A CA 1
ATOM 4087 C C . TYR A 1 522 ? 20.403 -17.404 -32.397 1.00 70.56 522 TYR A C 1
ATOM 4089 O O . TYR A 1 522 ? 20.234 -16.681 -31.408 1.00 70.56 522 TYR A O 1
ATOM 4097 N N . GLY A 1 523 ? 19.844 -17.127 -33.576 1.00 80.69 523 GLY A N 1
ATOM 4098 C CA . GLY A 1 523 ? 18.953 -15.999 -33.839 1.00 80.69 523 GLY A CA 1
ATOM 4099 C C . GLY A 1 523 ? 19.584 -14.644 -33.509 1.00 80.69 523 GLY A C 1
ATOM 4100 O O . GLY A 1 523 ? 20.772 -14.417 -33.737 1.00 80.69 523 GLY A O 1
ATOM 4101 N N . ALA A 1 524 ? 18.786 -13.746 -32.925 1.00 81.88 524 ALA A N 1
ATOM 4102 C CA . ALA A 1 524 ? 19.179 -12.382 -32.556 1.00 81.88 524 ALA A CA 1
ATOM 4103 C C . ALA A 1 524 ? 19.980 -12.282 -31.236 1.00 81.88 524 ALA A C 1
ATOM 4105 O O . ALA A 1 524 ? 20.247 -11.183 -30.745 1.00 81.88 524 ALA A O 1
ATOM 4106 N N . ARG A 1 525 ? 20.368 -13.412 -30.623 1.00 80.75 525 ARG A N 1
ATOM 4107 C CA . ARG A 1 525 ? 20.977 -13.450 -29.278 1.00 80.75 525 ARG A CA 1
ATOM 4108 C C . ARG A 1 525 ? 22.298 -12.678 -29.192 1.00 80.75 525 ARG A C 1
ATOM 4110 O O . ARG A 1 525 ? 22.608 -12.111 -28.144 1.00 80.75 525 ARG A O 1
ATOM 4117 N N . SER A 1 526 ? 23.060 -12.640 -30.284 1.00 85.38 526 SER A N 1
ATOM 4118 C CA . SER A 1 526 ? 24.377 -11.998 -30.336 1.00 85.38 526 SER A CA 1
ATOM 4119 C C . SER A 1 526 ? 24.316 -10.494 -30.618 1.00 85.38 526 SER A C 1
ATOM 4121 O O . SER A 1 526 ? 25.296 -9.808 -30.334 1.00 85.38 526 SER A O 1
ATOM 4123 N N . ILE A 1 527 ? 23.182 -9.950 -31.083 1.00 87.88 527 ILE A N 1
ATOM 4124 C CA . ILE A 1 527 ? 23.036 -8.526 -31.446 1.00 87.88 527 ILE A CA 1
ATOM 4125 C C . ILE A 1 527 ? 23.448 -7.606 -30.291 1.00 87.88 527 ILE A C 1
ATOM 4127 O O . ILE A 1 527 ? 24.278 -6.717 -30.468 1.00 87.88 527 ILE A O 1
ATOM 4131 N N . ALA A 1 528 ? 22.950 -7.856 -29.076 1.00 85.00 528 ALA A N 1
ATOM 4132 C CA . ALA A 1 528 ? 23.284 -7.036 -27.909 1.00 85.00 528 ALA A CA 1
ATOM 4133 C C . ALA A 1 528 ? 24.787 -7.068 -27.566 1.00 85.00 528 ALA A C 1
ATOM 4135 O O . ALA A 1 528 ? 25.351 -6.070 -27.114 1.00 85.00 528 ALA A O 1
ATOM 4136 N N . ARG A 1 529 ? 25.453 -8.208 -27.793 1.00 87.44 529 ARG A N 1
ATOM 4137 C CA . ARG A 1 529 ? 26.902 -8.350 -27.601 1.00 87.44 529 ARG A CA 1
ATOM 4138 C C . ARG A 1 529 ? 27.673 -7.588 -28.675 1.00 87.44 529 ARG A C 1
ATOM 4140 O O . ARG A 1 529 ? 28.629 -6.899 -28.334 1.00 87.44 529 ARG A O 1
ATOM 4147 N N . VAL A 1 530 ? 27.255 -7.696 -29.935 1.00 90.50 530 VAL A N 1
ATOM 4148 C CA . VAL A 1 530 ? 27.886 -7.002 -31.064 1.00 90.50 530 VAL A CA 1
ATOM 4149 C C . VAL A 1 530 ? 27.770 -5.492 -30.896 1.00 90.50 530 VAL A C 1
ATOM 4151 O O . VAL A 1 530 ? 28.790 -4.815 -30.945 1.00 90.50 530 VAL A O 1
ATOM 4154 N N . ILE A 1 531 ? 26.581 -4.968 -30.583 1.00 89.88 531 ILE A N 1
ATOM 4155 C CA . ILE A 1 531 ? 26.381 -3.539 -30.291 1.00 89.88 531 ILE A CA 1
ATOM 4156 C C . ILE A 1 531 ? 27.264 -3.103 -29.118 1.00 89.88 531 ILE A C 1
ATOM 4158 O O . ILE A 1 531 ? 27.933 -2.075 -29.191 1.00 89.88 531 ILE A O 1
ATOM 4162 N N . ARG A 1 532 ? 27.348 -3.902 -28.046 1.00 89.69 532 ARG A N 1
ATOM 4163 C CA . ARG A 1 532 ? 28.233 -3.576 -26.921 1.00 89.69 532 ARG A CA 1
ATOM 4164 C C . ARG A 1 532 ? 29.697 -3.467 -27.353 1.00 89.69 532 ARG A C 1
ATOM 4166 O O . ARG A 1 532 ? 30.359 -2.495 -27.021 1.00 89.69 532 ARG A O 1
ATOM 4173 N N . GLN A 1 533 ? 30.195 -4.454 -28.093 1.00 89.75 533 GLN A N 1
ATOM 4174 C CA . GLN A 1 533 ? 31.598 -4.513 -28.506 1.00 89.75 533 GLN A CA 1
ATOM 4175 C C . GLN A 1 533 ? 31.961 -3.470 -29.567 1.00 89.75 533 GLN A C 1
ATOM 4177 O O . GLN A 1 533 ? 33.059 -2.927 -29.521 1.00 89.75 533 GLN A O 1
ATOM 4182 N N . LYS A 1 534 ? 31.071 -3.226 -30.533 1.00 88.81 534 LYS A N 1
ATOM 4183 C CA . LYS A 1 534 ? 31.345 -2.400 -31.716 1.00 88.81 534 LYS A CA 1
ATOM 4184 C C . LYS A 1 534 ? 30.913 -0.946 -31.568 1.00 88.81 534 LYS A C 1
ATOM 4186 O O . LYS A 1 534 ? 31.453 -0.109 -32.274 1.00 88.81 534 LYS A O 1
ATOM 4191 N N . LEU A 1 535 ? 29.979 -0.650 -30.664 1.00 89.31 535 LEU A N 1
ATOM 4192 C CA . LEU A 1 535 ? 29.466 0.702 -30.447 1.00 89.31 535 LEU A CA 1
ATOM 4193 C C . LEU A 1 535 ? 29.677 1.176 -29.007 1.00 89.31 535 LEU A C 1
ATOM 4195 O O . LEU A 1 535 ? 30.368 2.163 -28.790 1.00 89.31 535 LEU A O 1
ATOM 4199 N N . VAL A 1 536 ? 29.120 0.475 -28.013 1.00 89.38 536 VAL A N 1
ATOM 4200 C CA . VAL A 1 536 ? 29.084 0.981 -26.624 1.00 89.38 536 VAL A CA 1
ATOM 4201 C C . VAL A 1 536 ? 30.478 1.075 -26.001 1.00 89.38 536 VAL A C 1
ATOM 4203 O O . VAL A 1 536 ? 30.786 2.076 -25.363 1.00 89.38 536 VAL A O 1
ATOM 4206 N N . ASN A 1 537 ? 31.324 0.059 -26.184 1.00 91.00 537 ASN A N 1
ATOM 4207 C CA . ASN A 1 537 ? 32.678 0.053 -25.629 1.00 91.00 537 ASN A CA 1
ATOM 4208 C C . ASN A 1 537 ? 33.549 1.177 -26.235 1.00 91.00 537 ASN A C 1
ATOM 4210 O O . ASN A 1 537 ? 34.082 1.964 -25.453 1.00 91.00 537 ASN A O 1
ATOM 4214 N N . PRO A 1 538 ? 33.647 1.332 -27.576 1.00 88.75 538 PRO A N 1
ATOM 4215 C CA . PRO A 1 538 ? 34.361 2.466 -28.168 1.00 88.75 538 PRO A CA 1
ATOM 4216 C C . PRO A 1 538 ? 33.776 3.826 -27.781 1.00 88.75 538 PRO A C 1
ATOM 4218 O O . PRO A 1 538 ? 34.523 4.773 -27.553 1.00 88.75 538 PRO A O 1
ATOM 4221 N N . LEU A 1 539 ? 32.445 3.939 -27.690 1.00 86.25 539 LEU A N 1
ATOM 4222 C CA . LEU A 1 539 ? 31.780 5.168 -27.256 1.00 86.25 539 LEU A CA 1
ATOM 4223 C C . LEU A 1 539 ? 32.203 5.548 -25.831 1.00 86.25 539 LEU A C 1
ATOM 4225 O O . LEU A 1 539 ? 32.565 6.695 -25.589 1.00 86.25 539 LEU A O 1
ATOM 4229 N N . ALA A 1 540 ? 32.216 4.586 -24.905 1.00 87.81 540 ALA A N 1
ATOM 4230 C CA . ALA A 1 540 ? 32.645 4.813 -23.529 1.00 87.81 540 ALA A CA 1
ATOM 4231 C C . ALA A 1 540 ? 34.115 5.257 -23.445 1.00 87.81 540 ALA A C 1
ATOM 4233 O O . ALA A 1 540 ? 34.423 6.203 -22.726 1.00 87.81 540 ALA A O 1
ATOM 4234 N N . GLU A 1 541 ? 35.009 4.623 -24.207 1.00 87.69 541 GLU A N 1
ATOM 4235 C CA . GLU A 1 541 ? 36.425 5.004 -24.272 1.00 87.69 541 GLU A CA 1
ATOM 4236 C C . GLU A 1 541 ? 36.597 6.436 -24.795 1.00 87.69 541 GLU A C 1
ATOM 4238 O O . GLU A 1 541 ? 37.251 7.259 -24.159 1.00 87.69 541 GLU A O 1
ATOM 4243 N N . LYS A 1 542 ? 35.928 6.781 -25.899 1.00 83.44 542 LYS A N 1
ATOM 4244 C CA . LYS A 1 542 ? 35.976 8.127 -26.485 1.00 83.44 542 LYS A CA 1
ATOM 4245 C C . LYS A 1 542 ? 35.421 9.211 -25.565 1.00 83.44 542 LYS A C 1
ATOM 4247 O O . LYS A 1 542 ? 35.966 10.315 -25.534 1.00 83.44 542 LYS A O 1
ATOM 4252 N N . MET A 1 543 ? 34.374 8.897 -24.805 1.00 84.06 543 MET A N 1
ATOM 4253 C CA . MET A 1 543 ? 33.831 9.790 -23.780 1.00 84.06 543 MET A CA 1
ATOM 4254 C C . MET A 1 543 ? 34.811 10.008 -22.621 1.00 84.06 543 MET A C 1
ATOM 4256 O O . MET A 1 543 ? 34.910 11.122 -22.121 1.00 84.06 543 MET A O 1
ATOM 4260 N N . LEU A 1 544 ? 35.547 8.973 -22.202 1.00 84.44 544 LEU A N 1
ATOM 4261 C CA . LEU A 1 544 ? 36.555 9.082 -21.138 1.00 84.44 544 LEU A CA 1
ATOM 4262 C C . LEU A 1 544 ? 37.799 9.854 -21.589 1.00 84.44 544 LEU A C 1
ATOM 4264 O O . LEU A 1 544 ? 38.348 10.630 -20.815 1.00 84.44 544 LEU A O 1
ATOM 4268 N N . VAL A 1 545 ? 38.221 9.665 -22.842 1.00 83.88 545 VAL A N 1
ATOM 4269 C CA . VAL A 1 545 ? 39.350 10.390 -23.454 1.00 83.88 545 VAL A CA 1
ATOM 4270 C C . VAL A 1 545 ? 38.972 11.841 -23.809 1.00 83.88 545 VAL A C 1
ATOM 4272 O O . VAL A 1 545 ? 39.843 12.654 -24.096 1.00 83.88 545 VAL A O 1
ATOM 4275 N N . GLY A 1 546 ? 37.681 12.192 -23.791 1.00 75.00 546 GLY A N 1
ATOM 4276 C CA . GLY A 1 546 ? 37.197 13.549 -24.077 1.00 75.00 546 GLY A CA 1
ATOM 4277 C C . GLY A 1 546 ? 37.086 13.894 -25.569 1.00 75.00 546 GLY A C 1
ATOM 4278 O O . GLY A 1 546 ? 36.841 15.048 -25.916 1.00 75.00 546 GLY A O 1
ATOM 4279 N N . THR A 1 547 ? 37.220 12.905 -26.461 1.00 75.88 547 THR A N 1
ATOM 4280 C CA . THR A 1 547 ? 36.980 13.081 -27.912 1.00 75.88 547 THR A CA 1
ATOM 4281 C C . THR A 1 547 ? 35.492 13.220 -28.235 1.00 75.88 547 THR A C 1
ATOM 4283 O O . THR A 1 547 ? 35.135 13.893 -29.198 1.00 75.88 547 THR A O 1
ATOM 4286 N N . ILE A 1 548 ? 34.618 12.633 -27.406 1.00 76.25 548 ILE A N 1
ATOM 4287 C CA . ILE A 1 548 ? 33.166 12.852 -27.419 1.00 76.25 548 ILE A CA 1
ATOM 4288 C C . ILE A 1 548 ? 32.774 13.568 -26.125 1.00 76.25 548 ILE A C 1
ATOM 4290 O O . ILE A 1 548 ? 32.973 13.027 -25.038 1.00 76.25 548 ILE A O 1
ATOM 4294 N N . ARG A 1 549 ? 32.212 14.776 -26.230 1.00 72.69 549 ARG A N 1
ATOM 4295 C CA . ARG A 1 549 ? 31.863 15.629 -25.082 1.00 72.69 549 ARG A CA 1
ATOM 4296 C C . ARG A 1 549 ? 30.656 16.517 -25.372 1.00 72.69 549 ARG A C 1
ATOM 4298 O O . ARG A 1 549 ? 30.312 16.757 -26.526 1.00 72.69 549 ARG A O 1
ATOM 4305 N N . THR A 1 550 ? 30.059 17.050 -24.314 1.00 68.00 550 THR A N 1
ATOM 4306 C CA . THR A 1 550 ? 29.041 18.102 -24.394 1.00 68.00 550 THR A CA 1
ATOM 4307 C C . THR A 1 550 ? 29.686 19.453 -24.674 1.00 68.00 550 THR A C 1
ATOM 4309 O O . THR A 1 550 ? 30.763 19.741 -24.149 1.00 68.00 550 THR A O 1
ATOM 4312 N N . ALA A 1 551 ? 29.037 20.300 -25.472 1.00 63.88 551 ALA A N 1
ATOM 4313 C CA . ALA A 1 551 ? 29.552 21.639 -25.721 1.00 63.88 551 ALA A CA 1
ATOM 4314 C C . ALA A 1 551 ? 29.539 22.489 -24.435 1.00 63.88 551 ALA A C 1
ATOM 4316 O O . ALA A 1 551 ? 28.514 22.516 -23.747 1.00 63.88 551 ALA A O 1
ATOM 4317 N N . PRO A 1 552 ? 30.628 23.215 -24.132 1.00 57.56 552 PRO A N 1
ATOM 4318 C CA . PRO A 1 552 ? 30.696 24.089 -22.960 1.00 57.56 552 PRO A CA 1
ATOM 4319 C C . PRO A 1 552 ? 29.695 25.260 -23.020 1.00 57.56 552 PRO A C 1
ATOM 4321 O O . PRO A 1 552 ? 29.212 25.694 -21.979 1.00 57.56 552 PRO A O 1
ATOM 4324 N N . ASP A 1 553 ? 29.295 25.694 -24.222 1.00 58.16 553 ASP A N 1
ATOM 4325 C CA . ASP A 1 553 ? 28.442 26.879 -24.435 1.00 58.16 553 ASP A CA 1
ATOM 4326 C C . ASP A 1 553 ? 26.950 26.550 -24.654 1.00 58.16 553 ASP A C 1
ATOM 4328 O O . ASP A 1 553 ? 26.176 27.408 -25.077 1.00 58.16 553 ASP A O 1
ATOM 4332 N N . GLY A 1 554 ? 26.535 25.292 -24.466 1.00 58.62 554 GLY A N 1
ATOM 4333 C CA . GLY A 1 554 ? 25.156 24.860 -24.740 1.00 58.62 554 GLY A CA 1
ATOM 4334 C C . GLY A 1 554 ? 24.756 24.833 -26.226 1.00 58.62 554 GLY A C 1
ATOM 4335 O O . GLY A 1 554 ? 23.573 24.705 -26.524 1.00 58.62 554 GLY A O 1
ATOM 4336 N N . LYS A 1 555 ? 25.716 24.946 -27.155 1.00 58.38 555 LYS A N 1
ATOM 4337 C CA . LYS A 1 555 ? 25.512 24.796 -28.610 1.00 58.38 555 LYS A CA 1
ATOM 4338 C C . LYS A 1 555 ? 25.628 23.331 -29.042 1.00 58.38 555 LYS A C 1
ATOM 4340 O O . LYS A 1 555 ? 26.421 22.591 -28.471 1.00 58.38 555 LYS A O 1
ATOM 4345 N N . ASP A 1 556 ? 24.914 22.918 -30.082 1.00 59.91 556 ASP A N 1
ATOM 4346 C CA . ASP A 1 556 ? 25.039 21.556 -30.617 1.00 59.91 556 ASP A CA 1
ATOM 4347 C C . ASP A 1 556 ? 26.432 21.335 -31.237 1.00 59.91 556 ASP A C 1
ATOM 4349 O O . ASP A 1 556 ? 26.878 22.107 -32.089 1.00 59.91 556 ASP A O 1
ATOM 4353 N N . LEU A 1 557 ? 27.136 20.281 -30.806 1.00 60.44 557 LEU A N 1
ATOM 4354 C CA . LEU A 1 557 ? 28.446 19.890 -31.335 1.00 60.44 557 LEU A CA 1
ATOM 4355 C C . LEU A 1 557 ? 28.305 18.571 -32.106 1.00 60.44 557 LEU A C 1
ATOM 4357 O O . LEU A 1 557 ? 28.035 17.528 -31.511 1.00 60.44 557 LEU A O 1
ATOM 4361 N N . LEU A 1 558 ? 28.500 18.609 -33.426 1.00 64.44 558 LEU A N 1
ATOM 4362 C CA . LEU A 1 558 ? 28.471 17.413 -34.269 1.00 64.44 558 LEU A CA 1
ATOM 4363 C C . LEU A 1 558 ? 29.848 16.734 -34.260 1.00 64.44 558 LEU A C 1
ATOM 4365 O O . LEU A 1 558 ? 30.814 17.276 -34.794 1.00 64.44 558 LEU A O 1
ATOM 4369 N N . ILE A 1 559 ? 29.935 15.545 -33.661 1.00 61.09 559 ILE A N 1
ATOM 4370 C CA . ILE A 1 559 ? 31.182 14.781 -33.530 1.00 61.09 559 ILE A CA 1
ATOM 4371 C C . ILE A 1 559 ? 31.108 13.533 -34.415 1.00 61.09 559 ILE A C 1
ATOM 4373 O O . ILE A 1 559 ? 30.238 12.687 -34.224 1.00 61.09 559 ILE A O 1
ATOM 4377 N N . THR A 1 560 ? 32.033 13.404 -35.367 1.00 66.62 560 THR A N 1
ATOM 4378 C CA . THR A 1 560 ? 32.179 12.224 -36.234 1.00 66.62 560 THR A CA 1
ATOM 4379 C C . THR A 1 560 ? 33.329 11.327 -35.773 1.00 66.62 560 THR A C 1
ATOM 4381 O O . THR A 1 560 ? 34.131 11.694 -34.908 1.00 66.62 560 THR A O 1
ATOM 4384 N N . ASP A 1 561 ? 33.404 10.109 -36.318 1.00 60.09 561 ASP A N 1
ATOM 4385 C CA . ASP A 1 561 ? 34.476 9.175 -35.982 1.00 60.09 561 ASP A CA 1
ATOM 4386 C C . ASP A 1 561 ? 35.857 9.789 -36.301 1.00 60.09 561 ASP A C 1
ATOM 4388 O O . ASP A 1 561 ? 36.087 10.252 -37.419 1.00 60.09 561 ASP A O 1
ATOM 4392 N N . ASN A 1 562 ? 36.769 9.782 -35.318 1.00 59.06 562 ASN A N 1
ATOM 4393 C CA . ASN A 1 562 ? 38.091 10.440 -35.313 1.00 59.06 562 ASN A CA 1
ATOM 4394 C C . ASN A 1 562 ? 38.121 11.964 -35.081 1.00 59.06 562 ASN A C 1
ATOM 4396 O O . ASN A 1 562 ? 39.115 12.611 -35.418 1.00 59.06 562 ASN A O 1
ATOM 4400 N N . HIS A 1 563 ? 37.088 12.553 -34.470 1.00 60.38 563 HIS A N 1
ATOM 4401 C CA . HIS A 1 563 ? 37.180 13.939 -34.003 1.00 60.38 563 HIS A CA 1
ATOM 4402 C C . HIS A 1 563 ? 38.360 14.100 -33.017 1.00 60.38 563 HIS A C 1
ATOM 4404 O O . HIS A 1 563 ? 38.443 13.345 -32.042 1.00 60.38 563 HIS A O 1
ATOM 4410 N N . PRO A 1 564 ? 39.284 15.054 -33.243 1.00 57.81 564 PRO A N 1
ATOM 4411 C CA . PRO A 1 564 ? 40.455 15.217 -32.389 1.00 57.81 564 PRO A CA 1
ATOM 4412 C C . PRO A 1 564 ? 40.038 15.592 -30.964 1.00 57.81 564 PRO A C 1
ATOM 4414 O O . PRO A 1 564 ? 39.098 16.372 -30.770 1.00 57.81 564 PRO A O 1
ATOM 4417 N N . ALA A 1 565 ? 40.756 15.054 -29.974 1.00 57.25 565 ALA A N 1
ATOM 4418 C CA . ALA A 1 565 ? 40.672 15.546 -28.606 1.00 57.25 565 ALA A CA 1
ATOM 4419 C C . ALA A 1 565 ? 41.153 17.000 -28.618 1.00 57.25 565 ALA A C 1
ATOM 4421 O O . ALA A 1 565 ? 42.246 17.291 -29.111 1.00 57.25 565 ALA A O 1
ATOM 4422 N N . GLN A 1 566 ? 40.335 17.929 -28.124 1.00 55.28 566 GLN A N 1
ATOM 4423 C CA . GLN A 1 566 ? 40.858 19.254 -27.824 1.00 55.28 566 GLN A CA 1
ATOM 4424 C C . GLN A 1 566 ? 41.812 19.069 -26.648 1.00 55.28 566 GLN A C 1
ATOM 4426 O O . GLN A 1 566 ? 41.364 18.745 -25.552 1.00 55.28 566 GLN A O 1
ATOM 4431 N N . ASN A 1 567 ? 43.114 19.210 -26.901 1.00 44.62 567 ASN A N 1
ATOM 4432 C CA . ASN A 1 567 ? 44.087 19.358 -25.829 1.00 44.62 567 ASN A CA 1
ATOM 4433 C C . ASN A 1 567 ? 43.629 20.531 -24.968 1.00 44.62 567 ASN A C 1
ATOM 4435 O O . ASN A 1 567 ? 43.421 21.624 -25.503 1.00 44.62 567 ASN A O 1
ATOM 4439 N N . ASP A 1 568 ? 43.464 20.280 -23.672 1.00 45.34 568 ASP A N 1
ATOM 4440 C CA . ASP A 1 568 ? 43.272 21.327 -22.682 1.00 45.34 568 ASP A CA 1
ATOM 4441 C C . ASP A 1 568 ? 44.289 22.447 -22.941 1.00 45.34 568 ASP A C 1
ATOM 4443 O O . ASP A 1 568 ? 45.504 22.233 -22.977 1.00 45.34 568 ASP A O 1
ATOM 4447 N N . MET A 1 569 ? 43.774 23.648 -23.164 1.00 28.69 569 MET A N 1
ATOM 4448 C CA . MET A 1 569 ? 44.505 24.884 -22.940 1.00 28.69 569 MET A CA 1
ATOM 4449 C C . MET A 1 569 ? 43.641 25.737 -22.012 1.00 28.69 569 MET A C 1
ATOM 4451 O O . MET A 1 569 ? 42.418 25.719 -22.149 1.00 28.69 569 MET A O 1
ATOM 4455 N N . PRO A 1 570 ? 44.297 26.447 -21.088 1.00 39.47 570 PRO A N 1
ATOM 4456 C CA . PRO A 1 570 ? 44.251 26.193 -19.645 1.00 39.47 570 PRO A CA 1
ATOM 4457 C C . PRO A 1 570 ? 42.987 26.662 -18.925 1.00 39.47 570 PRO A C 1
ATOM 4459 O O . PRO A 1 570 ? 42.304 27.574 -19.443 1.00 39.47 570 PRO A O 1
#